Protein AF-0000000079916141 (afdb_homodimer)

Structure (mmCIF, N/CA/C/O backbone):
data_AF-0000000079916141-model_v1
#
loop_
_entity.id
_entity.type
_entity.pdbx_description
1 polymer 'HNH nuclease domain-containing protein'
#
loop_
_atom_site.group_PDB
_atom_site.id
_atom_site.type_symbol
_atom_site.label_atom_id
_atom_site.label_alt_id
_atom_site.label_comp_id
_atom_site.label_asym_id
_atom_site.label_entity_id
_atom_site.label_seq_id
_atom_site.pdbx_PDB_ins_code
_atom_site.Cartn_x
_atom_site.Cartn_y
_atom_site.Cartn_z
_atom_site.occupancy
_atom_site.B_iso_or_equiv
_atom_site.auth_seq_id
_atom_site.auth_comp_id
_atom_site.auth_asym_id
_atom_site.auth_atom_id
_atom_site.pdbx_PDB_model_num
ATOM 1 N N . MET A 1 1 ? -3.969 -13.898 -1.831 1 59.12 1 MET A N 1
ATOM 2 C CA . MET A 1 1 ? -2.699 -13.617 -1.169 1 59.12 1 MET A CA 1
ATOM 3 C C . MET A 1 1 ? -1.73 -14.781 -1.326 1 59.12 1 MET A C 1
ATOM 5 O O . MET A 1 1 ? -2.135 -15.945 -1.253 1 59.12 1 MET A O 1
ATOM 9 N N . TRP A 1 2 ? -0.644 -14.523 -1.856 1 76.06 2 TRP A N 1
ATOM 10 C CA . TRP A 1 2 ? 0.51 -15.398 -2.035 1 76.06 2 TRP A CA 1
ATOM 11 C C . TRP A 1 2 ? 0.337 -16.281 -3.266 1 76.06 2 TRP A C 1
ATOM 13 O O . TRP A 1 2 ? 0.601 -17.484 -3.215 1 76.06 2 TRP A O 1
ATOM 23 N N . HIS A 1 3 ? -0.464 -15.586 -4.137 1 81.75 3 HIS A N 1
ATOM 24 C CA . HIS A 1 3 ? -0.641 -16.219 -5.438 1 81.75 3 HIS A CA 1
ATOM 25 C C . HIS A 1 3 ? -0.146 -15.328 -6.566 1 81.75 3 HIS A C 1
ATOM 27 O O . HIS A 1 3 ? -0.061 -14.109 -6.402 1 81.75 3 HIS A O 1
ATOM 33 N N . ARG A 1 4 ? 0.216 -15.977 -7.602 1 85.25 4 ARG A N 1
ATOM 34 C CA . ARG A 1 4 ? 0.572 -15.266 -8.82 1 85.25 4 ARG A CA 1
ATOM 35 C C . ARG A 1 4 ? 0.092 -16.031 -10.055 1 85.25 4 ARG A C 1
ATOM 37 O O . ARG A 1 4 ? -0.109 -17.234 -10.008 1 85.25 4 ARG A O 1
ATOM 44 N N . ASN A 1 5 ? -0.174 -15.25 -11.031 1 86.19 5 ASN A N 1
ATOM 45 C CA . ASN A 1 5 ? -0.516 -15.883 -12.305 1 86.19 5 ASN A CA 1
ATOM 46 C C . ASN A 1 5 ? 0.709 -16.5 -12.969 1 86.19 5 ASN A C 1
ATOM 48 O O . ASN A 1 5 ? 1.813 -15.961 -12.875 1 86.19 5 ASN A O 1
ATOM 52 N N . PRO A 1 6 ? 0.462 -17.641 -13.531 1 84.88 6 PRO A N 1
ATOM 53 C CA . PRO A 1 6 ? 1.595 -18.25 -14.234 1 84.88 6 PRO A CA 1
ATOM 54 C C . PRO A 1 6 ? 2.092 -17.406 -15.398 1 84.88 6 PRO A C 1
ATOM 56 O O . PRO A 1 6 ? 1.291 -16.75 -16.078 1 84.88 6 PRO A O 1
ATOM 59 N N . VAL A 1 7 ? 3.377 -17.359 -15.531 1 85.81 7 VAL A N 1
ATOM 60 C CA . VAL A 1 7 ? 3.996 -16.703 -16.672 1 85.81 7 VAL A CA 1
ATOM 61 C C . VAL A 1 7 ? 4.602 -17.734 -17.609 1 85.81 7 VAL A C 1
ATOM 63 O O . VAL A 1 7 ? 5.426 -18.562 -17.188 1 85.81 7 VAL A O 1
ATOM 66 N N . ILE A 1 8 ? 4.16 -17.719 -18.828 1 88.5 8 ILE A N 1
ATOM 67 C CA . ILE A 1 8 ? 4.664 -18.672 -19.812 1 88.5 8 ILE A CA 1
ATOM 68 C C . ILE A 1 8 ? 5.867 -18.078 -20.531 1 88.5 8 ILE A C 1
ATOM 70 O O . ILE A 1 8 ? 5.703 -17.312 -21.484 1 88.5 8 ILE A O 1
ATOM 74 N N . ARG A 1 9 ? 6.945 -18.406 -20.109 1 92.62 9 ARG A N 1
ATOM 75 C CA . ARG A 1 9 ? 8.211 -17.922 -20.641 1 92.62 9 ARG A CA 1
ATOM 76 C C . ARG A 1 9 ? 9.305 -18.969 -20.5 1 92.62 9 ARG A C 1
ATOM 78 O O . ARG A 1 9 ? 9.305 -19.734 -19.531 1 92.62 9 ARG A O 1
ATOM 85 N N . LYS A 1 10 ? 10.227 -19.047 -21.531 1 94.38 10 LYS A N 1
ATOM 86 C CA . LYS A 1 10 ? 11.352 -19.969 -21.438 1 94.38 10 LYS A CA 1
ATOM 87 C C . LYS A 1 10 ? 12.586 -19.297 -20.844 1 94.38 10 LYS A C 1
ATOM 89 O O . LYS A 1 10 ? 13.203 -18.438 -21.484 1 94.38 10 LYS A O 1
ATOM 94 N N . PRO A 1 11 ? 12.938 -19.703 -19.641 1 96.81 11 PRO A N 1
ATOM 95 C CA . PRO A 1 11 ? 14.055 -19.031 -18.969 1 96.81 11 PRO A CA 1
ATOM 96 C C . PRO A 1 11 ? 15.359 -19.125 -19.75 1 96.81 11 PRO A C 1
ATOM 98 O O . PRO A 1 11 ? 16.172 -18.203 -19.734 1 96.81 11 PRO A O 1
ATOM 101 N N . GLU A 1 12 ? 15.562 -20.234 -20.469 1 97.5 12 GLU A N 1
ATOM 102 C CA . GLU A 1 12 ? 16.781 -20.438 -21.25 1 97.5 12 GLU A CA 1
ATOM 103 C C . GLU A 1 12 ? 16.891 -19.438 -22.391 1 97.5 12 GLU A C 1
ATOM 105 O O . GLU A 1 12 ? 18 -18.969 -22.688 1 97.5 12 GLU A O 1
ATOM 110 N N . THR A 1 13 ? 15.773 -19.156 -22.984 1 97.62 13 THR A N 1
ATOM 111 C CA . THR A 1 13 ? 15.758 -18.172 -24.047 1 97.62 13 THR A CA 1
ATOM 112 C C . THR A 1 13 ? 16.125 -16.781 -23.516 1 97.62 13 THR A C 1
ATOM 114 O O . THR A 1 13 ? 16.875 -16.047 -24.156 1 97.62 13 THR A O 1
ATOM 117 N N . ASP A 1 14 ? 15.609 -16.438 -22.359 1 98 14 ASP A N 1
ATOM 118 C CA . ASP A 1 14 ? 15.945 -15.156 -21.734 1 98 14 ASP A CA 1
ATOM 119 C C . ASP A 1 14 ? 17.422 -15.086 -21.391 1 98 14 ASP A C 1
ATOM 121 O O . ASP A 1 14 ? 18.062 -14.047 -21.562 1 98 14 ASP A O 1
ATOM 125 N N . TYR A 1 15 ? 17.938 -16.219 -20.891 1 98.25 15 TYR A N 1
ATOM 126 C CA . TYR A 1 15 ? 19.359 -16.281 -20.562 1 98.25 15 TYR A CA 1
ATOM 127 C C . TYR A 1 15 ? 20.219 -16.047 -21.797 1 98.25 15 TYR A C 1
ATOM 129 O O . TYR A 1 15 ? 21.156 -15.242 -21.766 1 98.25 15 TYR A O 1
ATOM 137 N N . ASP A 1 16 ? 19.906 -16.688 -22.891 1 98.12 16 ASP A N 1
ATOM 138 C CA . ASP A 1 16 ? 20.656 -16.547 -24.125 1 98.12 16 ASP A CA 1
ATOM 139 C C . ASP A 1 16 ? 20.547 -15.133 -24.688 1 98.12 16 ASP A C 1
ATOM 141 O O . ASP A 1 16 ? 21.516 -14.586 -25.219 1 98.12 16 ASP A O 1
ATOM 145 N N . LEU A 1 17 ? 19.344 -14.625 -24.578 1 97.94 17 LEU A N 1
ATOM 146 C CA . LEU A 1 17 ? 19.125 -13.258 -25.031 1 97.94 17 LEU A CA 1
ATOM 147 C C . LEU A 1 17 ? 19.984 -12.281 -24.234 1 97.94 17 LEU A C 1
ATOM 149 O O . LEU A 1 17 ? 20.578 -11.359 -24.797 1 97.94 17 LEU A O 1
ATOM 153 N N . ALA A 1 18 ? 20.078 -12.461 -22.953 1 98.06 18 ALA A N 1
ATOM 154 C CA . ALA A 1 18 ? 20.922 -11.609 -22.094 1 98.06 18 ALA A CA 1
ATOM 155 C C . ALA A 1 18 ? 22.391 -11.688 -22.531 1 98.06 18 ALA A C 1
ATOM 157 O O . ALA A 1 18 ? 23.031 -10.656 -22.703 1 98.06 18 ALA A O 1
ATOM 158 N N . ALA A 1 19 ? 22.859 -12.891 -22.734 1 97.88 19 ALA A N 1
ATOM 159 C CA . ALA A 1 19 ? 24.25 -13.094 -23.109 1 97.88 19 ALA A CA 1
ATOM 160 C C . ALA A 1 19 ? 24.578 -12.367 -24.422 1 97.88 19 ALA A C 1
ATOM 162 O O . ALA A 1 19 ? 25.625 -11.727 -24.531 1 97.88 19 ALA A O 1
ATOM 163 N N . SER A 1 20 ? 23.719 -12.406 -25.344 1 97.31 20 SER A N 1
ATOM 164 C CA . SER A 1 20 ? 23.969 -11.898 -26.688 1 97.31 20 SER A CA 1
ATOM 165 C C . SER A 1 20 ? 24.016 -10.375 -26.703 1 97.31 20 SER A C 1
ATOM 167 O O . SER A 1 20 ? 24.484 -9.773 -27.672 1 97.31 20 SER A O 1
ATOM 169 N N . HIS A 1 21 ? 23.562 -9.758 -25.656 1 97.25 21 HIS A N 1
ATOM 170 C CA . HIS A 1 21 ? 23.5 -8.297 -25.625 1 97.25 21 HIS A CA 1
ATOM 171 C C . HIS A 1 21 ? 24.5 -7.719 -24.641 1 97.25 21 HIS A C 1
ATOM 173 O O . HIS A 1 21 ? 24.375 -6.555 -24.25 1 97.25 21 HIS A O 1
ATOM 179 N N . ARG A 1 22 ? 25.375 -8.57 -24.234 1 96.69 22 ARG A N 1
ATOM 180 C CA . ARG A 1 22 ? 26.422 -8.141 -23.297 1 96.69 22 ARG A CA 1
ATOM 181 C C . ARG A 1 22 ? 27.719 -7.82 -24.031 1 96.69 22 ARG A C 1
ATOM 183 O O . ARG A 1 22 ? 27.844 -8.086 -25.234 1 96.69 22 ARG A O 1
ATOM 190 N N . SER A 1 23 ? 28.656 -7.16 -23.297 1 96.25 23 SER A N 1
ATOM 191 C CA . SER A 1 23 ? 30 -6.992 -23.828 1 96.25 23 SER A CA 1
ATOM 192 C C . SER A 1 23 ? 30.641 -8.336 -24.172 1 96.25 23 SER A C 1
ATOM 194 O O . SER A 1 23 ? 30.219 -9.375 -23.656 1 96.25 23 SER A O 1
ATOM 196 N N . ALA A 1 24 ? 31.641 -8.336 -25.031 1 96.69 24 ALA A N 1
ATOM 197 C CA . ALA A 1 24 ? 32.312 -9.562 -25.469 1 96.69 24 ALA A CA 1
ATOM 198 C C . ALA A 1 24 ? 32.812 -10.359 -24.281 1 96.69 24 ALA A C 1
ATOM 200 O O . ALA A 1 24 ? 32.656 -11.578 -24.219 1 96.69 24 ALA A O 1
ATOM 201 N N . ALA A 1 25 ? 33.344 -9.719 -23.328 1 96.88 25 ALA A N 1
ATOM 202 C CA . ALA A 1 25 ? 33.906 -10.367 -22.156 1 96.88 25 ALA A CA 1
ATOM 203 C C . ALA A 1 25 ? 32.812 -11.031 -21.312 1 96.88 25 ALA A C 1
ATOM 205 O O . ALA A 1 25 ? 32.906 -12.203 -20.953 1 96.88 25 ALA A O 1
ATOM 206 N N . ASN A 1 26 ? 31.766 -10.297 -21.062 1 97.5 26 ASN A N 1
ATOM 207 C CA . ASN A 1 26 ? 30.672 -10.828 -20.266 1 97.5 26 ASN A CA 1
ATOM 208 C C . ASN A 1 26 ? 29.906 -11.922 -21.016 1 97.5 26 ASN A C 1
ATOM 210 O O . ASN A 1 26 ? 29.469 -12.898 -20.422 1 97.5 26 ASN A O 1
ATOM 214 N N . LYS A 1 27 ? 29.797 -11.719 -22.312 1 97.88 27 LYS A N 1
ATOM 215 C CA . LYS A 1 27 ? 29.141 -12.734 -23.125 1 97.88 27 LYS A CA 1
ATOM 216 C C . LYS A 1 27 ? 29.859 -14.078 -23.016 1 97.88 27 LYS A C 1
ATOM 218 O O . LYS A 1 27 ? 29.219 -15.117 -22.828 1 97.88 27 LYS A O 1
ATOM 223 N N . ALA A 1 28 ? 31.125 -14.008 -23.125 1 97.69 28 ALA A N 1
ATOM 224 C CA . ALA A 1 28 ? 31.922 -15.234 -23.031 1 97.69 28 ALA A CA 1
ATOM 225 C C . ALA A 1 28 ? 31.75 -15.914 -21.688 1 97.69 28 ALA A C 1
ATOM 227 O O . ALA A 1 28 ? 31.594 -17.141 -21.609 1 97.69 28 ALA A O 1
ATOM 228 N N . LEU A 1 29 ? 31.734 -15.133 -20.625 1 97.5 29 LEU A N 1
ATOM 229 C CA . LEU A 1 29 ? 31.562 -15.664 -19.281 1 97.5 29 LEU A CA 1
ATOM 230 C C . LEU A 1 29 ? 30.188 -16.312 -19.125 1 97.5 29 LEU A C 1
ATOM 232 O O . LEU A 1 29 ? 30.078 -17.438 -18.656 1 97.5 29 LEU A O 1
ATOM 236 N N . ILE A 1 30 ? 29.172 -15.641 -19.547 1 97.94 30 ILE A N 1
ATOM 237 C CA . ILE A 1 30 ? 27.797 -16.062 -19.375 1 97.94 30 ILE A CA 1
ATOM 238 C C . ILE A 1 30 ? 27.531 -17.328 -20.219 1 97.94 30 ILE A C 1
ATOM 240 O O . ILE A 1 30 ? 26.922 -18.281 -19.734 1 97.94 30 ILE A O 1
ATOM 244 N N . GLU A 1 31 ? 28.062 -17.312 -21.438 1 97.81 31 GLU A N 1
ATOM 245 C CA . GLU A 1 31 ? 27.891 -18.484 -22.297 1 97.81 31 GLU A CA 1
ATOM 246 C C . GLU A 1 31 ? 28.641 -19.688 -21.75 1 97.81 31 GLU A C 1
ATOM 248 O O . GLU A 1 31 ? 28.188 -20.828 -21.891 1 97.81 31 GLU A O 1
ATOM 253 N N . GLY A 1 32 ? 29.75 -19.406 -21.156 1 96.62 32 GLY A N 1
ATOM 254 C CA . GLY A 1 32 ? 30.531 -20.469 -20.547 1 96.62 32 GLY A CA 1
ATOM 255 C C . GLY A 1 32 ? 29.828 -21.141 -19.375 1 96.62 32 GLY A C 1
ATOM 256 O O . GLY A 1 32 ? 30.062 -22.312 -19.078 1 96.62 32 GLY A O 1
ATOM 257 N N . LEU A 1 33 ? 28.922 -20.391 -18.719 1 96.75 33 LEU A N 1
ATOM 258 C CA . LEU A 1 33 ? 28.234 -20.875 -17.516 1 96.75 33 LEU A CA 1
ATOM 259 C C . LEU A 1 33 ? 26.875 -21.484 -17.875 1 96.75 33 LEU A C 1
ATOM 261 O O . LEU A 1 33 ? 26.172 -22 -17.016 1 96.75 33 LEU A O 1
ATOM 265 N N . ARG A 1 34 ? 26.562 -21.5 -19.094 1 97.06 34 ARG A N 1
ATOM 266 C CA . ARG A 1 34 ? 25.219 -21.797 -19.594 1 97.06 34 ARG A CA 1
ATOM 267 C C . ARG A 1 34 ? 24.734 -23.156 -19.094 1 97.06 34 ARG A C 1
ATOM 269 O O . ARG A 1 34 ? 23.656 -23.25 -18.5 1 97.06 34 ARG A O 1
ATOM 276 N N . SER A 1 35 ? 25.531 -24.156 -19.281 1 95.81 35 SER A N 1
ATOM 277 C CA . SER A 1 35 ? 25.109 -25.516 -18.906 1 95.81 35 SER A CA 1
ATOM 278 C C . SER A 1 35 ? 24.906 -25.625 -17.391 1 95.81 35 SER A C 1
ATOM 280 O O . SER A 1 35 ? 23.922 -26.234 -16.938 1 95.81 35 SER A O 1
ATOM 282 N N . ARG A 1 36 ? 25.75 -25.062 -16.656 1 93.56 36 ARG A N 1
ATOM 283 C CA . ARG A 1 36 ? 25.656 -25.125 -15.211 1 93.56 36 ARG A CA 1
ATOM 284 C C . ARG A 1 36 ? 24.453 -24.344 -14.695 1 93.56 36 ARG A C 1
ATOM 286 O O . ARG A 1 36 ? 23.734 -24.797 -13.797 1 93.56 36 ARG A O 1
ATOM 293 N N . VAL A 1 37 ? 24.219 -23.172 -15.266 1 96.25 37 VAL A N 1
ATOM 294 C CA . 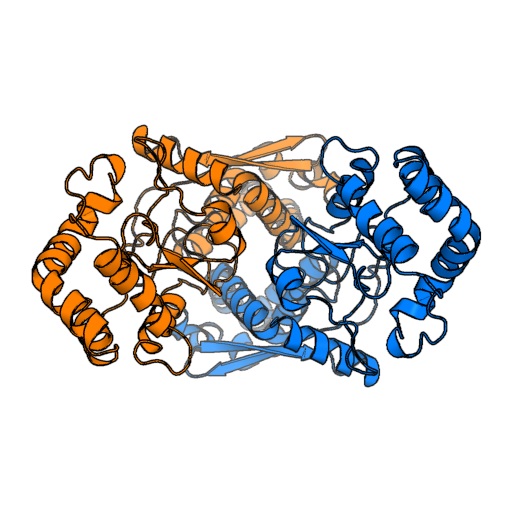VAL A 1 37 ? 23.094 -22.344 -14.867 1 96.25 37 VAL A CA 1
ATOM 295 C C . VAL A 1 37 ? 21.781 -23.047 -15.18 1 96.25 37 VAL A C 1
ATOM 297 O O . VAL A 1 37 ? 20.859 -23.062 -14.359 1 96.25 37 VAL A O 1
ATOM 300 N N . PHE A 1 38 ? 21.734 -23.703 -16.312 1 96.88 38 PHE A N 1
ATOM 301 C CA . PHE A 1 38 ? 20.5 -24.375 -16.719 1 96.88 38 PHE A CA 1
ATOM 302 C C . PHE A 1 38 ? 20.219 -25.562 -15.805 1 96.88 38 PHE A C 1
ATOM 304 O O . PHE A 1 38 ? 19.047 -25.859 -15.523 1 96.88 38 PHE A O 1
ATOM 311 N N . LYS A 1 39 ? 21.25 -26.25 -15.367 1 92.88 39 LYS A N 1
ATOM 312 C CA . LYS A 1 39 ? 21.062 -27.297 -14.375 1 92.88 39 LYS A CA 1
ATOM 313 C C . LYS A 1 39 ? 20.453 -26.734 -13.094 1 92.88 39 LYS A C 1
ATOM 315 O O . LYS A 1 39 ? 19.531 -27.344 -12.516 1 92.88 39 LYS A O 1
ATOM 320 N N . HIS A 1 40 ? 20.891 -25.594 -12.727 1 93.25 40 HIS A N 1
ATOM 321 C CA . HIS A 1 40 ? 20.375 -24.953 -11.523 1 93.25 40 HIS A CA 1
ATOM 322 C C . HIS A 1 40 ? 18.938 -24.484 -11.727 1 93.25 40 HIS A C 1
ATOM 324 O O . HIS A 1 40 ? 18.141 -24.484 -10.789 1 93.25 40 HIS A O 1
ATOM 330 N N . TYR A 1 41 ? 18.625 -24.031 -12.961 1 95.38 41 TYR A N 1
ATOM 331 C CA . TYR A 1 41 ? 17.234 -23.688 -13.266 1 95.38 41 TYR A CA 1
ATOM 332 C C . TYR A 1 41 ? 16.312 -24.875 -13.031 1 95.38 41 TYR A C 1
ATOM 334 O O . TYR A 1 41 ? 15.242 -24.719 -12.438 1 95.38 41 TYR A O 1
ATOM 342 N N . THR A 1 42 ? 16.734 -26.031 -13.43 1 93.38 42 THR A N 1
ATOM 343 C CA . THR A 1 42 ? 15.945 -27.25 -13.289 1 93.38 42 THR A CA 1
ATOM 344 C C . THR A 1 42 ? 15.742 -27.594 -11.82 1 93.38 42 THR A C 1
ATOM 346 O O . THR A 1 42 ? 14.672 -28.078 -11.43 1 93.38 42 THR A O 1
ATOM 349 N N . ASP A 1 43 ? 16.703 -27.281 -11 1 91.12 43 ASP A N 1
ATOM 350 C CA . ASP A 1 43 ? 16.672 -27.656 -9.586 1 91.12 43 ASP A CA 1
ATOM 351 C C . ASP A 1 43 ? 16 -26.562 -8.75 1 91.12 43 ASP A C 1
ATOM 353 O O . ASP A 1 43 ? 15.789 -26.75 -7.547 1 91.12 43 ASP A O 1
ATOM 357 N N . TYR A 1 44 ? 15.609 -25.484 -9.328 1 93.19 44 TYR A N 1
ATOM 358 C CA . TYR A 1 44 ? 15.164 -24.297 -8.609 1 93.19 44 TYR A CA 1
ATOM 359 C C . TYR A 1 44 ? 13.969 -24.609 -7.715 1 93.19 44 TYR A C 1
ATOM 361 O O . TYR A 1 44 ? 13.938 -24.203 -6.551 1 93.19 44 TYR A O 1
ATOM 369 N N . PRO A 1 45 ? 12.938 -25.406 -8.164 1 90.19 45 PRO A N 1
ATOM 370 C CA . PRO A 1 45 ? 11.781 -25.672 -7.297 1 90.19 45 PRO A CA 1
ATOM 371 C C . PRO A 1 45 ? 12.172 -26.328 -5.977 1 90.19 45 PRO A C 1
ATOM 373 O O . PRO A 1 45 ? 11.594 -26.016 -4.934 1 90.19 45 PRO A O 1
ATOM 376 N N . LYS A 1 46 ? 13.133 -27.141 -6.023 1 87.44 46 LYS A N 1
ATOM 377 C CA . LYS A 1 46 ? 13.602 -27.797 -4.809 1 87.44 46 LYS A CA 1
ATOM 378 C C . LYS A 1 46 ? 14.445 -26.844 -3.957 1 87.44 46 LYS A C 1
ATOM 380 O O . LYS A 1 46 ? 14.289 -26.797 -2.736 1 87.44 46 LYS A O 1
ATOM 385 N N . LEU A 1 47 ? 15.258 -26.094 -4.617 1 86.81 47 LEU A N 1
ATOM 386 C CA . LEU A 1 47 ? 16.203 -25.234 -3.922 1 86.81 47 LEU A CA 1
ATOM 387 C C . LEU A 1 47 ? 15.492 -24.078 -3.219 1 86.81 47 LEU A C 1
ATOM 389 O O . LEU A 1 47 ? 15.898 -23.656 -2.133 1 86.81 47 LEU A O 1
ATOM 393 N N . ARG A 1 48 ? 14.469 -23.594 -3.855 1 88.12 48 ARG A N 1
ATOM 394 C CA . ARG A 1 48 ? 13.789 -22.438 -3.26 1 88.12 48 ARG A CA 1
ATOM 395 C C . ARG A 1 48 ? 13.109 -22.828 -1.947 1 88.12 48 ARG A C 1
ATOM 397 O O . ARG A 1 48 ? 12.828 -21.969 -1.112 1 88.12 48 ARG A O 1
ATOM 404 N N . GLU A 1 49 ? 12.867 -24.094 -1.729 1 84.38 49 GLU A N 1
ATOM 405 C CA . GLU A 1 49 ? 12.227 -24.578 -0.509 1 84.38 49 GLU A CA 1
ATOM 406 C C . GLU A 1 49 ? 13.242 -24.766 0.612 1 84.38 49 GLU A C 1
ATOM 408 O O . GLU A 1 49 ? 12.883 -24.781 1.79 1 84.38 49 GLU A O 1
ATOM 413 N N . ALA A 1 50 ? 14.477 -24.984 0.205 1 83.88 50 ALA A N 1
ATOM 414 C CA . ALA A 1 50 ? 15.539 -25.203 1.184 1 83.88 50 ALA A CA 1
ATOM 415 C C . ALA A 1 50 ? 16.859 -24.594 0.708 1 83.88 50 ALA A C 1
ATOM 417 O O . ALA A 1 50 ? 17.844 -25.312 0.521 1 83.88 50 ALA A O 1
ATOM 418 N N . PRO A 1 51 ? 16.828 -23.297 0.673 1 80.94 51 PRO A N 1
ATOM 419 C CA . PRO A 1 51 ? 18.016 -22.656 0.107 1 80.94 51 PRO A CA 1
ATOM 420 C C . PRO A 1 51 ? 19.25 -22.812 0.993 1 80.94 51 PRO A C 1
ATOM 422 O O . PRO A 1 51 ? 20.391 -22.719 0.508 1 80.94 51 PRO A O 1
ATOM 425 N N . TRP A 1 52 ? 19.094 -23.094 2.225 1 77.38 52 TRP A N 1
ATOM 426 C CA . TRP A 1 52 ? 20.203 -23.25 3.15 1 77.38 52 TRP A CA 1
ATOM 427 C C . TRP A 1 52 ? 20.969 -24.547 2.871 1 77.38 52 TRP A C 1
ATOM 429 O O . TRP A 1 52 ? 22.125 -24.688 3.281 1 77.38 52 TRP A O 1
ATOM 439 N N . ASP A 1 53 ? 20.297 -25.453 2.346 1 74.19 53 ASP A N 1
ATOM 440 C CA . ASP A 1 53 ? 20.922 -26.75 2.068 1 74.19 53 ASP A CA 1
ATOM 441 C C . ASP A 1 53 ? 21.672 -26.719 0.744 1 74.19 53 ASP A C 1
ATOM 443 O O . ASP A 1 53 ? 22.297 -27.703 0.351 1 74.19 53 ASP A O 1
ATOM 447 N N . TYR A 1 54 ? 21.5 -25.656 0.143 1 68.12 54 TYR A N 1
ATOM 448 C CA . TYR A 1 54 ? 22.062 -25.594 -1.2 1 68.12 54 TYR A CA 1
ATOM 449 C C . TYR A 1 54 ? 23.578 -25.5 -1.148 1 68.12 54 TYR A C 1
ATOM 451 O O . TYR A 1 54 ? 24.141 -24.438 -0.917 1 68.12 54 TYR A O 1
ATOM 459 N N . ASN A 1 55 ? 24.281 -26.688 -0.847 1 61.03 55 ASN A N 1
ATOM 460 C CA . ASN A 1 55 ? 25.719 -26.859 -0.849 1 61.03 55 ASN A CA 1
ATOM 461 C C . ASN A 1 55 ? 26.297 -26.75 -2.256 1 61.03 55 ASN A C 1
ATOM 463 O O . ASN A 1 55 ? 27.516 -26.625 -2.424 1 61.03 55 ASN A O 1
ATOM 467 N N . ASP A 1 56 ? 25.438 -26.875 -3.193 1 60.31 56 ASP A N 1
ATOM 468 C CA . ASP A 1 56 ? 25.938 -26.859 -4.562 1 60.31 56 ASP A CA 1
ATOM 469 C C . ASP A 1 56 ? 25.938 -25.453 -5.137 1 60.31 56 ASP A C 1
ATOM 471 O O . ASP A 1 56 ? 25.422 -25.219 -6.234 1 60.31 56 ASP A O 1
ATOM 475 N N . GLU A 1 57 ? 26.547 -24.641 -4.324 1 62.69 57 GLU A N 1
ATOM 476 C CA . GLU A 1 57 ? 26.672 -23.297 -4.875 1 62.69 57 GLU A CA 1
ATOM 477 C C . GLU A 1 57 ? 27.516 -23.297 -6.152 1 62.69 57 GLU A C 1
ATOM 479 O O . GLU A 1 57 ? 28.453 -24.094 -6.281 1 62.69 57 GLU A O 1
ATOM 484 N N . LEU A 1 58 ? 26.844 -22.984 -7.359 1 76 58 LEU A N 1
ATOM 485 C CA . LEU A 1 58 ? 27.594 -22.734 -8.578 1 76 58 LEU A CA 1
ATOM 486 C C . LEU A 1 58 ? 28.891 -22 -8.273 1 76 58 LEU A C 1
ATOM 488 O O . LEU A 1 58 ? 28.875 -20.844 -7.855 1 76 58 LEU A O 1
ATOM 492 N N . PRO A 1 59 ? 30.062 -22.891 -8.211 1 85.19 59 PRO A N 1
ATOM 493 C CA . PRO A 1 59 ? 31.328 -22.172 -7.996 1 85.19 59 PRO A CA 1
ATOM 494 C C . PRO A 1 59 ? 31.578 -21.078 -9.039 1 85.19 59 PRO A C 1
ATOM 496 O O . PRO A 1 59 ? 31.703 -21.375 -10.234 1 85.19 59 PRO A O 1
ATOM 499 N N . LEU A 1 60 ? 31.359 -19.875 -8.656 1 92.06 60 LEU A N 1
ATOM 500 C CA . LEU A 1 60 ? 31.516 -18.734 -9.555 1 92.06 60 LEU A CA 1
ATOM 501 C C . LEU A 1 60 ? 32.688 -17.859 -9.109 1 92.06 60 LEU A C 1
ATOM 503 O O . LEU A 1 60 ? 32.844 -17.578 -7.918 1 92.06 60 LEU A O 1
ATOM 507 N N . GLY A 1 61 ? 33.562 -17.547 -10.016 1 92.56 61 GLY A N 1
ATOM 508 C CA . GLY A 1 61 ? 34.531 -16.484 -9.742 1 92.56 61 GLY A CA 1
ATOM 509 C C . GLY A 1 61 ? 33.906 -15.109 -9.648 1 92.56 61 GLY A C 1
ATOM 510 O O . GLY A 1 61 ? 32.719 -14.945 -9.977 1 92.56 61 GLY A O 1
ATOM 511 N N . PRO A 1 62 ? 34.688 -14.141 -9.188 1 95.06 62 PRO A N 1
ATOM 512 C CA . PRO A 1 62 ? 34.125 -12.789 -9.016 1 95.06 62 PRO A CA 1
ATOM 513 C C . PRO A 1 62 ? 33.594 -12.203 -10.305 1 95.06 62 PRO A C 1
ATOM 515 O O . PRO A 1 62 ? 32.531 -11.578 -10.297 1 95.06 62 PRO A O 1
ATOM 518 N N . ALA A 1 63 ? 34.25 -12.438 -11.375 1 96.38 63 ALA A N 1
ATOM 519 C CA . ALA A 1 63 ? 33.812 -11.891 -12.664 1 96.38 63 ALA A CA 1
ATOM 520 C C . ALA A 1 63 ? 32.531 -12.57 -13.141 1 96.38 63 ALA A C 1
ATOM 522 O O . ALA A 1 63 ? 31.641 -11.914 -13.672 1 96.38 63 ALA A O 1
ATOM 523 N N . GLU A 1 64 ? 32.5 -13.852 -12.961 1 96.56 64 GLU A N 1
ATOM 524 C CA . GLU A 1 64 ? 31.312 -14.617 -13.336 1 96.56 64 GLU A CA 1
ATOM 525 C C . GLU A 1 64 ? 30.094 -14.172 -12.531 1 96.56 64 GLU A C 1
ATOM 527 O O . GLU A 1 64 ? 29.016 -13.984 -13.094 1 96.56 64 GLU A O 1
ATOM 532 N N . ARG A 1 65 ? 30.375 -13.969 -11.273 1 96.44 65 ARG A N 1
ATOM 533 C CA . ARG A 1 65 ? 29.312 -13.516 -10.383 1 96.44 65 ARG 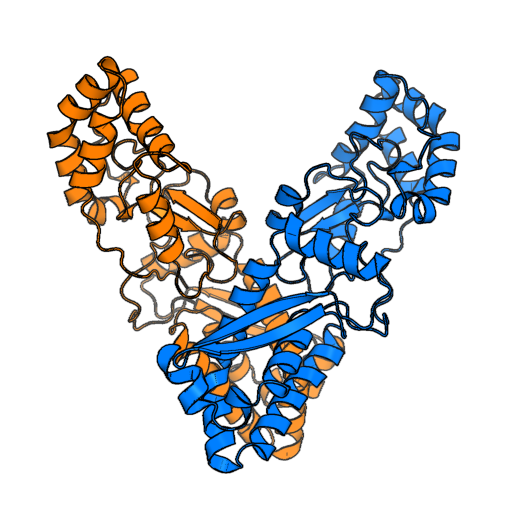A CA 1
ATOM 534 C C . ARG A 1 65 ? 28.766 -12.164 -10.82 1 96.44 65 ARG A C 1
ATOM 536 O O . ARG A 1 65 ? 27.562 -11.992 -10.961 1 96.44 65 ARG A O 1
ATOM 543 N N . LYS A 1 66 ? 29.609 -11.289 -11.031 1 97.25 66 LYS A N 1
ATOM 544 C CA . LYS A 1 66 ? 29.234 -9.938 -11.438 1 97.25 66 LYS A CA 1
ATOM 545 C C . LYS A 1 66 ? 28.469 -9.953 -12.766 1 97.25 66 LYS A C 1
ATOM 547 O O . LYS A 1 66 ? 27.484 -9.234 -12.93 1 97.25 66 LYS A O 1
ATOM 552 N N . ALA A 1 67 ? 28.922 -10.766 -13.633 1 97.69 67 ALA A N 1
ATOM 553 C CA . ALA A 1 67 ? 28.281 -10.859 -14.953 1 97.69 67 ALA A CA 1
ATOM 554 C C . ALA A 1 67 ? 26.859 -11.383 -14.836 1 97.69 67 ALA A C 1
ATOM 556 O O . ALA A 1 67 ? 25.938 -10.836 -15.445 1 97.69 67 ALA A O 1
ATOM 557 N N . LEU A 1 68 ? 26.688 -12.391 -14.062 1 97.69 68 LEU A N 1
ATOM 558 C CA . LEU A 1 68 ? 25.359 -12.977 -13.891 1 97.69 68 LEU A CA 1
ATOM 559 C C . LEU A 1 68 ? 24.422 -12.008 -13.18 1 97.69 68 LEU A C 1
ATOM 561 O O . LEU A 1 68 ? 23.281 -11.828 -13.602 1 97.69 68 LEU A O 1
ATOM 565 N N . ILE A 1 69 ? 24.906 -11.344 -12.141 1 97.5 69 ILE A N 1
ATOM 566 C CA . ILE A 1 69 ? 24.094 -10.414 -11.359 1 97.5 69 ILE A CA 1
ATOM 567 C C . ILE A 1 69 ? 23.641 -9.258 -12.234 1 97.5 69 ILE A C 1
ATOM 569 O O . ILE A 1 69 ? 22.469 -8.867 -12.203 1 97.5 69 ILE A O 1
ATOM 573 N N . SER A 1 70 ? 24.484 -8.781 -13.086 1 97.62 70 SER A N 1
ATOM 574 C CA . SER A 1 70 ? 24.203 -7.59 -13.883 1 97.62 70 SER A CA 1
ATOM 575 C C . SER A 1 70 ? 23.281 -7.906 -15.055 1 97.62 70 SER A C 1
ATOM 577 O O . SER A 1 70 ? 22.812 -6.996 -15.742 1 97.62 70 SER A O 1
ATOM 579 N N . ASN A 1 71 ? 23 -9.211 -15.281 1 97.69 71 ASN A N 1
ATOM 580 C CA . ASN A 1 71 ? 21.969 -9.547 -16.266 1 97.69 71 ASN A CA 1
ATOM 581 C C . ASN A 1 71 ? 20.641 -8.883 -15.93 1 97.69 71 ASN A C 1
ATOM 583 O O . ASN A 1 71 ? 19.844 -8.578 -16.828 1 97.69 71 ASN A O 1
ATOM 587 N N . TYR A 1 72 ? 20.422 -8.688 -14.664 1 97.88 72 TYR A N 1
ATOM 588 C CA . TYR A 1 72 ? 19.172 -8.102 -14.211 1 97.88 72 TYR A CA 1
ATOM 589 C C . TYR A 1 72 ? 19 -6.688 -14.742 1 97.88 72 TYR A C 1
ATOM 591 O O . TYR A 1 72 ? 17.875 -6.227 -14.945 1 97.88 72 TYR A O 1
ATOM 599 N N . ASP A 1 73 ? 20.078 -6.055 -15.055 1 96.69 73 ASP A N 1
ATOM 600 C CA . ASP A 1 73 ? 20.031 -4.695 -15.586 1 96.69 73 ASP A CA 1
ATOM 601 C C . ASP A 1 73 ? 19.344 -4.664 -16.953 1 96.69 73 ASP A C 1
ATOM 603 O O . ASP A 1 73 ? 18.875 -3.615 -17.391 1 96.69 73 ASP A O 1
ATOM 607 N N . LEU A 1 74 ? 19.297 -5.738 -17.578 1 97.5 74 LEU A N 1
ATOM 608 C CA . LEU A 1 74 ? 18.734 -5.82 -18.922 1 97.5 74 LEU A CA 1
ATOM 609 C C . LEU A 1 74 ? 17.219 -5.801 -18.875 1 97.5 74 LEU A C 1
ATOM 611 O O . LEU A 1 74 ? 16.562 -5.707 -19.922 1 97.5 74 LEU A O 1
ATOM 615 N N . LEU A 1 75 ? 16.625 -5.828 -17.672 1 97.12 75 LEU A N 1
ATOM 616 C CA . LEU A 1 75 ? 15.18 -5.785 -17.516 1 97.12 75 LEU A CA 1
ATOM 617 C C . LEU A 1 75 ? 14.672 -4.348 -17.562 1 97.12 75 LEU A C 1
ATOM 619 O O . LEU A 1 75 ? 13.469 -4.113 -17.672 1 97.12 75 LEU A O 1
ATOM 623 N N . SER A 1 76 ? 15.586 -3.398 -17.469 1 94.56 76 SER A N 1
ATOM 624 C CA . SER A 1 76 ? 15.188 -1.995 -17.422 1 94.56 76 SER A CA 1
ATOM 625 C C . SER A 1 76 ? 14.484 -1.586 -18.719 1 94.56 76 SER A C 1
ATOM 627 O O . SER A 1 76 ? 14.609 -2.262 -19.734 1 94.56 76 SER A O 1
ATOM 629 N N . ARG A 1 77 ? 13.75 -0.532 -18.594 1 90.38 77 ARG A N 1
ATOM 630 C CA . ARG A 1 77 ? 13.016 -0.016 -19.734 1 90.38 77 ARG A CA 1
ATOM 631 C C . ARG A 1 77 ? 13.945 0.24 -20.922 1 90.38 77 ARG A C 1
ATOM 633 O O . ARG A 1 77 ? 15.023 0.827 -20.75 1 90.38 77 ARG A O 1
ATOM 640 N N . GLY A 1 78 ? 13.484 -0.236 -22.047 1 93.69 78 GLY A N 1
ATOM 641 C CA . GLY A 1 78 ? 14.25 -0.013 -23.266 1 93.69 78 GLY A CA 1
ATOM 642 C C . GLY A 1 78 ? 15.344 -1.035 -23.484 1 93.69 78 GLY A C 1
ATOM 643 O O . GLY A 1 78 ? 16.047 -1.007 -24.5 1 93.69 78 GLY A O 1
ATOM 644 N N . ARG A 1 79 ? 15.508 -1.979 -22.594 1 96.44 79 ARG A N 1
ATOM 645 C CA . ARG A 1 79 ? 16.547 -2.992 -22.688 1 96.44 79 ARG A CA 1
ATOM 646 C C . ARG A 1 79 ? 15.977 -4.32 -23.172 1 96.44 79 ARG A C 1
ATOM 648 O O . ARG A 1 79 ? 14.758 -4.496 -23.234 1 96.44 79 ARG A O 1
ATOM 655 N N . PRO A 1 80 ? 16.781 -5.195 -23.547 1 96.38 80 PRO A N 1
ATOM 656 C CA . PRO A 1 80 ? 16.359 -6.387 -24.281 1 96.38 80 PRO A CA 1
ATOM 657 C C . PRO A 1 80 ? 15.398 -7.27 -23.484 1 96.38 80 PRO A C 1
ATOM 659 O O . PRO A 1 80 ? 14.586 -7.98 -24.078 1 96.38 80 PRO A O 1
ATOM 662 N N . LEU A 1 81 ? 15.492 -7.238 -22.203 1 97.5 81 LEU A N 1
ATOM 663 C CA . LEU A 1 81 ? 14.648 -8.109 -21.406 1 97.5 81 LEU A CA 1
ATOM 664 C C . LEU A 1 81 ? 13.562 -7.305 -20.688 1 97.5 81 LEU A C 1
ATOM 666 O O . LEU A 1 81 ? 13.031 -7.738 -19.656 1 97.5 81 LEU A O 1
ATOM 670 N N . ALA A 1 82 ? 13.188 -6.168 -21.25 1 97.12 82 ALA A N 1
ATOM 671 C CA . ALA A 1 82 ? 12.133 -5.328 -20.703 1 97.12 82 ALA A CA 1
ATOM 672 C C . ALA A 1 82 ? 10.805 -6.082 -20.656 1 97.12 82 ALA A C 1
ATOM 674 O O . ALA A 1 82 ? 10 -5.887 -19.734 1 97.12 82 ALA A O 1
ATOM 675 N N . SER A 1 83 ? 10.57 -6.941 -21.609 1 96.62 83 SER A N 1
ATOM 676 C CA . SER A 1 83 ? 9.328 -7.703 -21.656 1 96.62 83 SER A CA 1
ATOM 677 C C . SER A 1 83 ? 9.219 -8.664 -20.484 1 96.62 83 SER A C 1
ATOM 679 O O . SER A 1 83 ? 8.117 -8.945 -20.016 1 96.62 83 SER A O 1
ATOM 681 N N . LEU A 1 84 ? 10.328 -9.164 -20.016 1 97.06 84 LEU A N 1
ATOM 682 C CA . LEU A 1 84 ? 10.328 -10.023 -18.828 1 97.06 84 LEU A CA 1
ATOM 683 C C . LEU A 1 84 ? 9.812 -9.273 -17.609 1 97.06 84 LEU A C 1
ATOM 685 O O . LEU A 1 84 ? 8.977 -9.789 -16.859 1 97.06 84 LEU A O 1
ATOM 689 N N . ARG A 1 85 ? 10.297 -8.086 -17.469 1 96.5 85 ARG A N 1
ATOM 690 C CA . ARG A 1 85 ? 9.828 -7.246 -16.375 1 96.5 85 ARG A CA 1
ATOM 691 C C . ARG A 1 85 ? 8.32 -7.031 -16.453 1 96.5 85 ARG A C 1
ATOM 693 O O . ARG A 1 85 ? 7.617 -7.203 -15.445 1 96.5 85 ARG A O 1
ATOM 700 N N . ASP A 1 86 ? 7.871 -6.699 -17.609 1 95.56 86 ASP A N 1
ATOM 701 C CA . ASP A 1 86 ? 6.449 -6.434 -17.812 1 95.56 86 ASP A CA 1
ATOM 702 C C . ASP A 1 86 ? 5.609 -7.668 -17.5 1 95.56 86 ASP A C 1
ATOM 704 O O . ASP A 1 86 ? 4.566 -7.566 -16.844 1 95.56 86 ASP A O 1
ATOM 708 N N . GLU A 1 87 ? 6.082 -8.727 -17.891 1 96 87 GLU A N 1
ATOM 709 C CA . GLU A 1 87 ? 5.34 -9.969 -17.688 1 96 87 GLU A CA 1
ATOM 710 C C . GLU A 1 87 ? 5.312 -10.367 -16.219 1 96 87 GLU A C 1
ATOM 712 O O . GLU A 1 87 ? 4.309 -10.891 -15.734 1 96 87 GLU A O 1
ATOM 717 N N . ILE A 1 88 ? 6.375 -10.117 -15.516 1 95.44 88 ILE A N 1
ATOM 718 C CA . ILE A 1 88 ? 6.418 -10.406 -14.086 1 95.44 88 ILE A CA 1
ATOM 719 C C . ILE A 1 88 ? 5.414 -9.523 -13.352 1 95.44 88 ILE A C 1
ATOM 721 O O . ILE A 1 88 ? 4.613 -10.016 -12.555 1 95.44 88 ILE A O 1
ATOM 725 N N . LEU A 1 89 ? 5.398 -8.305 -13.656 1 94.38 89 LEU A N 1
ATOM 726 C CA . LEU A 1 89 ? 4.484 -7.379 -13 1 94.38 89 LEU A CA 1
ATOM 727 C C . LEU A 1 89 ? 3.035 -7.711 -13.336 1 94.38 89 LEU A C 1
ATOM 729 O O . LEU A 1 89 ? 2.158 -7.645 -12.469 1 94.38 89 LEU A O 1
ATOM 733 N N . ALA A 1 90 ? 2.838 -8.148 -14.547 1 92.19 90 ALA A N 1
ATOM 734 C CA . ALA A 1 90 ? 1.495 -8.508 -15 1 92.19 90 ALA A CA 1
ATOM 735 C C . ALA A 1 90 ? 1.021 -9.797 -14.344 1 92.19 90 ALA A C 1
ATOM 737 O O . ALA A 1 90 ? -0.178 -10.086 -14.328 1 92.19 90 ALA A O 1
ATOM 738 N N . SER A 1 91 ? 1.934 -10.516 -13.805 1 93.12 91 SER A N 1
ATOM 739 C CA . SER A 1 91 ? 1.58 -11.789 -13.195 1 93.12 91 SER A CA 1
ATOM 740 C C . SER A 1 91 ? 0.949 -11.594 -11.82 1 93.12 91 SER A C 1
ATOM 742 O O . SER A 1 91 ? 0.379 -12.523 -11.25 1 93.12 91 SER A O 1
ATOM 744 N N . ALA A 1 92 ? 1.036 -10.383 -11.312 1 92.31 92 ALA A N 1
ATOM 745 C CA . ALA A 1 92 ? 0.423 -10.094 -10.016 1 92.31 92 ALA A CA 1
ATOM 746 C C . ALA A 1 92 ? -1.095 -10.234 -10.086 1 92.31 92 ALA A C 1
ATOM 748 O O . ALA A 1 92 ? -1.757 -9.5 -10.828 1 92.31 92 ALA A O 1
ATOM 749 N N . ARG A 1 93 ? -1.583 -11.156 -9.32 1 89.56 93 ARG A N 1
ATOM 750 C CA . ARG A 1 93 ? -3.031 -11.328 -9.266 1 89.56 93 ARG A CA 1
ATOM 751 C C . ARG A 1 93 ? -3.711 -10.086 -8.703 1 89.56 93 ARG A C 1
ATOM 753 O O . ARG A 1 93 ? -3.326 -9.594 -7.637 1 89.56 93 ARG A O 1
ATOM 760 N N . ASN A 1 94 ? -4.637 -9.594 -9.469 1 89.19 94 ASN A N 1
ATOM 761 C CA . ASN A 1 94 ? -5.434 -8.445 -9.047 1 89.19 94 ASN A CA 1
ATOM 762 C C . ASN A 1 94 ? -4.559 -7.211 -8.828 1 89.19 94 ASN A C 1
ATOM 764 O O . ASN A 1 94 ? -4.953 -6.281 -8.125 1 89.19 94 ASN A O 1
ATOM 768 N N . GLY A 1 95 ? -3.299 -7.332 -9.344 1 92.12 95 GLY A N 1
ATOM 769 C CA . GLY A 1 95 ? -2.379 -6.211 -9.219 1 92.12 95 GLY A CA 1
ATOM 770 C C . GLY A 1 95 ? -1.8 -6.066 -7.824 1 92.12 95 GLY A C 1
ATOM 771 O O . GLY A 1 95 ? -1.293 -5 -7.465 1 92.12 95 GLY A O 1
ATOM 772 N N . LEU A 1 96 ? -1.884 -7.066 -7.066 1 93.56 96 LEU A N 1
ATOM 773 C CA . LEU A 1 96 ? -1.492 -6.992 -5.664 1 93.56 96 LEU A CA 1
ATOM 774 C C . LEU A 1 96 ? -0.175 -7.723 -5.43 1 93.56 96 LEU A C 1
ATOM 776 O O . LEU A 1 96 ? 0.162 -8.656 -6.16 1 93.56 96 LEU A O 1
ATOM 780 N N . CYS A 1 97 ? 0.513 -7.273 -4.445 1 94.81 97 CYS A N 1
ATOM 781 C CA . CYS A 1 97 ? 1.78 -7.855 -4.016 1 94.81 97 CYS A CA 1
ATOM 782 C C . CYS A 1 97 ? 1.622 -9.336 -3.707 1 94.81 97 CYS A C 1
ATOM 784 O O . CYS A 1 97 ? 0.714 -9.727 -2.971 1 94.81 97 CYS A O 1
ATOM 786 N N . ALA A 1 98 ? 2.543 -10.133 -4.125 1 93.38 98 ALA A N 1
ATOM 787 C CA . ALA A 1 98 ? 2.461 -11.578 -3.945 1 93.38 98 ALA A CA 1
ATOM 788 C C . ALA A 1 98 ? 2.816 -11.977 -2.514 1 93.38 98 ALA A C 1
ATOM 790 O O . ALA A 1 98 ? 2.533 -13.094 -2.082 1 93.38 98 ALA A O 1
ATOM 791 N N . PHE A 1 99 ? 3.43 -11.062 -1.755 1 93.31 99 PHE A N 1
ATOM 792 C CA . PHE A 1 99 ? 3.867 -11.375 -0.401 1 93.31 99 PHE A CA 1
ATOM 793 C C . PHE A 1 99 ? 2.801 -10.992 0.617 1 93.31 99 PHE A C 1
ATOM 795 O O . PHE A 1 99 ? 2.574 -11.711 1.59 1 93.31 99 PHE A O 1
ATOM 802 N N . CYS A 1 100 ? 2.16 -9.891 0.371 1 94.25 100 CYS A N 1
ATOM 803 C CA . CYS A 1 100 ? 1.25 -9.414 1.409 1 94.25 100 CYS A CA 1
ATOM 804 C C . CYS A 1 100 ? -0.196 -9.469 0.934 1 94.25 100 CYS A C 1
ATOM 806 O O . CYS A 1 100 ? -1.118 -9.562 1.746 1 94.25 100 CYS A O 1
ATOM 808 N N . GLY A 1 101 ? -0.381 -9.367 -0.409 1 93.12 101 GLY A N 1
ATOM 809 C CA . GLY A 1 101 ? -1.73 -9.406 -0.948 1 93.12 101 GLY A CA 1
ATOM 810 C C . GLY A 1 101 ? -2.527 -8.148 -0.643 1 93.12 101 GLY A C 1
ATOM 811 O O . GLY A 1 101 ? -3.756 -8.148 -0.755 1 93.12 101 GLY A O 1
ATOM 812 N N . ARG A 1 102 ? -1.938 -7.078 -0.235 1 93.12 102 ARG A N 1
ATOM 813 C CA . ARG A 1 102 ? -2.66 -5.883 0.184 1 93.12 102 ARG A CA 1
ATOM 814 C C . ARG A 1 102 ? -2.252 -4.676 -0.653 1 93.12 102 ARG A C 1
ATOM 816 O O . ARG A 1 102 ? -3.104 -3.889 -1.072 1 93.12 102 ARG A O 1
ATOM 823 N N . ASN A 1 103 ? -1.002 -4.609 -0.941 1 92.06 103 ASN A N 1
ATOM 824 C CA . ASN A 1 103 ? -0.489 -3.418 -1.606 1 92.06 103 ASN A CA 1
ATOM 825 C C . ASN A 1 103 ? -0.29 -3.65 -3.102 1 92.06 103 ASN A C 1
ATOM 827 O O . ASN A 1 103 ? -0.125 -4.789 -3.539 1 92.06 103 ASN A O 1
ATOM 831 N N . ASP A 1 104 ? -0.215 -2.572 -3.832 1 92.31 104 ASP A N 1
ATOM 832 C CA . ASP A 1 104 ? 0.017 -2.639 -5.27 1 92.31 104 ASP A CA 1
ATOM 833 C C . ASP A 1 104 ? 1.442 -3.094 -5.578 1 92.31 104 ASP A C 1
ATOM 835 O O . ASP A 1 104 ? 2.383 -2.719 -4.875 1 92.31 104 ASP A O 1
ATOM 839 N N . VAL A 1 105 ? 1.442 -3.77 -6.641 1 92.25 105 VAL A N 1
ATOM 840 C CA . VAL A 1 105 ? 2.768 -4.164 -7.109 1 92.25 105 VAL A CA 1
ATOM 841 C C . VAL A 1 105 ? 3.418 -3.006 -7.859 1 92.25 105 VAL A C 1
ATOM 843 O O . VAL A 1 105 ? 2.742 -2.268 -8.578 1 92.25 105 VAL A O 1
ATOM 846 N N . SER A 1 106 ? 4.75 -2.799 -7.598 1 90.25 106 SER A N 1
ATOM 847 C CA . SER A 1 106 ? 5.488 -1.843 -8.414 1 90.25 106 SER A CA 1
ATOM 848 C C . SER A 1 106 ? 6.969 -2.207 -8.492 1 90.25 106 SER A C 1
ATOM 850 O O . SER A 1 106 ? 7.754 -1.501 -9.125 1 90.25 106 SER A O 1
ATOM 852 N N . THR A 1 107 ? 7.312 -3.297 -7.832 1 92.62 107 THR A N 1
ATOM 853 C CA . THR A 1 107 ? 8.703 -3.744 -7.84 1 92.62 107 THR A CA 1
ATOM 854 C C . THR A 1 107 ? 8.781 -5.242 -8.125 1 92.62 107 THR A C 1
ATOM 856 O O . THR A 1 107 ? 7.762 -5.926 -8.18 1 92.62 107 THR A O 1
ATOM 859 N N . ILE A 1 108 ? 9.969 -5.645 -8.453 1 95.69 108 ILE A N 1
ATOM 860 C CA . ILE A 1 108 ? 10.266 -7.062 -8.633 1 95.69 108 ILE A CA 1
ATOM 861 C C . ILE A 1 108 ? 11.266 -7.52 -7.57 1 95.69 108 ILE A C 1
ATOM 863 O O . ILE A 1 108 ? 12.297 -6.875 -7.359 1 95.69 108 ILE A O 1
ATOM 867 N N . ASP A 1 109 ? 10.922 -8.57 -6.898 1 95.19 109 ASP A N 1
ATOM 868 C CA . ASP A 1 109 ? 11.789 -9.141 -5.871 1 95.19 109 ASP A CA 1
ATOM 869 C C . ASP A 1 109 ? 12.406 -10.453 -6.348 1 95.19 109 ASP A C 1
ATOM 871 O O . ASP A 1 109 ? 11.742 -11.25 -7.012 1 95.19 109 ASP A O 1
ATOM 875 N N . HIS A 1 110 ? 13.703 -10.586 -5.992 1 95.62 110 HIS A N 1
ATOM 876 C CA . HIS A 1 110 ? 14.32 -11.906 -6.113 1 95.62 110 HIS A CA 1
ATOM 877 C C . HIS A 1 110 ? 13.992 -12.781 -4.906 1 95.62 110 HIS A C 1
ATOM 879 O O . HIS A 1 110 ? 14.461 -12.508 -3.797 1 95.62 110 HIS A O 1
ATOM 885 N N . PHE A 1 111 ? 13.211 -13.797 -5.129 1 94.69 111 PHE A N 1
ATOM 886 C CA . PHE A 1 111 ? 12.875 -14.672 -4.012 1 94.69 111 PHE A CA 1
ATOM 887 C C . PHE A 1 111 ? 14.141 -15.195 -3.338 1 94.69 111 PHE A C 1
ATOM 889 O O . PHE A 1 111 ? 14.273 -15.125 -2.115 1 94.69 111 PHE A O 1
ATOM 896 N N . LEU A 1 112 ? 14.938 -15.773 -4.148 1 92.62 112 LEU A N 1
ATOM 897 C CA . LEU A 1 112 ? 16.312 -15.992 -3.725 1 92.62 112 LEU A CA 1
ATOM 898 C C . LEU A 1 112 ? 17.203 -14.836 -4.152 1 92.62 112 LEU A C 1
ATOM 900 O O . LEU A 1 112 ? 17.328 -14.547 -5.348 1 92.62 112 LEU A O 1
ATOM 904 N N . PRO A 1 113 ? 17.828 -14.188 -3.242 1 92.88 113 PRO A N 1
ATOM 905 C CA . PRO A 1 113 ? 18.562 -12.961 -3.555 1 92.88 113 PRO A CA 1
ATOM 906 C C . PRO A 1 113 ? 19.641 -13.172 -4.609 1 92.88 113 PRO A C 1
ATOM 908 O O . PRO A 1 113 ? 20.438 -14.117 -4.504 1 92.88 113 PRO A O 1
ATOM 911 N N . LYS A 1 114 ? 19.703 -12.273 -5.578 1 93.75 114 LYS A N 1
ATOM 912 C CA . LYS A 1 114 ? 20.609 -12.445 -6.703 1 93.75 114 LYS A CA 1
ATOM 913 C C . LYS A 1 114 ? 22.062 -12.336 -6.246 1 93.75 114 LYS A C 1
ATOM 915 O O . LYS A 1 114 ? 22.969 -12.914 -6.867 1 93.75 114 LYS A O 1
ATOM 920 N N . GLU A 1 115 ? 22.312 -11.641 -5.129 1 92.06 115 GLU A N 1
ATOM 921 C CA . GLU A 1 115 ? 23.672 -11.508 -4.625 1 92.06 115 GLU A CA 1
ATOM 922 C C . GLU A 1 115 ? 24.203 -12.844 -4.098 1 92.06 115 GLU A C 1
ATOM 924 O O . GLU A 1 115 ? 25.406 -13.125 -4.18 1 92.06 115 GLU A O 1
ATOM 929 N N . LYS A 1 116 ? 23.344 -13.664 -3.645 1 89.5 116 LYS A N 1
ATOM 930 C CA . LYS A 1 116 ? 23.703 -14.977 -3.109 1 89.5 116 LYS A CA 1
ATOM 931 C C . LYS A 1 116 ? 23.516 -16.062 -4.16 1 89.5 116 LYS A C 1
ATOM 933 O O . LYS A 1 116 ? 24.266 -17.062 -4.168 1 89.5 116 LYS A O 1
ATOM 938 N N . PHE A 1 117 ? 22.562 -15.844 -4.973 1 92.56 117 PHE A N 1
ATOM 939 C CA . PHE A 1 117 ? 22.25 -16.812 -6.012 1 92.56 117 PHE A CA 1
ATOM 940 C C . PHE A 1 117 ? 22.219 -16.141 -7.383 1 92.56 117 PHE A C 1
ATOM 942 O O . PHE A 1 117 ? 21.172 -16.094 -8.031 1 92.56 117 PHE A O 1
ATOM 949 N N . PRO A 1 118 ? 23.438 -15.828 -7.895 1 95.06 118 PRO A N 1
ATOM 950 C CA . PRO A 1 118 ? 23.5 -15.062 -9.141 1 95.06 118 PRO A CA 1
ATOM 951 C C . PRO A 1 118 ? 22.906 -15.812 -10.328 1 95.06 118 PRO A C 1
ATOM 953 O O . PRO A 1 118 ? 22.469 -15.195 -11.297 1 95.06 118 PRO A O 1
ATOM 956 N N . GLU A 1 119 ? 22.938 -17.109 -10.281 1 94.88 119 GLU A N 1
ATOM 957 C CA . GLU A 1 119 ? 22.422 -17.906 -11.383 1 94.88 119 GLU A CA 1
ATOM 958 C C . GLU A 1 119 ? 20.922 -17.688 -11.578 1 94.88 119 GLU A C 1
ATOM 960 O O . GLU A 1 119 ? 20.375 -17.969 -12.641 1 94.88 119 GLU A O 1
ATOM 965 N N . TYR A 1 120 ? 20.266 -17.125 -10.57 1 95.81 120 TYR A N 1
ATOM 966 C CA . TYR A 1 120 ? 18.828 -16.938 -10.656 1 95.81 120 TYR A CA 1
ATOM 967 C C . TYR A 1 120 ? 18.484 -15.469 -10.875 1 95.81 120 TYR A C 1
ATOM 969 O O . TYR A 1 120 ? 17.328 -15.062 -10.711 1 95.81 120 TYR A O 1
ATOM 977 N N . SER A 1 121 ? 19.391 -14.656 -11.289 1 97.25 121 SER A N 1
ATOM 978 C CA . SER A 1 121 ? 19.219 -13.211 -11.383 1 97.25 121 SER A CA 1
ATOM 979 C C . SER A 1 121 ? 18.094 -12.852 -12.352 1 97.25 121 SER A C 1
ATOM 981 O O . SER A 1 121 ? 17.422 -11.844 -12.164 1 97.25 121 SER A O 1
ATOM 983 N N . ILE A 1 122 ? 17.875 -13.703 -13.375 1 98.19 122 ILE A N 1
ATOM 984 C CA . ILE A 1 122 ? 16.844 -13.352 -14.336 1 98.19 122 ILE A CA 1
ATOM 985 C C . ILE A 1 122 ? 15.922 -14.547 -14.562 1 98.19 122 ILE A C 1
ATOM 987 O O . ILE A 1 122 ? 15.258 -14.641 -15.602 1 98.19 122 ILE A O 1
ATOM 991 N N . LEU A 1 123 ? 16 -15.508 -13.617 1 97.19 123 LEU A N 1
ATOM 992 C CA . LEU A 1 123 ? 15.07 -16.625 -13.703 1 97.19 123 LEU A CA 1
ATOM 993 C C . LEU A 1 123 ? 13.648 -16.172 -13.383 1 97.19 123 LEU A C 1
ATOM 995 O O . LEU A 1 123 ? 13.375 -15.703 -12.281 1 97.19 123 LEU A O 1
ATOM 999 N N . ILE A 1 124 ? 12.781 -16.359 -14.266 1 96.62 124 ILE A N 1
ATOM 1000 C CA . ILE A 1 124 ? 11.422 -15.836 -14.156 1 96.62 124 ILE A CA 1
ATOM 1001 C C . ILE A 1 124 ? 10.773 -16.359 -12.875 1 96.62 124 ILE A C 1
ATOM 1003 O O . ILE A 1 124 ? 10.062 -15.609 -12.188 1 96.62 124 ILE A O 1
ATOM 1007 N N . ASP A 1 125 ? 11.031 -17.562 -12.484 1 94.06 125 ASP A N 1
ATOM 1008 C CA . ASP A 1 125 ? 10.398 -18.156 -11.312 1 94.06 125 ASP A CA 1
ATOM 1009 C C . ASP A 1 125 ? 10.945 -17.547 -10.023 1 94.06 125 ASP A C 1
ATOM 1011 O O . ASP A 1 125 ? 10.336 -17.672 -8.961 1 94.06 125 ASP A O 1
ATOM 1015 N N . ASN A 1 126 ? 12.078 -16.938 -10.141 1 95.31 126 ASN A N 1
ATOM 1016 C CA . ASN A 1 126 ? 12.695 -16.344 -8.953 1 95.31 126 ASN A CA 1
ATOM 1017 C C . ASN A 1 126 ? 12.336 -14.875 -8.805 1 95.31 126 ASN A C 1
ATOM 1019 O O . ASN A 1 126 ? 12.664 -14.25 -7.797 1 95.31 126 ASN A O 1
ATOM 1023 N N . LEU A 1 127 ? 11.695 -14.375 -9.844 1 96.25 127 LEU A N 1
ATOM 1024 C CA . LEU A 1 127 ? 11.32 -12.969 -9.859 1 96.25 127 LEU A CA 1
ATOM 1025 C C . LEU A 1 127 ? 9.844 -12.805 -9.492 1 96.25 127 LEU A C 1
ATOM 1027 O O . LEU A 1 127 ? 8.969 -13.273 -10.219 1 96.25 127 LEU A O 1
ATOM 1031 N N . ILE A 1 128 ? 9.609 -12.102 -8.352 1 95.5 128 ILE A N 1
ATOM 1032 C CA . ILE A 1 128 ? 8.273 -12.008 -7.777 1 95.5 128 ILE A CA 1
ATOM 1033 C C . ILE A 1 128 ? 7.801 -10.555 -7.805 1 95.5 128 ILE A C 1
ATOM 1035 O O . ILE A 1 128 ? 8.531 -9.656 -7.391 1 95.5 128 ILE A O 1
ATOM 1039 N N . ALA A 1 129 ? 6.594 -10.352 -8.336 1 95.88 129 ALA A N 1
ATOM 1040 C CA . ALA A 1 129 ? 5.984 -9.031 -8.266 1 95.88 129 ALA A CA 1
ATOM 1041 C C . ALA A 1 129 ? 5.648 -8.656 -6.82 1 95.88 129 ALA A C 1
ATOM 1043 O O . ALA A 1 129 ? 4.895 -9.367 -6.152 1 95.88 129 ALA A O 1
ATOM 1044 N N . ALA A 1 130 ? 6.219 -7.566 -6.34 1 94.44 130 ALA A N 1
ATOM 1045 C CA . ALA A 1 130 ? 6.094 -7.207 -4.93 1 94.44 130 ALA A CA 1
ATOM 1046 C C . ALA A 1 130 ? 5.824 -5.715 -4.766 1 94.44 130 ALA A C 1
ATOM 1048 O O . ALA A 1 130 ? 6.031 -4.934 -5.695 1 94.44 130 ALA A O 1
ATOM 1049 N N . CYS A 1 131 ? 5.215 -5.402 -3.678 1 91.94 131 CYS A N 1
ATOM 1050 C CA . CYS A 1 131 ? 5.141 -3.992 -3.318 1 91.94 131 CYS A CA 1
ATOM 1051 C C . CYS A 1 131 ? 6.457 -3.508 -2.73 1 91.94 131 CYS A C 1
ATOM 1053 O O . CYS A 1 131 ? 7.27 -4.309 -2.264 1 91.94 131 CYS A O 1
ATOM 1055 N N . PRO A 1 132 ? 6.707 -2.221 -2.779 1 88.56 132 PRO A N 1
ATOM 1056 C CA . PRO A 1 132 ? 7.969 -1.701 -2.248 1 88.56 132 PRO A CA 1
ATOM 1057 C C . PRO A 1 132 ? 8.156 -2.006 -0.763 1 88.56 132 PRO A C 1
ATOM 1059 O O . PRO A 1 132 ? 9.266 -2.297 -0.322 1 88.56 132 PRO A O 1
ATOM 1062 N N . ARG A 1 133 ? 7.121 -1.974 0.017 1 88.38 133 ARG A N 1
ATOM 1063 C CA . ARG A 1 133 ? 7.203 -2.213 1.454 1 88.38 133 ARG A CA 1
ATOM 1064 C C . ARG A 1 133 ? 7.723 -3.617 1.747 1 88.38 133 ARG A C 1
ATOM 1066 O O . ARG A 1 133 ? 8.672 -3.787 2.51 1 88.38 133 ARG A O 1
ATOM 1073 N N . CYS A 1 134 ? 7.09 -4.598 1.191 1 91.94 134 CYS A N 1
ATOM 1074 C CA . CYS A 1 134 ? 7.496 -5.98 1.425 1 91.94 134 CYS A CA 1
ATOM 1075 C C . CYS A 1 134 ? 8.906 -6.23 0.903 1 91.94 134 CYS A C 1
ATOM 1077 O O . CYS A 1 134 ? 9.688 -6.949 1.529 1 91.94 134 CYS A O 1
ATOM 1079 N N . ASN A 1 135 ? 9.188 -5.621 -0.256 1 90.56 135 ASN A N 1
ATOM 1080 C CA . ASN A 1 135 ? 10.516 -5.793 -0.835 1 90.56 135 ASN A CA 1
ATOM 1081 C C . ASN A 1 135 ? 11.602 -5.207 0.064 1 90.56 135 ASN A C 1
ATOM 1083 O O . ASN A 1 135 ? 12.648 -5.816 0.253 1 90.56 135 ASN A O 1
ATOM 1087 N N . GLN A 1 136 ? 11.328 -4.117 0.619 1 87.5 136 GLN A N 1
ATOM 1088 C CA . GLN A 1 136 ? 12.281 -3.459 1.505 1 87.5 136 GLN A CA 1
ATOM 1089 C C . GLN A 1 136 ? 12.453 -4.238 2.807 1 87.5 136 GLN A C 1
ATOM 1091 O O . GLN A 1 136 ? 13.562 -4.324 3.344 1 87.5 136 GLN A O 1
ATOM 1096 N N . LYS A 1 137 ? 11.438 -4.754 3.334 1 89.75 137 LYS A N 1
ATOM 1097 C CA . LYS A 1 137 ? 11.492 -5.492 4.594 1 89.75 137 LYS A CA 1
ATOM 1098 C C . LYS A 1 137 ? 12.172 -6.848 4.406 1 89.75 137 LYS A C 1
ATOM 1100 O O . LYS A 1 137 ? 12.906 -7.305 5.285 1 89.75 137 LYS A O 1
ATOM 1105 N N . LYS A 1 138 ? 11.812 -7.516 3.32 1 90.12 138 LYS A N 1
ATOM 1106 C CA . LYS A 1 138 ? 12.391 -8.828 3.057 1 90.12 138 LYS A CA 1
ATOM 1107 C C . LYS A 1 138 ? 13.898 -8.734 2.854 1 90.12 138 LYS A C 1
ATOM 1109 O O . LYS A 1 138 ? 14.656 -9.555 3.377 1 90.12 138 LYS A O 1
ATOM 1114 N N . ARG A 1 139 ? 14.398 -7.746 2.094 1 85.69 139 ARG A N 1
ATOM 1115 C CA . ARG A 1 139 ? 15.805 -7.543 1.767 1 85.69 139 ARG A CA 1
ATOM 1116 C C . ARG A 1 139 ? 16.406 -8.805 1.161 1 85.69 139 ARG A C 1
ATOM 1118 O O . ARG A 1 139 ? 15.883 -9.352 0.193 1 85.69 139 ARG A O 1
ATOM 1125 N N . ASP A 1 140 ? 17.562 -9.258 1.725 1 82.44 140 ASP A N 1
ATOM 1126 C CA . ASP A 1 140 ? 18.25 -10.414 1.159 1 82.44 140 ASP A CA 1
ATOM 1127 C C . ASP A 1 140 ? 18.109 -11.641 2.057 1 82.44 140 ASP A C 1
ATOM 1129 O O . ASP A 1 140 ? 18.938 -12.539 2.031 1 82.44 140 ASP A O 1
ATOM 1133 N N . GLY A 1 141 ? 17.016 -11.695 2.73 1 78.69 141 GLY A N 1
ATOM 1134 C CA . GLY A 1 141 ? 16.766 -12.812 3.629 1 78.69 141 GLY A CA 1
ATOM 1135 C C . GLY A 1 141 ? 16.391 -14.094 2.906 1 78.69 141 GLY A C 1
ATOM 1136 O O . GLY A 1 141 ? 15.562 -14.078 1.997 1 78.69 141 GLY A O 1
ATOM 1137 N N . VAL A 1 142 ? 17.031 -15.258 3.127 1 75.75 142 VAL A N 1
ATOM 1138 C CA . VAL A 1 142 ? 16.75 -16.547 2.518 1 75.75 142 VAL A CA 1
ATOM 1139 C C . VAL A 1 142 ? 15.992 -17.438 3.51 1 75.75 142 VAL A C 1
ATOM 1141 O O . VAL A 1 142 ? 15.25 -18.328 3.109 1 75.75 142 VAL A O 1
ATOM 1144 N N . GLY A 1 143 ? 16.062 -17.172 4.68 1 73.88 143 GLY A N 1
ATOM 1145 C CA . GLY A 1 143 ? 15.398 -17.938 5.723 1 73.88 143 GLY A CA 1
ATOM 1146 C C . GLY A 1 143 ? 16.188 -19.172 6.141 1 73.88 143 GLY A C 1
ATOM 1147 O O . GLY A 1 143 ? 17.234 -19.469 5.57 1 73.88 143 GLY A O 1
ATOM 1148 N N . VAL A 1 144 ? 15.867 -19.766 7.238 1 77.56 144 VAL A N 1
ATOM 1149 C CA . VAL A 1 144 ? 16.344 -21.031 7.773 1 77.56 144 VAL A CA 1
ATOM 1150 C C . VAL A 1 144 ? 15.172 -22 7.957 1 77.56 144 VAL A C 1
ATOM 1152 O O . VAL A 1 144 ? 14.016 -21.625 7.742 1 77.56 144 VAL A O 1
ATOM 1155 N N . PRO A 1 145 ? 15.531 -23.203 8.125 1 73.38 145 PRO A N 1
ATOM 1156 C CA . PRO A 1 145 ? 14.406 -24.125 8.305 1 73.38 145 PRO A CA 1
ATOM 1157 C C . PRO A 1 145 ? 13.344 -23.578 9.25 1 73.38 145 PRO A C 1
ATOM 1159 O O . PRO A 1 145 ? 13.664 -23.109 10.352 1 73.38 145 PRO A O 1
ATOM 1162 N N . GLY A 1 146 ? 12.156 -23.609 8.852 1 73.62 146 GLY A N 1
ATOM 1163 C CA . GLY A 1 146 ? 11.039 -23.125 9.641 1 73.62 146 GLY A CA 1
ATOM 1164 C C . GLY A 1 146 ? 10.922 -21.609 9.633 1 73.62 146 GLY A C 1
ATOM 1165 O O . GLY A 1 146 ? 10.031 -21.047 10.273 1 73.62 146 GLY A O 1
ATOM 1166 N N . ARG A 1 147 ? 11.75 -21.062 8.984 1 83.69 147 ARG A N 1
ATOM 1167 C CA . ARG A 1 147 ? 11.766 -19.609 8.93 1 83.69 147 ARG A CA 1
ATOM 1168 C C . ARG A 1 147 ? 12.094 -19.109 7.523 1 83.69 147 ARG A C 1
ATOM 1170 O O . ARG A 1 147 ? 13.102 -18.438 7.312 1 83.69 147 ARG A O 1
ATOM 1177 N N . ARG A 1 148 ? 11.188 -19.547 6.68 1 85.12 148 ARG A N 1
ATOM 1178 C CA . ARG A 1 148 ? 11.336 -19.094 5.301 1 85.12 148 ARG A CA 1
ATOM 1179 C C . ARG A 1 148 ? 10.094 -18.328 4.836 1 85.12 148 ARG A C 1
ATOM 1181 O O . ARG A 1 148 ? 9.016 -18.5 5.406 1 85.12 148 ARG A O 1
ATOM 1188 N N . TYR A 1 149 ? 10.305 -17.578 3.803 1 89.31 149 TYR A N 1
ATOM 1189 C CA . TYR A 1 149 ? 9.172 -16.875 3.209 1 89.31 149 TYR A CA 1
ATOM 1190 C C . TYR A 1 149 ? 8.289 -17.844 2.424 1 89.31 149 TYR A C 1
ATOM 1192 O O . TYR A 1 149 ? 8.781 -18.844 1.896 1 89.31 149 TYR A O 1
ATOM 1200 N N . ILE A 1 150 ? 7.074 -17.531 2.373 1 89.56 150 ILE A N 1
ATOM 1201 C CA . ILE A 1 150 ? 6.137 -18.344 1.604 1 89.56 150 ILE A CA 1
ATOM 1202 C C . ILE A 1 150 ? 6.246 -18 0.122 1 89.56 150 ILE A C 1
ATOM 1204 O O . ILE A 1 150 ? 6.125 -16.828 -0.257 1 89.56 150 ILE A O 1
ATOM 1208 N N . TYR A 1 151 ? 6.512 -18.969 -0.668 1 90.94 151 TYR A N 1
ATOM 1209 C CA . TYR A 1 151 ? 6.566 -18.781 -2.115 1 90.94 151 TYR A CA 1
ATOM 1210 C C . TYR A 1 151 ? 5.168 -18.656 -2.705 1 90.94 151 TYR A C 1
ATOM 1212 O O . TYR A 1 151 ? 4.293 -19.484 -2.418 1 90.94 151 TYR A O 1
ATOM 1220 N N . PRO A 1 152 ? 4.973 -17.594 -3.5 1 89.12 152 PRO A N 1
ATOM 1221 C CA . PRO A 1 152 ? 3.637 -17.438 -4.078 1 89.12 152 PRO A CA 1
ATOM 1222 C C . PRO A 1 152 ? 3.271 -18.562 -5.027 1 89.12 152 PRO A C 1
ATOM 1224 O O . PRO A 1 152 ? 4.039 -18.891 -5.938 1 89.12 152 PR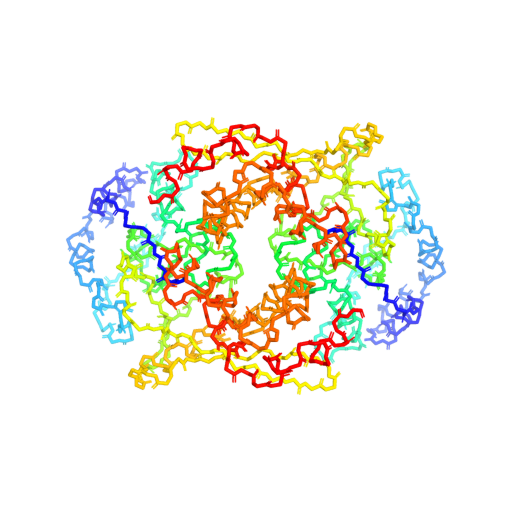O A O 1
ATOM 1227 N N . SER A 1 153 ? 2.172 -19.109 -4.789 1 81.75 153 SER A N 1
ATOM 1228 C CA . SER A 1 153 ? 1.725 -20.25 -5.562 1 81.75 153 SER A CA 1
ATOM 1229 C C . SER A 1 153 ? 1.011 -19.812 -6.836 1 81.75 153 SER A C 1
ATOM 1231 O O . SER A 1 153 ? 0.396 -18.75 -6.879 1 81.75 153 SER A O 1
ATOM 1233 N N . THR A 1 154 ? 1.183 -20.594 -7.855 1 72.81 154 THR A N 1
ATOM 1234 C CA . THR A 1 154 ? 0.419 -20.359 -9.078 1 72.81 154 THR A CA 1
ATOM 1235 C C . THR A 1 154 ? -0.871 -21.188 -9.062 1 72.81 154 THR A C 1
ATOM 1237 O O . THR A 1 154 ? -1.717 -21.031 -9.953 1 72.81 154 THR A O 1
ATOM 1240 N N . SER A 1 155 ? -0.902 -22.062 -8.078 1 63.53 155 SER A N 1
ATOM 1241 C CA . SER A 1 155 ? -2.109 -22.875 -7.949 1 63.53 155 SER A CA 1
ATOM 1242 C C . SER A 1 155 ? -3.016 -22.344 -6.844 1 63.53 155 SER A C 1
ATOM 1244 O O . SER A 1 155 ? -2.648 -22.375 -5.668 1 63.53 155 SER A O 1
ATOM 1246 N N . PRO A 1 156 ? -3.943 -21.484 -7.289 1 54.41 156 PRO A N 1
ATOM 1247 C CA . PRO A 1 156 ? -4.832 -20.891 -6.289 1 54.41 156 PRO A CA 1
ATOM 1248 C C . PRO A 1 156 ? -5.363 -21.922 -5.289 1 54.41 156 PRO A C 1
ATOM 1250 O O . PRO A 1 156 ? -5.996 -21.547 -4.297 1 54.41 156 PRO A O 1
ATOM 1253 N N . LEU A 1 157 ? -5.523 -23.141 -5.73 1 52.53 157 LEU A N 1
ATOM 1254 C CA . LEU A 1 157 ? -6.379 -24.094 -5.043 1 52.53 157 LEU A CA 1
ATOM 1255 C C . LEU A 1 157 ? -5.746 -24.547 -3.732 1 52.53 157 LEU A C 1
ATOM 1257 O O . LEU A 1 157 ? -6.09 -25.609 -3.201 1 52.53 157 LEU A O 1
ATOM 1261 N N . ALA A 1 158 ? -4.836 -23.734 -3.281 1 57.22 158 ALA A N 1
ATOM 1262 C CA . ALA A 1 158 ? -4.465 -24.297 -1.991 1 57.22 158 ALA A CA 1
ATOM 1263 C C . ALA A 1 158 ? -5.668 -24.391 -1.06 1 57.22 158 ALA A C 1
ATOM 1265 O O . ALA A 1 158 ? -6.402 -23.406 -0.893 1 57.22 158 ALA A O 1
ATOM 1266 N N . CYS A 1 159 ? -6.07 -25.562 -0.778 1 63.53 159 CYS A N 1
ATOM 1267 C CA . CYS A 1 159 ? -7.316 -26 -0.149 1 63.53 159 CYS A CA 1
ATOM 1268 C C . CYS A 1 159 ? -7.395 -25.5 1.292 1 63.53 159 CYS A C 1
ATOM 1270 O O . CYS A 1 159 ? -8.492 -25.297 1.822 1 63.53 159 CYS A O 1
ATOM 1272 N N . SER A 1 160 ? -6.211 -25.141 1.858 1 80.31 160 SER A N 1
ATOM 1273 C CA . SER A 1 160 ? -6.383 -24.766 3.26 1 80.31 160 SER A CA 1
ATOM 1274 C C . SER A 1 160 ? -5.98 -23.312 3.498 1 80.31 160 SER A C 1
ATOM 1276 O O . SER A 1 160 ? -4.973 -22.859 2.963 1 80.31 160 SER A O 1
ATOM 1278 N N . PRO A 1 161 ? -6.77 -22.656 4.246 1 90.62 161 PRO A N 1
ATOM 1279 C CA . PRO A 1 161 ? -6.43 -21.266 4.574 1 90.62 161 PRO A CA 1
ATOM 1280 C C . PRO A 1 161 ? -5.086 -21.141 5.293 1 90.62 161 PRO A C 1
ATOM 1282 O O . PRO A 1 161 ? -4.789 -21.922 6.195 1 90.62 161 PRO A O 1
ATOM 1285 N N . LEU A 1 162 ? -4.336 -20.188 4.949 1 92.25 162 LEU A N 1
ATOM 1286 C CA . LEU A 1 162 ? -3.023 -19.984 5.555 1 92.25 162 LEU A CA 1
ATOM 1287 C C . LEU A 1 162 ? -3.135 -19.125 6.812 1 92.25 162 LEU A C 1
ATOM 1289 O O . LEU A 1 162 ? -2.289 -19.219 7.707 1 92.25 162 LEU A O 1
ATOM 1293 N N . LEU A 1 163 ? -4.254 -18.344 6.906 1 95.69 163 LEU A N 1
ATOM 1294 C CA . LEU A 1 163 ? -4.348 -17.344 7.969 1 95.69 163 LEU A CA 1
ATOM 1295 C C . LEU A 1 163 ? -5.594 -17.578 8.82 1 95.69 163 LEU A C 1
ATOM 1297 O O . LEU A 1 163 ? -6.617 -18.047 8.32 1 95.69 163 LEU A O 1
ATOM 1301 N N . THR A 1 164 ? -5.426 -17.281 10.047 1 97.38 164 THR A N 1
ATOM 1302 C CA . THR A 1 164 ? -6.535 -17.141 10.977 1 97.38 164 THR A CA 1
ATOM 1303 C C . THR A 1 164 ? -6.531 -15.75 11.617 1 97.38 164 THR A C 1
ATOM 1305 O O . THR A 1 164 ? -5.473 -15.234 11.992 1 97.38 164 THR A O 1
ATOM 1308 N N . CYS A 1 165 ? -7.691 -15.156 11.68 1 98.38 165 CYS A N 1
ATOM 1309 C CA . CYS A 1 165 ? -7.852 -13.875 12.359 1 98.38 165 CYS A CA 1
ATOM 1310 C C . CYS A 1 165 ? -8.656 -14.039 13.641 1 98.38 165 CYS A C 1
ATOM 1312 O O . CYS A 1 165 ? -9.75 -14.617 13.625 1 98.38 165 CYS A O 1
ATOM 1314 N N . ILE A 1 166 ? -8.125 -13.625 14.703 1 98.38 166 ILE A N 1
ATOM 1315 C CA . ILE A 1 166 ? -8.82 -13.617 15.984 1 98.38 166 ILE A CA 1
ATOM 1316 C C . ILE A 1 166 ? -9.352 -12.211 16.281 1 98.38 166 ILE A C 1
ATOM 1318 O O . ILE A 1 166 ? -8.578 -11.258 16.344 1 98.38 166 ILE A O 1
ATOM 1322 N N . VAL A 1 167 ? -10.688 -12.133 16.469 1 98.5 167 VAL A N 1
ATOM 1323 C CA . VAL A 1 167 ? -11.328 -10.852 16.734 1 98.5 167 VAL A CA 1
ATOM 1324 C C . VAL A 1 167 ? -11.75 -10.781 18.203 1 98.5 167 VAL A C 1
ATOM 1326 O O . VAL A 1 167 ? -12.414 -11.688 18.703 1 98.5 167 VAL A O 1
ATOM 1329 N N . THR A 1 168 ? -11.305 -9.789 18.844 1 97.81 168 THR A N 1
ATOM 1330 C CA . THR A 1 168 ? -11.719 -9.508 20.219 1 97.81 168 THR A CA 1
ATOM 1331 C C . THR A 1 168 ? -12.289 -8.102 20.328 1 97.81 168 THR A C 1
ATOM 1333 O O . THR A 1 168 ? -12.008 -7.238 19.5 1 97.81 168 THR A O 1
ATOM 1336 N N . VAL A 1 169 ? -13.18 -7.961 21.266 1 97.19 169 VAL A N 1
ATOM 1337 C CA . VAL A 1 169 ? -13.781 -6.652 21.5 1 97.19 169 VAL A CA 1
ATOM 1338 C C . VAL A 1 169 ? -13.445 -6.172 22.922 1 97.19 169 VAL A C 1
ATOM 1340 O O . VAL A 1 169 ? -13.648 -6.898 23.891 1 97.19 169 VAL A O 1
ATOM 1343 N N . GLU A 1 170 ? -12.812 -5.031 22.922 1 94.44 170 GLU A N 1
ATOM 1344 C CA . GLU A 1 170 ? -12.516 -4.398 24.203 1 94.44 170 GLU A CA 1
ATOM 1345 C C . GLU A 1 170 ? -13.078 -2.984 24.266 1 94.44 170 GLU A C 1
ATOM 1347 O O . GLU A 1 170 ? -12.703 -2.119 23.469 1 94.44 170 GLU A O 1
ATOM 1352 N N . ASP A 1 171 ? -14.023 -2.678 25.219 1 92.44 171 ASP A N 1
ATOM 1353 C CA . ASP A 1 171 ? -14.609 -1.361 25.438 1 92.44 171 ASP A CA 1
ATOM 1354 C C . ASP A 1 171 ? -15.18 -0.781 24.156 1 92.44 171 ASP A C 1
ATOM 1356 O O . ASP A 1 171 ? -14.867 0.353 23.781 1 92.44 171 ASP A O 1
ATOM 1360 N N . GLY A 1 172 ? -15.867 -1.672 23.438 1 93.25 172 GLY A N 1
ATOM 1361 C CA . GLY A 1 172 ? -16.562 -1.209 22.25 1 93.25 172 GLY A CA 1
ATOM 1362 C C . GLY A 1 172 ? -15.656 -1.067 21.031 1 93.25 172 GLY A C 1
ATOM 1363 O O . GLY A 1 172 ? -16.047 -0.452 20.031 1 93.25 172 GLY A O 1
ATOM 1364 N N . THR A 1 173 ? -14.422 -1.621 21.156 1 94.06 173 THR A N 1
ATOM 1365 C CA . THR A 1 173 ? -13.461 -1.541 20.062 1 94.06 173 THR A CA 1
ATOM 1366 C C . THR A 1 173 ? -13.023 -2.936 19.625 1 94.06 173 THR A C 1
ATOM 1368 O O . THR A 1 173 ? -12.477 -3.699 20.422 1 94.06 173 THR A O 1
ATOM 1371 N N . PRO A 1 174 ? -13.289 -3.275 18.391 1 96.56 174 PRO A N 1
ATOM 1372 C CA . PRO A 1 174 ? -12.805 -4.562 17.891 1 96.56 174 PRO A CA 1
ATOM 1373 C C . PRO A 1 174 ? -11.312 -4.547 17.578 1 96.56 174 PRO A C 1
ATOM 1375 O O . PRO A 1 174 ? -10.789 -3.545 17.078 1 96.56 174 PRO A O 1
ATOM 1378 N N . TYR A 1 175 ? -10.641 -5.586 17.938 1 97.25 175 TYR A N 1
ATOM 1379 C CA . TYR A 1 175 ? -9.227 -5.805 17.625 1 97.25 175 TYR A CA 1
ATOM 1380 C C . TYR A 1 175 ? -9.047 -7.055 16.781 1 97.25 175 TYR A C 1
ATOM 1382 O O . TYR A 1 175 ? -9.719 -8.062 16.984 1 97.25 175 TYR A O 1
ATOM 1390 N N . PHE A 1 176 ? -8.156 -6.949 15.836 1 98.19 176 PHE A N 1
ATOM 1391 C CA . PHE A 1 176 ? -7.902 -8.039 14.898 1 98.19 176 PHE A CA 1
ATOM 1392 C C . PHE A 1 176 ? -6.465 -8.523 15.016 1 98.19 176 PHE A C 1
ATOM 1394 O O . PHE A 1 176 ? -5.523 -7.75 14.836 1 98.19 176 PHE A O 1
ATOM 1401 N N . ASP A 1 177 ? -6.305 -9.758 15.328 1 98.31 177 ASP A N 1
ATOM 1402 C CA . ASP A 1 177 ? -4.98 -10.367 15.391 1 98.31 177 ASP A CA 1
ATOM 1403 C C . ASP A 1 177 ? -4.863 -11.531 14.406 1 98.31 177 ASP A C 1
ATOM 1405 O O . ASP A 1 177 ? -5.797 -12.328 14.266 1 98.31 177 ASP A O 1
ATOM 1409 N N . PHE A 1 178 ? -3.723 -11.617 13.758 1 98.25 178 PHE A N 1
ATOM 1410 C CA . PHE A 1 178 ? -3.547 -12.617 12.703 1 98.25 178 PHE A CA 1
ATOM 1411 C C . PHE A 1 178 ? -2.459 -13.617 13.078 1 98.25 178 PHE A C 1
ATOM 1413 O O . PHE A 1 178 ? -1.431 -13.234 13.641 1 98.25 178 PHE A O 1
ATOM 1420 N N . GLU A 1 179 ? -2.689 -14.836 12.758 1 97.69 179 GLU A N 1
ATOM 1421 C CA . GLU A 1 179 ? -1.721 -15.914 12.945 1 97.69 179 GLU A CA 1
ATOM 1422 C C . GLU A 1 179 ? -1.857 -16.969 11.859 1 97.69 179 GLU A C 1
ATOM 1424 O O . GLU A 1 179 ? -2.828 -16.969 11.094 1 97.69 179 GLU A O 1
ATOM 1429 N N . GLY A 1 180 ? -0.852 -17.844 11.758 1 95.88 180 GLY A N 1
ATOM 1430 C CA . GLY A 1 180 ? -0.992 -19 10.875 1 95.88 180 GLY A CA 1
ATOM 1431 C C . GLY A 1 180 ? -2.092 -19.938 11.305 1 95.88 180 GLY A C 1
ATOM 1432 O O . GLY A 1 180 ? -2.277 -20.188 12.5 1 95.88 180 GLY A O 1
ATOM 1433 N N . SER A 1 181 ? -2.793 -20.438 10.305 1 94.81 181 SER A N 1
ATOM 1434 C CA . SER A 1 181 ? -3.896 -21.344 10.586 1 94.81 181 SER A CA 1
ATOM 1435 C C . SER A 1 181 ? -3.418 -22.578 11.352 1 94.81 181 SER A C 1
ATOM 1437 O O . SER A 1 181 ? -2.354 -23.125 11.062 1 94.81 181 SER A O 1
ATOM 1439 N N . SER A 1 182 ? -4.219 -23 12.32 1 92.62 182 SER A N 1
ATOM 1440 C CA . SER A 1 182 ? -3.883 -24.156 13.133 1 92.62 182 SER A CA 1
ATOM 1441 C C . SER A 1 182 ? -4.02 -25.453 12.336 1 92.62 182 SER A C 1
ATOM 1443 O O . SER A 1 182 ? -3.543 -26.5 12.766 1 92.62 182 SER A O 1
ATOM 1445 N N . SER A 1 183 ? -4.656 -25.375 11.219 1 90.81 183 SER A N 1
ATOM 1446 C CA . SER A 1 183 ? -4.871 -26.562 10.391 1 90.81 183 SER A CA 1
ATOM 1447 C C . SER A 1 183 ? -3.627 -26.891 9.57 1 90.81 183 SER A C 1
ATOM 1449 O O . SER A 1 183 ? -3.527 -27.984 9 1 90.81 183 SER A O 1
ATOM 1451 N N . LEU A 1 184 ? -2.645 -26.047 9.578 1 91 184 LEU A N 1
ATOM 1452 C CA . LEU A 1 184 ? -1.446 -26.234 8.766 1 91 184 LEU A CA 1
ATOM 1453 C C . LEU A 1 184 ? -0.458 -27.172 9.453 1 91 184 LEU A C 1
ATOM 1455 O O . LEU A 1 184 ? -0.452 -27.266 10.688 1 91 184 LEU A O 1
ATOM 1459 N N . ASP A 1 185 ? 0.275 -27.812 8.57 1 90.56 185 ASP A N 1
ATOM 1460 C CA . ASP A 1 185 ? 1.443 -28.5 9.109 1 90.56 185 ASP A CA 1
ATOM 1461 C C . ASP A 1 185 ? 2.293 -27.547 9.953 1 90.56 185 ASP A C 1
ATOM 1463 O O . ASP A 1 185 ? 2.488 -26.391 9.586 1 90.56 185 ASP A O 1
ATOM 1467 N N . PRO A 1 186 ? 2.773 -28.078 11.102 1 92.06 186 PRO A N 1
ATOM 1468 C CA . PRO A 1 186 ? 3.525 -27.219 12.016 1 92.06 186 PRO A CA 1
ATOM 1469 C C . PRO A 1 186 ? 4.676 -26.484 11.328 1 92.06 186 PRO A C 1
ATOM 1471 O O . PRO A 1 186 ? 4.922 -25.312 11.602 1 92.06 186 PRO A O 1
ATOM 1474 N N . GLU A 1 187 ? 5.312 -27.094 10.461 1 88.94 187 GLU A N 1
ATOM 1475 C CA . GLU A 1 187 ? 6.441 -26.469 9.781 1 88.94 187 GLU A CA 1
ATOM 1476 C C . GLU A 1 187 ? 5.973 -25.344 8.867 1 88.94 187 GLU A C 1
ATOM 1478 O O . GLU A 1 187 ? 6.59 -24.266 8.82 1 88.94 187 GLU A O 1
ATOM 1483 N N . VAL A 1 188 ? 4.91 -25.609 8.172 1 87.88 188 VAL A N 1
ATOM 1484 C CA . VAL A 1 188 ? 4.348 -24.609 7.281 1 87.88 188 VAL A CA 1
ATOM 1485 C C . VAL A 1 188 ? 3.824 -23.422 8.102 1 87.88 188 VAL A C 1
ATOM 1487 O O . VAL A 1 188 ? 4.027 -22.266 7.734 1 87.88 188 VAL A O 1
ATOM 1490 N N . ARG A 1 189 ? 3.227 -23.75 9.219 1 93.44 189 ARG A N 1
ATOM 1491 C CA . ARG A 1 189 ? 2.695 -22.703 10.094 1 93.44 189 ARG A CA 1
ATOM 1492 C C . ARG A 1 189 ? 3.812 -21.812 10.609 1 93.44 189 ARG A C 1
ATOM 1494 O O . ARG A 1 189 ? 3.646 -20.594 10.688 1 93.44 189 ARG A O 1
ATOM 1501 N N . GLN A 1 190 ? 4.879 -22.422 10.906 1 93 190 GLN A N 1
ATOM 1502 C CA . GLN A 1 190 ? 6.027 -21.656 11.359 1 93 190 GLN A CA 1
ATOM 1503 C C . GLN A 1 190 ? 6.516 -20.703 10.273 1 93 190 GLN A C 1
ATOM 1505 O O . GLN A 1 190 ? 6.906 -19.562 10.562 1 93 190 GLN A O 1
ATOM 1510 N N . CYS A 1 191 ? 6.477 -21.172 9.055 1 91.12 191 CYS A N 1
ATOM 1511 C CA . CYS A 1 191 ? 6.875 -20.328 7.934 1 91.12 191 CYS A CA 1
ATOM 1512 C C . CYS A 1 191 ? 5.918 -19.156 7.766 1 91.12 191 CYS A C 1
ATOM 1514 O O . CYS A 1 191 ? 6.348 -18.031 7.484 1 91.12 191 CYS A O 1
ATOM 1516 N N . VAL A 1 192 ? 4.645 -19.438 7.953 1 93.5 192 VAL A N 1
ATOM 1517 C CA . VAL A 1 192 ? 3.643 -18.391 7.871 1 93.5 192 VAL A CA 1
ATOM 1518 C C . VAL A 1 192 ? 3.898 -17.344 8.953 1 93.5 192 VAL A C 1
ATOM 1520 O O . VAL A 1 192 ? 3.873 -16.141 8.688 1 93.5 192 VAL A O 1
ATOM 1523 N N . GLU A 1 193 ? 4.219 -17.812 10.148 1 95.5 193 GLU A N 1
ATOM 1524 C CA . GLU A 1 193 ? 4.512 -16.906 11.258 1 95.5 193 GLU A CA 1
ATOM 1525 C C . GLU A 1 193 ? 5.746 -16.062 10.961 1 95.5 193 GLU A C 1
ATOM 1527 O O . GLU A 1 193 ? 5.754 -14.859 11.227 1 95.5 193 GLU A O 1
ATOM 1532 N N . PHE A 1 194 ? 6.719 -16.75 10.461 1 93.69 194 PHE A N 1
ATOM 1533 C CA . PHE A 1 194 ? 7.941 -16.047 10.086 1 93.69 194 PHE A CA 1
ATOM 1534 C C . PHE A 1 194 ? 7.652 -14.977 9.047 1 93.69 194 PHE A C 1
ATOM 1536 O O . PHE A 1 194 ? 8.125 -13.844 9.164 1 93.69 194 PHE A O 1
ATOM 1543 N N . HIS A 1 195 ? 6.848 -15.312 8.078 1 93.38 195 HIS A N 1
ATOM 1544 C CA . HIS A 1 195 ? 6.441 -14.422 6.996 1 93.38 195 HIS A CA 1
ATOM 1545 C C . HIS A 1 195 ? 5.695 -13.203 7.539 1 93.38 195 HIS A C 1
ATOM 1547 O O . HIS A 1 195 ? 6.023 -12.07 7.191 1 93.38 195 HIS A O 1
ATOM 1553 N N . LEU A 1 196 ? 4.777 -13.43 8.43 1 95.69 196 LEU A N 1
ATOM 1554 C CA . LEU A 1 196 ? 3.977 -12.367 9.039 1 95.69 196 LEU A CA 1
ATOM 1555 C C . LEU A 1 196 ? 4.855 -11.422 9.852 1 95.69 196 LEU A C 1
ATOM 1557 O O . LEU A 1 196 ? 4.691 -10.203 9.773 1 95.69 196 LEU A O 1
ATOM 1561 N N . ASP A 1 197 ? 5.766 -11.977 10.516 1 94.5 197 ASP A N 1
ATOM 1562 C CA . ASP A 1 197 ? 6.594 -11.195 11.43 1 94.5 197 ASP A CA 1
ATOM 1563 C C . ASP A 1 197 ? 7.613 -10.352 10.664 1 94.5 197 ASP A C 1
ATOM 1565 O O . ASP A 1 197 ? 7.723 -9.141 10.891 1 94.5 197 ASP A O 1
ATOM 1569 N N . THR A 1 198 ? 8.273 -10.961 9.758 1 92.88 198 THR A N 1
ATOM 1570 C CA . THR A 1 198 ? 9.391 -10.305 9.078 1 92.88 198 THR A CA 1
ATOM 1571 C C . THR A 1 198 ? 8.875 -9.195 8.156 1 92.88 198 THR A C 1
ATOM 1573 O O . THR A 1 198 ? 9.516 -8.148 8.023 1 92.88 198 THR A O 1
ATOM 1576 N N . LEU A 1 199 ? 7.742 -9.438 7.598 1 93.19 199 LEU A N 1
ATOM 1577 C CA . LEU A 1 199 ? 7.188 -8.438 6.695 1 93.19 199 LEU A CA 1
ATOM 1578 C C . LEU A 1 199 ? 6.242 -7.5 7.441 1 93.19 199 LEU A C 1
ATOM 1580 O O . LEU A 1 199 ? 5.625 -6.621 6.832 1 93.19 199 LEU A O 1
ATOM 1584 N N . GLU A 1 200 ? 6.043 -7.695 8.727 1 93.56 200 GLU A N 1
ATOM 1585 C CA . GLU A 1 200 ? 5.203 -6.871 9.594 1 93.56 200 GLU A CA 1
ATOM 1586 C C . GLU A 1 200 ? 3.77 -6.809 9.078 1 93.56 200 GLU A C 1
ATOM 1588 O O . GLU A 1 200 ? 3.182 -5.73 8.984 1 93.56 200 GLU A O 1
ATOM 1593 N N . LEU A 1 201 ? 3.309 -7.957 8.742 1 95.69 201 LEU A N 1
ATOM 1594 C CA . LEU A 1 201 ? 2 -8.031 8.102 1 95.69 201 LEU A CA 1
ATOM 1595 C C . LEU A 1 201 ? 0.884 -8.023 9.141 1 95.69 201 LEU A C 1
ATOM 1597 O O . LEU A 1 201 ? -0.247 -7.633 8.836 1 95.69 201 LEU A O 1
ATOM 1601 N N . ARG A 1 202 ? 1.2 -8.438 10.375 1 96.44 202 ARG A N 1
ATOM 1602 C CA . ARG A 1 202 ? 0.164 -8.438 11.398 1 96.44 202 ARG A CA 1
ATOM 1603 C C . ARG A 1 202 ? -0.402 -7.039 11.609 1 96.44 202 ARG A C 1
ATOM 1605 O O . ARG A 1 202 ? -1.62 -6.852 11.617 1 96.44 202 ARG A O 1
ATOM 1612 N N . ASP A 1 203 ? 0.472 -6.117 11.703 1 93.88 203 ASP A N 1
ATOM 1613 C CA . ASP A 1 203 ? 0.036 -4.734 11.875 1 93.88 203 ASP A CA 1
ATOM 1614 C C . ASP A 1 203 ? -0.71 -4.234 10.641 1 93.88 203 ASP A C 1
ATOM 1616 O O . ASP A 1 203 ? -1.755 -3.59 10.758 1 93.88 203 ASP A O 1
ATOM 1620 N N . SER A 1 204 ? -0.176 -4.523 9.516 1 95.12 204 SER A N 1
ATOM 1621 C CA . SER A 1 204 ? -0.797 -4.109 8.258 1 95.12 204 SER A CA 1
ATOM 1622 C C . SER A 1 204 ? -2.199 -4.695 8.117 1 95.12 204 SER A C 1
ATOM 1624 O O . SER A 1 204 ? -3.145 -3.977 7.781 1 95.12 204 SER A O 1
ATOM 1626 N N . PHE A 1 205 ? -2.33 -6.004 8.43 1 97.25 205 PHE A N 1
ATOM 1627 C CA . PHE A 1 205 ? -3.621 -6.676 8.312 1 97.25 205 PHE A CA 1
ATOM 1628 C C . PHE A 1 205 ? -4.605 -6.125 9.336 1 97.25 205 PHE A C 1
ATOM 1630 O O . PHE A 1 205 ? -5.797 -5.996 9.047 1 97.25 205 PHE A O 1
ATOM 1637 N N . SER A 1 206 ? -4.102 -5.855 10.492 1 96.69 206 SER A N 1
ATOM 1638 C CA . SER A 1 206 ? -4.965 -5.305 11.523 1 96.69 206 SER A CA 1
ATOM 1639 C C . SER A 1 206 ? -5.562 -3.971 11.094 1 96.69 206 SER A C 1
ATOM 1641 O O . SER A 1 206 ? -6.77 -3.748 11.242 1 96.69 206 SER A O 1
ATOM 1643 N N . ILE A 1 207 ? -4.75 -3.107 10.523 1 94.06 207 ILE A N 1
ATOM 1644 C CA . ILE A 1 207 ? -5.223 -1.821 10.016 1 94.06 207 ILE A CA 1
ATOM 1645 C C . ILE A 1 207 ? -6.238 -2.043 8.898 1 94.06 207 ILE A C 1
ATOM 1647 O O . ILE A 1 207 ? -7.312 -1.443 8.898 1 94.06 207 ILE A O 1
ATOM 1651 N N . GLY A 1 208 ? -5.902 -2.893 8.016 1 96.19 208 GLY A N 1
ATOM 1652 C CA . GLY A 1 208 ? -6.805 -3.213 6.922 1 96.19 208 GLY A CA 1
ATOM 1653 C C . GLY A 1 208 ? -8.141 -3.764 7.391 1 96.19 208 GLY A C 1
ATOM 1654 O O . GLY A 1 208 ? -9.188 -3.406 6.855 1 96.19 208 GLY A O 1
ATOM 1655 N N . ALA A 1 209 ? -8.023 -4.637 8.391 1 97.69 209 ALA A N 1
ATOM 1656 C CA . ALA A 1 209 ? -9.234 -5.273 8.922 1 97.69 209 ALA A CA 1
ATOM 1657 C C . ALA A 1 209 ? -10.164 -4.246 9.555 1 97.69 209 ALA A C 1
ATOM 1659 O O . ALA A 1 209 ? -11.375 -4.281 9.344 1 97.69 209 ALA A O 1
ATOM 1660 N N . LEU A 1 210 ? -9.617 -3.381 10.273 1 95.25 210 LEU A N 1
ATOM 1661 C CA . LEU A 1 210 ? -10.414 -2.328 10.898 1 95.25 210 LEU A CA 1
ATOM 1662 C C . LEU A 1 210 ? -11.078 -1.456 9.844 1 95.25 210 LEU A C 1
ATOM 1664 O O . LEU A 1 210 ? -12.266 -1.127 9.961 1 95.25 210 LEU A O 1
ATOM 1668 N N . ASN A 1 211 ? -10.359 -1.085 8.836 1 94.75 211 ASN A N 1
ATOM 1669 C CA . ASN A 1 211 ? -10.922 -0.272 7.762 1 94.75 211 ASN A CA 1
ATOM 1670 C C . ASN A 1 211 ? -12.016 -1.025 7.004 1 94.75 211 ASN A C 1
ATOM 1672 O O . ASN A 1 211 ? -13.031 -0.443 6.633 1 94.75 211 ASN A O 1
ATOM 1676 N N . GLU A 1 212 ? -11.75 -2.314 6.773 1 96.62 212 GLU A N 1
ATOM 1677 C CA . GLU A 1 212 ? -12.758 -3.164 6.152 1 96.62 212 GLU A CA 1
ATOM 1678 C C . GLU A 1 212 ? -14.062 -3.143 6.949 1 96.62 212 GLU A C 1
ATOM 1680 O O . GLU A 1 212 ? -15.148 -3.016 6.375 1 96.62 212 GLU A O 1
ATOM 1685 N N . LEU A 1 213 ? -13.945 -3.244 8.227 1 96.38 213 LEU A N 1
ATOM 1686 C CA . LEU A 1 213 ? -15.117 -3.219 9.102 1 96.38 213 LEU A CA 1
ATOM 1687 C C . LEU A 1 213 ? -15.773 -1.845 9.078 1 96.38 213 LEU A C 1
ATOM 1689 O O . LEU A 1 213 ? -17 -1.74 8.945 1 96.38 213 LEU A O 1
ATOM 1693 N N . LEU A 1 214 ? -14.992 -0.791 9.141 1 93.56 214 LEU A N 1
ATOM 1694 C CA . LEU A 1 214 ? -15.516 0.573 9.195 1 93.56 214 LEU A CA 1
ATOM 1695 C C . LEU A 1 214 ? -16.297 0.904 7.93 1 93.56 214 LEU A C 1
ATOM 1697 O O . LEU A 1 214 ? -17.312 1.612 7.988 1 93.56 214 LEU A O 1
ATOM 1701 N N . GLU A 1 215 ? -15.875 0.389 6.848 1 93.69 215 GLU A N 1
ATOM 1702 C CA . GLU A 1 215 ? -16.531 0.655 5.57 1 93.69 215 GLU A CA 1
ATOM 1703 C C . GLU A 1 215 ? -17.922 0.031 5.527 1 93.69 215 GLU A C 1
ATOM 1705 O O . GLU A 1 215 ? -18.766 0.444 4.73 1 93.69 215 GLU A O 1
ATOM 1710 N N . LYS A 1 216 ? -18.219 -0.989 6.418 1 94.31 216 LYS A N 1
ATOM 1711 C CA . LYS A 1 216 ? -19.438 -1.766 6.305 1 94.31 216 LYS A CA 1
ATOM 1712 C C . LYS A 1 216 ? -20.234 -1.738 7.609 1 94.31 216 LYS A C 1
ATOM 1714 O O . LYS A 1 216 ? -21.281 -2.387 7.727 1 94.31 216 LYS A O 1
ATOM 1719 N N . ILE A 1 217 ? -19.719 -1.045 8.594 1 93.31 217 ILE A N 1
ATOM 1720 C CA . ILE A 1 217 ? -20.25 -1.181 9.953 1 93.31 217 ILE A CA 1
ATOM 1721 C C . ILE A 1 217 ? -21.703 -0.72 9.992 1 93.31 217 ILE A C 1
ATOM 1723 O O . ILE A 1 217 ? -22.531 -1.321 10.68 1 93.31 217 ILE A O 1
ATOM 1727 N N . ASP A 1 218 ? -22.062 0.325 9.266 1 91.44 218 ASP A N 1
ATOM 1728 C CA . ASP A 1 218 ? -23.438 0.805 9.258 1 91.44 218 ASP A CA 1
ATOM 1729 C C . ASP A 1 218 ? -24.391 -0.249 8.68 1 91.44 218 ASP A C 1
ATOM 1731 O O . ASP A 1 218 ? -25.484 -0.448 9.188 1 91.44 218 ASP A O 1
ATOM 1735 N N . LEU A 1 219 ? -23.938 -0.859 7.652 1 90.38 219 LEU A N 1
ATOM 1736 C CA . LEU A 1 219 ? -24.734 -1.935 7.062 1 90.38 219 LEU A CA 1
ATOM 1737 C C . LEU A 1 219 ? -24.906 -3.08 8.055 1 90.38 219 LEU A C 1
ATOM 1739 O O . LEU A 1 219 ? -26.016 -3.596 8.211 1 90.38 219 LEU A O 1
ATOM 1743 N N . PHE A 1 220 ? -23.859 -3.48 8.75 1 94.31 220 PHE A N 1
ATOM 1744 C CA . PHE A 1 220 ? -23.922 -4.594 9.688 1 94.31 220 PHE A CA 1
ATOM 1745 C C . PHE A 1 220 ? -24.859 -4.27 10.844 1 94.31 220 PHE A C 1
ATOM 1747 O O . PHE A 1 220 ? -25.656 -5.117 11.258 1 94.31 220 PHE A O 1
ATOM 1754 N N . ARG A 1 221 ? -24.797 -3.061 11.273 1 93.69 221 ARG A N 1
ATOM 1755 C CA . ARG A 1 221 ? -25.688 -2.631 12.352 1 93.69 221 ARG A CA 1
ATOM 1756 C C . ARG A 1 221 ? -27.141 -2.633 11.891 1 93.69 221 ARG A C 1
ATOM 1758 O O . ARG A 1 221 ? -28.031 -3.084 12.625 1 93.69 221 ARG A O 1
ATOM 1765 N N . GLU A 1 222 ? -27.344 -2.119 10.727 1 92.56 222 GLU A N 1
ATOM 1766 C CA . GLU A 1 222 ? -28.688 -2.084 10.164 1 92.56 222 GLU A CA 1
ATOM 1767 C C . GLU A 1 222 ? -29.266 -3.49 10.016 1 92.56 222 GLU A C 1
ATOM 1769 O O . GLU A 1 222 ? -30.406 -3.746 10.398 1 92.56 222 GLU A O 1
ATOM 1774 N N . LEU A 1 223 ? -28.516 -4.371 9.453 1 92.75 223 LEU A N 1
ATOM 1775 C CA . LEU A 1 223 ? -28.969 -5.742 9.234 1 92.75 223 LEU A CA 1
ATOM 1776 C C . LEU A 1 223 ? -29.234 -6.445 10.562 1 92.75 223 LEU A C 1
ATOM 1778 O O . LEU A 1 223 ? -30.188 -7.223 10.68 1 92.75 223 LEU A O 1
ATOM 1782 N N . PHE A 1 224 ? -28.406 -6.148 11.523 1 95.75 224 PHE A N 1
ATOM 1783 C CA . PHE A 1 224 ? -28.609 -6.711 12.852 1 95.75 224 PHE A CA 1
ATOM 1784 C C . PHE A 1 224 ? -29.906 -6.191 13.453 1 95.75 224 PHE A C 1
ATOM 1786 O O . PHE A 1 224 ? -30.641 -6.938 14.109 1 95.75 224 PHE A O 1
ATOM 1793 N N . GLU A 1 225 ? -30.172 -4.93 13.266 1 94.88 225 GLU A N 1
ATOM 1794 C CA . GLU A 1 225 ? -31.406 -4.336 13.758 1 94.88 225 GLU A CA 1
ATOM 1795 C C . GLU A 1 225 ? -32.625 -4.984 13.109 1 94.88 225 GLU A C 1
ATOM 1797 O O . GLU A 1 225 ? -33.656 -5.172 13.766 1 94.88 225 GLU A O 1
ATOM 1802 N N . ILE A 1 226 ? -32.469 -5.371 11.906 1 94.19 226 ILE A N 1
ATOM 1803 C CA . ILE A 1 226 ? -33.594 -5.902 11.133 1 94.19 226 ILE A CA 1
ATOM 1804 C C . ILE A 1 226 ? -33.781 -7.383 11.453 1 94.19 226 ILE A C 1
ATOM 1806 O O . ILE A 1 226 ? -34.906 -7.828 11.695 1 94.19 226 ILE A O 1
ATOM 1810 N N . GLY A 1 227 ? -32.75 -8.18 11.477 1 95.56 227 GLY A N 1
ATOM 1811 C CA . GLY A 1 227 ? -32.906 -9.625 11.539 1 95.56 227 GLY A CA 1
ATOM 1812 C C . GLY A 1 227 ? -32.062 -10.273 12.609 1 95.56 227 GLY A C 1
ATOM 1813 O O . GLY A 1 227 ? -31.953 -11.508 12.664 1 95.56 227 GLY A O 1
ATOM 1814 N N . GLY A 1 228 ? -31.438 -9.484 13.391 1 96.19 228 GLY A N 1
ATOM 1815 C CA . GLY A 1 228 ? -30.625 -10.023 14.477 1 96.19 228 GLY A CA 1
ATOM 1816 C C . GLY A 1 228 ? -29.359 -10.711 14.008 1 96.19 228 GLY A C 1
ATOM 1817 O O . GLY A 1 228 ? -28.844 -10.383 12.938 1 96.19 228 GLY A O 1
ATOM 1818 N N . THR A 1 229 ? -28.844 -11.586 14.828 1 97.56 229 THR A N 1
ATOM 1819 C CA . THR A 1 229 ? -27.609 -12.305 14.586 1 97.56 229 THR A CA 1
ATOM 1820 C C . THR A 1 229 ? -27.688 -13.109 13.289 1 97.56 229 THR A C 1
ATOM 1822 O O . THR A 1 229 ? -26.734 -13.172 12.523 1 97.56 229 THR A O 1
ATOM 1825 N N . ALA A 1 230 ? -28.812 -13.695 13.055 1 97.44 230 ALA A N 1
ATOM 1826 C CA . ALA A 1 230 ? -28.984 -14.547 11.883 1 97.44 230 ALA A CA 1
ATOM 1827 C C . ALA A 1 230 ? -28.766 -13.758 10.594 1 97.44 230 ALA A C 1
ATOM 1829 O O . ALA A 1 230 ? -28 -14.188 9.719 1 97.44 230 ALA A O 1
ATOM 1830 N N . GLU A 1 231 ? -29.359 -12.594 10.531 1 96.06 231 GLU A N 1
ATOM 1831 C CA . GLU A 1 231 ? -29.219 -11.766 9.344 1 96.06 231 GLU A CA 1
ATOM 1832 C C . GLU A 1 231 ? -27.797 -11.25 9.18 1 96.06 231 GLU A C 1
ATOM 1834 O O . GLU A 1 231 ? -27.281 -11.195 8.062 1 96.06 231 GLU A O 1
ATOM 1839 N N . LEU A 1 232 ? -27.188 -10.883 10.297 1 97.19 232 LEU A N 1
ATOM 1840 C CA . LEU A 1 232 ? -25.812 -10.43 10.281 1 97.19 232 LEU A CA 1
ATOM 1841 C C . LEU A 1 232 ? -24.875 -11.523 9.773 1 97.19 232 LEU A C 1
ATOM 1843 O O . LEU A 1 232 ? -24.031 -11.281 8.914 1 97.19 232 LEU A O 1
ATOM 1847 N N . LEU A 1 233 ? -25.094 -12.766 10.219 1 97.94 233 LEU A N 1
ATOM 1848 C CA . LEU A 1 233 ? -24.25 -13.898 9.828 1 97.94 233 LEU A CA 1
ATOM 1849 C C . LEU A 1 233 ? -24.422 -14.203 8.344 1 97.94 233 LEU A C 1
ATOM 1851 O O . LEU A 1 233 ? -23.453 -14.562 7.664 1 97.94 233 LEU A O 1
ATOM 1855 N N . VAL A 1 234 ? -25.562 -14.055 7.859 1 96 234 VAL A N 1
ATOM 1856 C CA . VAL A 1 234 ? -25.812 -14.273 6.438 1 96 234 VAL A CA 1
ATOM 1857 C C . VAL A 1 234 ? -24.984 -13.289 5.613 1 96 234 VAL A C 1
ATOM 1859 O O . VAL A 1 234 ? -24.328 -13.688 4.648 1 96 234 VAL A O 1
ATOM 1862 N N . GLN A 1 235 ? -25.047 -12.055 6.039 1 94.56 235 GLN A N 1
ATOM 1863 C CA . GLN A 1 235 ? -24.312 -11.031 5.297 1 94.56 235 GLN A CA 1
ATOM 1864 C C . GLN A 1 235 ? -22.812 -11.25 5.398 1 94.56 235 GLN A C 1
ATOM 1866 O O . GLN A 1 235 ? -22.078 -11.109 4.41 1 94.56 235 GLN A O 1
ATOM 1871 N N . LEU A 1 236 ? -22.281 -11.547 6.598 1 97.56 236 LEU A N 1
ATOM 1872 C CA . LEU A 1 236 ? -20.859 -11.805 6.781 1 97.56 236 LEU A CA 1
ATOM 1873 C C . LEU A 1 236 ? -20.406 -12.977 5.91 1 97.56 236 LEU A C 1
ATOM 1875 O O . LEU A 1 236 ? -19.359 -12.906 5.281 1 97.56 236 LEU A O 1
ATOM 1879 N N . ASN A 1 237 ? -21.234 -13.977 5.816 1 97 237 ASN A N 1
ATOM 1880 C CA . ASN A 1 237 ? -20.906 -15.148 5.004 1 97 237 ASN A CA 1
ATOM 1881 C C . ASN A 1 237 ? -20.953 -14.82 3.514 1 97 237 ASN A C 1
ATOM 1883 O O . ASN A 1 237 ? -20.172 -15.359 2.734 1 97 237 ASN A O 1
ATOM 1887 N N . ARG A 1 238 ? -21.875 -14 3.18 1 93.81 238 ARG A N 1
ATOM 1888 C CA . ARG A 1 238 ? -21.938 -13.57 1.786 1 93.81 238 ARG A CA 1
ATOM 1889 C C . ARG A 1 238 ? -20.688 -12.812 1.376 1 93.81 238 ARG A C 1
ATOM 1891 O O . ARG A 1 238 ? -20.125 -13.062 0.303 1 93.81 238 ARG A O 1
ATOM 1898 N N . CYS A 1 239 ? -20.25 -11.906 2.23 1 94.75 239 CYS A N 1
ATOM 1899 C CA . CYS A 1 239 ? -19.016 -11.18 1.976 1 94.75 239 CYS A CA 1
ATOM 1900 C C . CYS A 1 239 ? -17.828 -12.141 1.848 1 94.75 239 CYS A C 1
ATOM 1902 O O . CYS A 1 239 ? -17.078 -12.07 0.88 1 94.75 239 CYS A O 1
ATOM 1904 N N . LYS A 1 240 ? -17.75 -13.047 2.787 1 96.25 240 LYS A N 1
ATOM 1905 C CA . LYS A 1 240 ? -16.656 -14.023 2.803 1 96.25 240 LYS A CA 1
ATOM 1906 C C . LYS A 1 240 ? -16.656 -14.859 1.526 1 96.25 240 LYS A C 1
ATOM 1908 O O . LYS A 1 240 ? -15.602 -15.031 0.897 1 96.25 240 LYS A O 1
ATOM 1913 N N . SER A 1 241 ? -17.812 -15.32 1.11 1 94.5 241 SER A N 1
ATOM 1914 C CA . SER A 1 241 ? -17.922 -16.219 -0.039 1 94.5 241 SER A CA 1
ATOM 1915 C C . SER A 1 241 ? -17.5 -15.508 -1.326 1 94.5 241 SER A C 1
ATOM 1917 O O . SER A 1 241 ? -16.812 -16.109 -2.166 1 94.5 241 SER A O 1
ATOM 1919 N N . SER A 1 242 ? -17.906 -14.281 -1.44 1 92.19 242 SER A N 1
ATOM 1920 C CA . SER A 1 242 ? -17.516 -13.516 -2.621 1 92.19 242 SER A CA 1
ATOM 1921 C C . SER A 1 242 ? -16 -13.32 -2.686 1 92.19 242 SER A C 1
ATOM 1923 O O . SER A 1 242 ? -15.398 -13.461 -3.752 1 92.19 242 SER A O 1
ATOM 1925 N N . ILE A 1 243 ? -15.398 -13.07 -1.567 1 93.69 243 ILE A N 1
ATOM 1926 C CA . ILE A 1 243 ? -13.961 -12.82 -1.507 1 93.69 243 ILE A CA 1
ATOM 1927 C C . ILE A 1 243 ? -13.203 -14.109 -1.775 1 93.69 243 ILE A C 1
ATOM 1929 O O . ILE A 1 243 ? -12.211 -14.117 -2.514 1 93.69 243 ILE A O 1
ATOM 1933 N N . VAL A 1 244 ? -13.719 -15.227 -1.228 1 92.12 244 VAL A N 1
ATOM 1934 C CA . VAL A 1 244 ? -13.078 -16.516 -1.464 1 92.12 244 VAL A CA 1
ATOM 1935 C C . VAL A 1 244 ? -13.086 -16.828 -2.959 1 92.12 244 VAL A C 1
ATOM 1937 O O . VAL A 1 244 ? -12.07 -17.281 -3.51 1 92.12 244 VAL A O 1
ATOM 1940 N N . LYS A 1 245 ? -14.156 -16.578 -3.586 1 88.62 245 LYS A N 1
ATOM 1941 C CA . LYS A 1 245 ? -14.328 -16.891 -4.996 1 88.62 245 LYS A CA 1
ATOM 1942 C C . LYS A 1 245 ? -13.336 -16.125 -5.867 1 88.62 245 LYS A C 1
ATOM 1944 O O . LYS A 1 245 ? -12.789 -16.672 -6.824 1 88.62 245 LYS A O 1
ATOM 1949 N N . ASN A 1 246 ? -13.086 -14.914 -5.473 1 87.56 246 ASN A N 1
ATOM 1950 C CA . ASN A 1 246 ? -12.344 -14.047 -6.379 1 87.56 246 ASN A CA 1
ATOM 1951 C C . ASN A 1 246 ? -10.891 -13.891 -5.945 1 87.56 246 ASN A C 1
ATOM 1953 O O . ASN A 1 246 ? -10.031 -13.508 -6.746 1 87.56 246 ASN A O 1
ATOM 1957 N N . PHE A 1 247 ? -10.539 -14.203 -4.641 1 89.94 247 PHE A N 1
ATOM 1958 C CA . PHE A 1 247 ? -9.195 -13.945 -4.148 1 89.94 247 PHE A CA 1
ATOM 1959 C C . PHE A 1 247 ? -8.578 -15.203 -3.547 1 89.94 247 PHE A C 1
ATOM 1961 O O . PHE A 1 247 ? -7.367 -15.281 -3.354 1 89.94 247 PHE A O 1
ATOM 1968 N N . GLY A 1 248 ? -9.43 -16.203 -3.281 1 87.94 248 GLY A N 1
ATOM 1969 C CA . GLY A 1 248 ? -8.922 -17.438 -2.711 1 87.94 248 GLY A CA 1
ATOM 1970 C C . GLY A 1 248 ? -9.062 -17.5 -1.203 1 87.94 248 GLY A C 1
ATOM 1971 O O . GLY A 1 248 ? -9.234 -16.469 -0.546 1 87.94 248 GLY A O 1
ATOM 1972 N N . VAL A 1 249 ? -8.914 -18.625 -0.625 1 90.62 249 VAL A N 1
ATOM 1973 C CA . VAL A 1 249 ? -9.242 -18.906 0.769 1 90.62 249 VAL A CA 1
ATOM 1974 C C . VAL A 1 249 ? -8.164 -18.328 1.679 1 90.62 249 VAL A C 1
ATOM 1976 O O . VAL A 1 249 ? -8.398 -18.094 2.867 1 90.62 249 VAL A O 1
ATOM 1979 N N . SER A 1 250 ? -6.973 -18.094 1.156 1 90.75 250 SER A N 1
ATOM 1980 C CA . SER A 1 250 ? -5.863 -17.641 1.993 1 90.75 250 SER A CA 1
ATOM 1981 C C . SER A 1 250 ? -5.758 -16.125 2 1 90.75 250 SER A C 1
ATOM 1983 O O . SER A 1 250 ? -4.879 -15.562 2.656 1 90.75 250 SER A O 1
ATOM 1985 N N . PHE A 1 251 ? -6.695 -15.477 1.256 1 93.56 251 PHE A N 1
ATOM 1986 C CA . PHE A 1 251 ? -6.711 -14.023 1.244 1 93.56 251 PHE A CA 1
ATOM 1987 C C . PHE A 1 251 ? -7.016 -13.469 2.633 1 93.56 251 PHE A C 1
ATOM 1989 O O . PHE A 1 251 ? -7.883 -13.992 3.334 1 93.56 251 PHE A O 1
ATOM 1996 N N . TRP A 1 252 ? -6.324 -12.414 3.031 1 96 252 TRP A N 1
ATOM 1997 C CA . TRP A 1 252 ? -6.352 -11.969 4.422 1 96 252 TRP A CA 1
ATOM 1998 C C . TRP A 1 252 ? -7.758 -11.531 4.824 1 96 252 TRP A C 1
ATOM 2000 O O . TRP A 1 252 ? -8.156 -11.695 5.977 1 96 252 TRP A O 1
ATOM 2010 N N . LYS A 1 253 ? -8.531 -11.031 3.9 1 97.25 253 LYS A N 1
ATOM 2011 C CA . LYS A 1 253 ? -9.875 -10.578 4.246 1 97.25 253 LYS A CA 1
ATOM 2012 C C . LYS A 1 253 ? -10.789 -11.758 4.574 1 97.25 253 LYS A C 1
ATOM 2014 O O . LYS A 1 253 ? -11.758 -11.609 5.316 1 97.25 253 LYS A O 1
ATOM 2019 N N . VAL A 1 254 ? -10.5 -12.914 3.951 1 96.25 254 VAL A N 1
ATOM 2020 C CA . VAL A 1 254 ? -11.273 -14.109 4.289 1 96.25 254 VAL A CA 1
ATOM 2021 C C . VAL A 1 254 ? -11.117 -14.422 5.777 1 96.25 254 VAL A C 1
ATOM 2023 O O . VAL A 1 254 ? -12.109 -14.695 6.465 1 96.25 254 VAL A O 1
ATOM 2026 N N . ALA A 1 255 ? -9.891 -14.32 6.281 1 97.62 255 ALA A N 1
ATOM 2027 C CA . ALA A 1 255 ? -9.625 -14.531 7.703 1 97.62 255 ALA A CA 1
ATOM 2028 C C . ALA A 1 255 ? -10.367 -13.508 8.555 1 97.62 255 ALA A C 1
ATOM 2030 O O . ALA A 1 255 ? -10.844 -13.828 9.648 1 97.62 255 ALA A O 1
ATOM 2031 N N . VAL A 1 256 ? -10.508 -12.273 8.086 1 98.5 256 VAL A N 1
ATOM 2032 C CA . VAL A 1 256 ? -11.203 -11.219 8.812 1 98.5 256 VAL A CA 1
ATOM 2033 C C . VAL A 1 256 ? -12.672 -11.609 9.008 1 98.5 256 VAL A C 1
ATOM 2035 O O . VAL A 1 256 ? -13.188 -11.555 10.125 1 98.5 256 VAL A O 1
ATOM 2038 N N . TYR A 1 257 ? -13.305 -11.984 7.922 1 98.31 257 TYR A N 1
ATOM 2039 C CA . TYR A 1 257 ? -14.719 -12.32 8 1 98.31 257 TYR A CA 1
ATOM 2040 C C . TYR A 1 257 ? -14.938 -13.578 8.836 1 98.31 257 TYR A C 1
ATOM 2042 O O . TYR A 1 257 ? -15.906 -13.664 9.594 1 98.31 257 TYR A O 1
ATOM 2050 N N . GLU A 1 258 ? -14.047 -14.547 8.688 1 97.88 258 GLU A N 1
ATOM 2051 C CA . GLU A 1 258 ? -14.133 -15.711 9.562 1 97.88 258 GLU A CA 1
ATOM 2052 C C . GLU A 1 258 ? -13.992 -15.312 11.031 1 97.88 258 GLU A C 1
ATOM 2054 O O . GLU A 1 258 ? -14.711 -15.828 11.883 1 97.88 258 GLU A O 1
ATOM 2059 N N . GLY A 1 259 ? -13.094 -14.414 11.305 1 98.5 259 GLY A N 1
ATOM 2060 C CA . GLY A 1 259 ? -12.93 -13.914 12.664 1 98.5 259 GLY A CA 1
ATOM 2061 C C . GLY A 1 259 ? -14.156 -13.195 13.188 1 98.5 259 GLY A C 1
ATOM 2062 O O . GLY A 1 259 ? -14.547 -13.391 14.344 1 98.5 259 GLY A O 1
ATOM 2063 N N . LEU A 1 260 ? -14.766 -12.375 12.359 1 98.5 260 LEU A N 1
ATOM 2064 C CA . LEU A 1 260 ? -15.977 -11.656 12.75 1 98.5 260 LEU A CA 1
ATOM 2065 C C . LEU A 1 260 ? -17.125 -12.625 13.016 1 98.5 260 LEU A C 1
ATOM 2067 O O . LEU A 1 260 ? -17.859 -12.477 13.992 1 98.5 260 LEU A O 1
ATOM 2071 N N . ILE A 1 261 ? -17.234 -13.617 12.117 1 98.44 261 ILE A N 1
ATOM 2072 C CA . ILE A 1 261 ? -18.281 -14.625 12.234 1 98.44 261 ILE A CA 1
ATOM 2073 C C . ILE A 1 261 ? -18.141 -15.375 13.555 1 98.44 261 ILE A C 1
ATOM 2075 O O . ILE A 1 261 ? -19.141 -15.703 14.203 1 98.44 261 ILE A O 1
ATOM 2079 N N . ASN A 1 262 ? -16.938 -15.562 14.008 1 97.88 262 ASN A N 1
ATOM 2080 C CA . ASN A 1 262 ? -16.656 -16.375 15.195 1 97.88 262 ASN A CA 1
ATOM 2081 C C . ASN A 1 262 ? -16.609 -15.516 16.453 1 97.88 262 ASN A C 1
ATOM 2083 O O . ASN A 1 262 ? -16.406 -16.031 17.547 1 97.88 262 ASN A O 1
ATOM 2087 N N . CYS A 1 263 ? -16.75 -14.266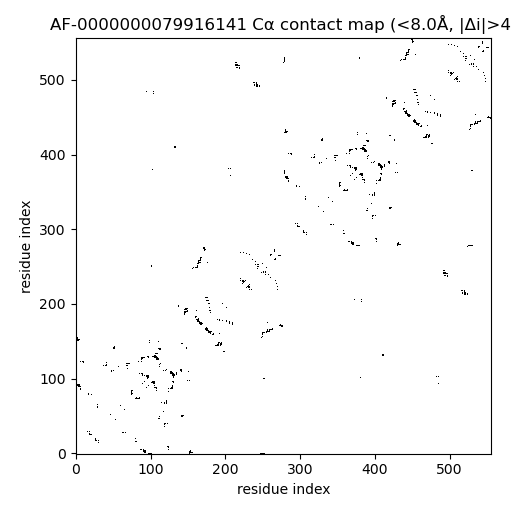 16.359 1 98.19 263 CYS A N 1
ATOM 2088 C CA . CYS A 1 263 ? -16.719 -13.367 17.516 1 98.19 263 CYS A CA 1
ATOM 2089 C C . CYS A 1 263 ? -18.125 -13.117 18.047 1 98.19 263 CYS A C 1
ATOM 2091 O O . CYS A 1 263 ? -18.859 -12.266 17.531 1 98.19 263 CYS A O 1
ATOM 2093 N N . ALA A 1 264 ? -18.469 -13.742 19.109 1 97.25 264 ALA A N 1
ATOM 2094 C CA . ALA A 1 264 ? -19.812 -13.664 19.688 1 97.25 264 ALA A CA 1
ATOM 2095 C C . ALA A 1 264 ? -20.141 -12.234 20.094 1 97.25 264 ALA A C 1
ATOM 2097 O O . ALA A 1 264 ? -21.281 -11.781 19.891 1 97.25 264 ALA A O 1
ATOM 2098 N N . GLU A 1 265 ? -19.188 -11.531 20.609 1 96.62 265 GLU A N 1
ATOM 2099 C CA . GLU A 1 265 ? -19.422 -10.148 21.031 1 96.62 265 GLU A CA 1
ATOM 2100 C C . GLU A 1 265 ? -19.859 -9.281 19.859 1 96.62 265 GLU A C 1
ATOM 2102 O O . GLU A 1 265 ? -20.688 -8.391 20.016 1 96.62 265 GLU A O 1
ATOM 2107 N N . PHE A 1 266 ? -19.344 -9.578 18.766 1 97.81 266 PHE A N 1
ATOM 2108 C CA . PHE A 1 266 ? -19.688 -8.805 17.578 1 97.81 266 PHE A CA 1
ATOM 2109 C C . PHE A 1 266 ? -21 -9.281 16.984 1 97.81 266 PHE A C 1
ATOM 2111 O O . PHE A 1 266 ? -21.875 -8.477 16.672 1 97.81 266 PHE A O 1
ATOM 2118 N N . THR A 1 267 ? -21.156 -10.617 16.828 1 97.69 267 THR A N 1
ATOM 2119 C CA . THR A 1 267 ? -22.312 -11.141 16.109 1 97.69 267 THR A CA 1
ATOM 2120 C C . THR A 1 267 ? -23.578 -11 16.938 1 97.69 267 THR A C 1
ATOM 2122 O O . THR A 1 267 ? -24.672 -10.906 16.391 1 97.69 267 THR A O 1
ATOM 2125 N N . GLN A 1 268 ? -23.469 -10.922 18.266 1 96.56 268 GLN A N 1
ATOM 2126 C CA . GLN A 1 268 ? -24.641 -10.844 19.125 1 96.56 268 GLN A CA 1
ATOM 2127 C C . GLN A 1 268 ? -25.031 -9.398 19.406 1 96.56 268 GLN A C 1
ATOM 2129 O O . GLN A 1 268 ? -26.172 -9.117 19.781 1 96.56 268 GLN A O 1
ATOM 2134 N N . ASP A 1 269 ? -24 -8.484 19.281 1 95.69 269 ASP A N 1
ATOM 2135 C CA . ASP A 1 269 ? -24.297 -7.074 19.5 1 95.69 269 ASP A CA 1
ATOM 2136 C C . ASP A 1 269 ? -23.266 -6.191 18.781 1 95.69 269 ASP A C 1
ATOM 2138 O O . ASP A 1 269 ? -22.453 -5.535 19.438 1 95.69 269 ASP A O 1
ATOM 2142 N N . PRO A 1 270 ? -23.375 -6.082 17.453 1 95.75 270 PRO A N 1
ATOM 2143 C CA . PRO A 1 270 ? -22.391 -5.297 16.719 1 95.75 270 PRO A CA 1
ATOM 2144 C C . PRO A 1 270 ? -22.406 -3.818 17.094 1 95.75 270 PRO A C 1
ATOM 2146 O O . PRO A 1 270 ? -21.391 -3.129 16.953 1 95.75 270 PRO A O 1
ATOM 2149 N N . VAL A 1 271 ? -23.484 -3.268 17.641 1 93.75 271 VAL A N 1
ATOM 2150 C CA . VAL A 1 271 ? -23.594 -1.87 18.047 1 93.75 271 VAL A CA 1
ATOM 2151 C C . VAL A 1 271 ? -22.688 -1.615 19.25 1 93.75 271 VAL A C 1
ATOM 2153 O O . VAL A 1 271 ? -21.828 -0.732 19.203 1 93.75 271 VAL A O 1
ATOM 2156 N N . SER A 1 272 ? -22.797 -2.451 20.234 1 93.88 272 SER A N 1
ATOM 2157 C CA . SER A 1 272 ? -21.969 -2.318 21.438 1 93.88 272 SER A CA 1
ATOM 2158 C C . SER A 1 272 ? -20.516 -2.635 21.141 1 93.88 272 SER A C 1
ATOM 2160 O O . SER A 1 272 ? -19.609 -2.01 21.703 1 93.88 272 SER A O 1
ATOM 2162 N N . ALA A 1 273 ? -20.312 -3.59 20.234 1 94.75 273 ALA A N 1
ATOM 2163 C CA . ALA A 1 273 ? -18.969 -4.062 19.938 1 94.75 273 ALA A CA 1
ATOM 2164 C C . ALA A 1 273 ? -18.172 -3.002 19.172 1 94.75 273 ALA A C 1
ATOM 2166 O O . ALA A 1 273 ? -16.938 -3.09 19.078 1 94.75 273 ALA A O 1
ATOM 2167 N N . THR A 1 274 ? -18.891 -1.966 18.625 1 93.19 274 THR A N 1
ATOM 2168 C CA . THR A 1 274 ? -18.203 -1.009 17.781 1 93.19 274 THR A CA 1
ATOM 2169 C C . THR A 1 274 ? -18.531 0.423 18.188 1 93.19 274 THR A C 1
ATOM 2171 O O . THR A 1 274 ? -18.5 1.335 17.359 1 93.19 274 THR A O 1
ATOM 2174 N N . THR A 1 275 ? -18.875 0.64 19.391 1 89.75 275 THR A N 1
ATOM 2175 C CA . THR A 1 275 ? -19.328 1.936 19.891 1 89.75 275 THR A CA 1
ATOM 2176 C C . THR A 1 275 ? -18.203 2.971 19.797 1 89.75 275 THR A C 1
ATOM 2178 O O . THR A 1 275 ? -18.469 4.156 19.578 1 89.75 275 THR A O 1
ATOM 2181 N N . CYS A 1 276 ? -16.984 2.482 19.812 1 84.88 276 CYS A N 1
ATOM 2182 C CA . CYS A 1 276 ? -15.875 3.426 19.844 1 84.88 276 CYS A CA 1
ATOM 2183 C C . CYS A 1 276 ? -15.266 3.611 18.469 1 84.88 276 CYS A C 1
ATOM 2185 O O . CYS A 1 276 ? -14.258 4.297 18.312 1 84.88 276 CYS A O 1
ATOM 2187 N N . LEU A 1 277 ? -15.672 2.838 17.422 1 76 277 LEU A N 1
ATOM 2188 C CA . LEU A 1 277 ? -15.195 3.066 16.062 1 76 277 LEU A CA 1
ATOM 2189 C C . LEU A 1 277 ? -15.812 4.328 15.477 1 76 277 LEU A C 1
ATOM 2191 O O . LEU A 1 277 ? -15.289 4.883 14.5 1 76 277 LEU A O 1
ATOM 2195 N N . VAL A 1 278 ? -16.797 5.176 16.172 1 56.91 278 VAL A N 1
ATOM 2196 C CA . VAL A 1 278 ? -17.531 6.324 15.656 1 56.91 278 VAL A CA 1
ATOM 2197 C C . VAL A 1 278 ? -16.812 7.617 16.047 1 56.91 278 VAL A C 1
ATOM 2199 O O . VAL A 1 278 ? -16.156 7.676 17.094 1 56.91 278 VAL A O 1
ATOM 2202 N N . MET B 1 1 ? -9.133 10.359 2.828 1 59.66 1 MET B N 1
ATOM 2203 C CA . MET B 1 1 ? -7.965 10.664 2.01 1 59.66 1 MET B CA 1
ATOM 2204 C C . MET B 1 1 ? -7.629 12.148 2.082 1 59.66 1 MET B C 1
ATOM 2206 O O . MET B 1 1 ? -8.523 13 2.076 1 59.66 1 MET B O 1
ATOM 2210 N N . TRP B 1 2 ? -6.469 12.43 2.449 1 76 2 TRP B N 1
ATOM 2211 C CA . TRP B 1 2 ? -5.844 13.742 2.52 1 76 2 TRP B CA 1
ATOM 2212 C C . TRP B 1 2 ? -6.266 14.484 3.787 1 76 2 TRP B C 1
ATOM 2214 O O . TRP B 1 2 ? -6.578 15.672 3.744 1 76 2 TRP B O 1
ATOM 2224 N N . HIS B 1 3 ? -6.566 13.516 4.715 1 82.06 3 HIS B N 1
ATOM 2225 C CA . HIS B 1 3 ? -6.867 14.039 6.043 1 82.06 3 HIS B CA 1
ATOM 2226 C C . HIS B 1 3 ? -5.926 13.453 7.09 1 82.06 3 HIS B C 1
ATOM 2228 O O . HIS B 1 3 ? -5.352 12.383 6.887 1 82.06 3 HIS B O 1
ATOM 2234 N N . ARG B 1 4 ? -5.766 14.211 8.125 1 85.56 4 ARG B N 1
ATOM 2235 C CA . ARG B 1 4 ? -5.016 13.742 9.281 1 85.56 4 ARG B CA 1
ATOM 2236 C C . ARG B 1 4 ? -5.641 14.25 10.578 1 85.56 4 ARG B C 1
ATOM 2238 O O . ARG B 1 4 ? -6.34 15.266 10.586 1 85.56 4 ARG B O 1
ATOM 2245 N N . ASN B 1 5 ? -5.441 13.461 11.555 1 86.38 5 ASN B N 1
ATOM 2246 C CA . ASN B 1 5 ? -5.879 13.906 12.875 1 86.38 5 ASN B CA 1
ATOM 2247 C C . ASN B 1 5 ? -4.969 15.008 13.422 1 86.38 5 ASN B C 1
ATOM 2249 O O . ASN B 1 5 ? -3.758 14.984 13.195 1 86.38 5 ASN B O 1
ATOM 2253 N N . PRO B 1 6 ? -5.621 15.945 14.039 1 84.94 6 PRO B N 1
ATOM 2254 C CA . PRO B 1 6 ? -4.785 16.984 14.633 1 84.94 6 PRO B CA 1
ATOM 2255 C C . PRO B 1 6 ? -3.859 16.453 15.727 1 84.94 6 PRO B C 1
ATOM 2257 O O . PRO B 1 6 ? -4.234 15.555 16.469 1 84.94 6 PRO B O 1
ATOM 2260 N N . VAL B 1 7 ? -2.674 16.984 15.727 1 85.69 7 VAL B N 1
ATOM 2261 C CA . VAL B 1 7 ? -1.719 16.656 16.781 1 85.69 7 VAL B CA 1
ATOM 2262 C C . VAL B 1 7 ? -1.521 17.875 17.688 1 85.69 7 VAL B C 1
ATOM 2264 O O . VAL B 1 7 ? -1.167 18.969 17.203 1 85.69 7 VAL B O 1
ATOM 2267 N N . ILE B 1 8 ? -1.792 17.703 18.938 1 88.5 8 ILE B N 1
ATOM 2268 C CA . ILE B 1 8 ? -1.652 18.797 19.875 1 88.5 8 ILE B CA 1
ATOM 2269 C C . ILE B 1 8 ? -0.245 18.797 20.469 1 88.5 8 ILE B C 1
ATOM 2271 O O . ILE B 1 8 ? 0.029 18.062 21.438 1 88.5 8 ILE B O 1
ATOM 2275 N N . ARG B 1 9 ? 0.553 19.547 19.938 1 92.62 9 ARG B N 1
ATOM 2276 C CA . ARG B 1 9 ? 1.949 19.672 20.328 1 92.62 9 ARG B CA 1
ATOM 2277 C C . ARG B 1 9 ? 2.465 21.078 20.094 1 92.62 9 ARG B C 1
ATOM 2279 O O . ARG B 1 9 ? 2.041 21.75 19.141 1 92.62 9 ARG B O 1
ATOM 2286 N N . LYS B 1 10 ? 3.371 21.578 21.016 1 94.69 10 LYS B N 1
ATOM 2287 C CA . LYS B 1 10 ? 3.977 22.891 20.844 1 94.69 10 LYS B CA 1
ATOM 2288 C C . LYS B 1 10 ? 5.309 22.781 20.094 1 94.69 10 LYS B C 1
ATOM 2290 O O . LYS B 1 10 ? 6.293 22.297 20.656 1 94.69 10 LYS B O 1
ATOM 2295 N N . PRO B 1 11 ? 5.312 23.281 18.891 1 96.75 11 PRO B N 1
ATOM 2296 C CA . PRO B 1 11 ? 6.535 23.141 18.094 1 96.75 11 PRO B CA 1
ATOM 2297 C C . PRO B 1 11 ? 7.746 23.797 18.734 1 96.75 11 PRO B C 1
ATOM 2299 O O . PRO B 1 11 ? 8.867 23.312 18.609 1 96.75 11 PRO B O 1
ATOM 2302 N N . GLU B 1 12 ? 7.527 24.906 19.469 1 97.44 12 GLU B N 1
ATOM 2303 C CA . GLU B 1 12 ? 8.617 25.625 20.109 1 97.44 12 GLU B CA 1
ATOM 2304 C C . GLU B 1 12 ? 9.273 24.797 21.203 1 97.44 12 GLU B C 1
ATOM 2306 O O . GLU B 1 12 ? 10.484 24.844 21.391 1 97.44 12 GLU B O 1
ATOM 2311 N N . THR B 1 13 ? 8.438 24.062 21.906 1 97.56 13 THR B N 1
ATOM 2312 C CA . THR B 1 13 ? 8.961 23.188 22.938 1 97.56 13 THR B CA 1
ATOM 2313 C C . THR B 1 13 ? 9.828 22.078 22.344 1 97.56 13 THR B C 1
ATOM 2315 O O . THR B 1 13 ? 10.883 21.734 22.891 1 97.56 13 THR B O 1
ATOM 2318 N N . ASP B 1 14 ? 9.383 21.531 21.234 1 98 14 ASP B N 1
ATOM 2319 C CA . ASP B 1 14 ? 10.164 20.5 20.547 1 98 14 ASP B CA 1
ATOM 2320 C C . ASP B 1 14 ? 11.492 21.062 20.047 1 98 14 ASP B C 1
ATOM 2322 O O . ASP B 1 14 ? 12.523 20.391 20.125 1 98 14 ASP B O 1
ATOM 2326 N N . TYR B 1 15 ? 11.438 22.297 19.531 1 98.25 15 TYR B N 1
ATOM 2327 C CA . TYR B 1 15 ? 12.641 22.969 19.047 1 98.25 15 TYR B CA 1
ATOM 2328 C C . TYR B 1 15 ? 13.648 23.141 20.188 1 98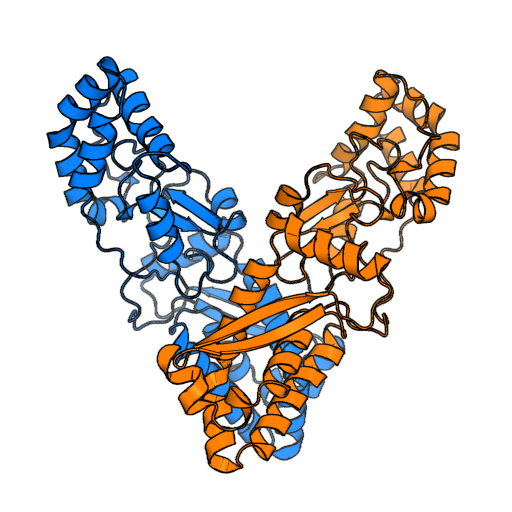.25 15 TYR B C 1
ATOM 2330 O O . TYR B 1 15 ? 14.828 22.812 20.031 1 98.25 15 TYR B O 1
ATOM 2338 N N . ASP B 1 16 ? 13.203 23.609 21.312 1 98.12 16 ASP B N 1
ATOM 2339 C CA . ASP B 1 16 ? 14.062 23.828 22.469 1 98.12 16 ASP B CA 1
ATOM 2340 C C . ASP B 1 16 ? 14.625 22.516 23 1 98.12 16 ASP B C 1
ATOM 2342 O O . ASP B 1 16 ? 15.789 22.453 23.406 1 98.12 16 ASP B O 1
ATOM 2346 N N . LEU B 1 17 ? 13.75 21.547 23.016 1 97.94 17 LEU B N 1
ATOM 2347 C CA . LEU B 1 17 ? 14.195 20.219 23.438 1 97.94 17 LEU B CA 1
ATOM 2348 C C . LEU B 1 17 ? 15.297 19.688 22.531 1 97.94 17 LEU B C 1
ATOM 2350 O O . LEU B 1 17 ? 16.281 19.109 23 1 97.94 17 LEU B O 1
ATOM 2354 N N . ALA B 1 18 ? 15.164 19.859 21.25 1 98.06 18 ALA B N 1
ATOM 2355 C CA . ALA B 1 18 ? 16.188 19.438 20.297 1 98.06 18 ALA B CA 1
ATOM 2356 C C . ALA B 1 18 ? 17.516 20.141 20.578 1 98.06 18 ALA B C 1
ATOM 2358 O O . ALA B 1 18 ? 18.562 19.484 20.672 1 98.06 18 ALA B O 1
ATOM 2359 N N . ALA B 1 19 ? 17.469 21.438 20.766 1 97.88 19 ALA B N 1
ATOM 2360 C CA . ALA B 1 19 ? 18.672 22.234 21 1 97.88 19 ALA B CA 1
ATOM 2361 C C . ALA B 1 19 ? 19.406 21.75 22.25 1 97.88 19 ALA B C 1
ATOM 2363 O O . ALA B 1 19 ? 20.625 21.609 22.234 1 97.88 19 ALA B O 1
ATOM 2364 N N . SER B 1 20 ? 18.703 21.438 23.266 1 97.38 20 SER B N 1
ATOM 2365 C CA . SER B 1 20 ? 19.297 21.109 24.562 1 97.38 20 SER B CA 1
ATOM 2366 C C . SER B 1 20 ? 19.984 19.75 24.531 1 97.38 20 SER B C 1
ATOM 2368 O O . SER B 1 20 ? 20.766 19.422 25.422 1 97.38 20 SER B O 1
ATOM 2370 N N . HIS B 1 21 ? 19.734 18.969 23.516 1 97.25 21 HIS B N 1
ATOM 2371 C CA . HIS B 1 21 ? 20.297 17.625 23.469 1 97.25 21 HIS B CA 1
ATOM 2372 C C . HIS B 1 21 ? 21.344 17.516 22.359 1 97.25 21 HIS B C 1
ATOM 2374 O O . HIS B 1 21 ? 21.719 16.406 21.969 1 97.25 21 HIS B O 1
ATOM 2380 N N . ARG B 1 22 ? 21.719 18.672 21.891 1 96.75 22 ARG B N 1
ATOM 2381 C CA . ARG B 1 22 ? 22.734 18.703 20.844 1 96.75 22 ARG B CA 1
ATOM 2382 C C . ARG B 1 22 ? 24.109 18.984 21.438 1 96.75 22 ARG B C 1
ATOM 2384 O O . ARG B 1 22 ? 24.234 19.312 22.609 1 96.75 22 ARG B O 1
ATOM 2391 N N . SER B 1 23 ? 25.156 18.781 20.594 1 96.25 23 SER B N 1
ATOM 2392 C CA . SER B 1 23 ? 26.5 19.219 20.984 1 96.25 23 SER B CA 1
ATOM 2393 C C . SER B 1 23 ? 26.516 20.703 21.297 1 96.25 23 SER B C 1
ATOM 2395 O O . SER B 1 23 ? 25.656 21.453 20.844 1 96.25 23 SER B O 1
ATOM 2397 N N . ALA B 1 24 ? 27.516 21.172 22.047 1 96.69 24 ALA B N 1
ATOM 2398 C CA . ALA B 1 24 ? 27.625 22.562 22.438 1 96.69 24 ALA B CA 1
ATOM 2399 C C . ALA B 1 24 ? 27.625 23.484 21.219 1 96.69 24 ALA B C 1
ATOM 2401 O O . ALA B 1 24 ? 26.953 24.516 21.203 1 96.69 24 ALA B O 1
ATOM 2402 N N . ALA B 1 25 ? 28.266 23.094 20.219 1 96.88 25 ALA B N 1
ATOM 2403 C CA . ALA B 1 25 ? 28.375 23.891 19 1 96.88 25 ALA B CA 1
ATOM 2404 C C . ALA B 1 25 ? 27.016 24 18.297 1 96.88 25 ALA B C 1
ATOM 2406 O O . ALA B 1 25 ? 26.578 25.094 17.953 1 96.88 25 ALA B O 1
ATOM 2407 N N . ASN B 1 26 ? 26.391 22.875 18.141 1 97.5 26 ASN B N 1
ATOM 2408 C CA . ASN B 1 26 ? 25.094 22.875 17.469 1 97.5 26 ASN B CA 1
ATOM 2409 C C . ASN B 1 26 ? 24.031 23.547 18.312 1 97.5 26 ASN B C 1
ATOM 2411 O O . ASN B 1 26 ? 23.141 24.234 17.781 1 97.5 26 ASN B O 1
ATOM 2415 N N . LYS B 1 27 ? 24.141 23.359 19.625 1 97.88 27 LYS B N 1
ATOM 2416 C CA . LYS B 1 27 ? 23.188 24.016 20.531 1 97.88 27 LYS B CA 1
ATOM 2417 C C . LYS B 1 27 ? 23.25 25.531 20.375 1 97.88 27 LYS B C 1
ATOM 2419 O O . LYS B 1 27 ? 22.219 26.188 20.281 1 97.88 27 LYS B O 1
ATOM 2424 N N . ALA B 1 28 ? 24.438 26.016 20.328 1 97.69 28 ALA B N 1
ATOM 2425 C CA . ALA B 1 28 ? 24.609 27.453 20.203 1 97.69 28 ALA B CA 1
ATOM 2426 C C . ALA B 1 28 ? 24.016 27.969 18.891 1 97.69 28 ALA B C 1
ATOM 2428 O O . ALA B 1 28 ? 23.359 29 18.859 1 97.69 28 ALA B O 1
ATOM 2429 N N . LEU B 1 29 ? 24.25 27.219 17.828 1 97.44 29 LEU B N 1
ATOM 2430 C CA . LEU B 1 29 ? 23.719 27.594 16.516 1 97.44 29 LEU B CA 1
ATOM 2431 C C . LEU B 1 29 ? 22.203 27.594 16.516 1 97.44 29 LEU B C 1
ATOM 2433 O O . LEU B 1 29 ? 21.562 28.562 16.078 1 97.44 29 LEU B O 1
ATOM 2437 N N . ILE B 1 30 ? 21.625 26.547 17.031 1 97.94 30 ILE B N 1
ATOM 2438 C CA . ILE B 1 30 ? 20.172 26.344 17 1 97.94 30 ILE B CA 1
ATOM 2439 C C . ILE B 1 30 ? 19.5 27.391 17.891 1 97.94 30 ILE B C 1
ATOM 2441 O O . ILE B 1 30 ? 18.484 27.984 17.5 1 97.94 30 ILE B O 1
ATOM 2445 N N . GLU B 1 31 ? 20.078 27.641 19.047 1 97.81 31 GLU B N 1
ATOM 2446 C CA . GLU B 1 31 ? 19.516 28.625 19.953 1 97.81 31 GLU B CA 1
ATOM 2447 C C . GLU B 1 31 ? 19.625 30.031 19.375 1 97.81 31 GLU B C 1
ATOM 2449 O O . GLU B 1 31 ? 18.734 30.875 19.578 1 97.81 31 GLU B O 1
ATOM 2454 N N . GLY B 1 32 ? 20.672 30.234 18.641 1 96.56 32 GLY B N 1
ATOM 2455 C CA . GLY B 1 32 ? 20.859 31.531 18 1 96.56 32 GLY B CA 1
ATOM 2456 C C . GLY B 1 32 ? 19.828 31.797 16.922 1 96.56 32 GLY B C 1
ATOM 2457 O O . GLY B 1 32 ? 19.516 32.969 16.641 1 96.56 32 GLY B O 1
ATOM 2458 N N . LEU B 1 33 ? 19.266 30.719 16.344 1 96.69 33 LEU B N 1
ATOM 2459 C CA . LEU B 1 33 ? 18.312 30.844 15.242 1 96.69 33 LEU B CA 1
ATOM 2460 C C . LEU B 1 33 ? 16.875 30.828 15.75 1 96.69 33 LEU B C 1
ATOM 2462 O O . LEU B 1 33 ? 15.938 30.953 14.969 1 96.69 33 LEU B O 1
ATOM 2466 N N . ARG B 1 34 ? 16.703 30.719 17 1 97.06 34 ARG B N 1
ATOM 2467 C CA . ARG B 1 34 ? 15.43 30.422 17.641 1 97.06 34 ARG B CA 1
ATOM 2468 C C . ARG B 1 34 ? 14.359 31.422 17.219 1 97.06 34 ARG B C 1
ATOM 2470 O O . ARG B 1 34 ? 13.289 31.031 16.734 1 97.06 34 ARG B O 1
ATOM 2477 N N . SER B 1 35 ? 14.656 32.688 17.328 1 95.75 35 SER B N 1
ATOM 2478 C CA . SER B 1 35 ? 13.664 33.719 17.047 1 95.75 35 SER B CA 1
ATOM 2479 C C . SER B 1 35 ? 13.281 33.719 15.562 1 95.75 35 SER B C 1
ATOM 2481 O O . SER B 1 35 ? 12.102 33.844 15.227 1 95.75 35 SER B O 1
ATOM 2483 N N . ARG B 1 36 ? 14.211 33.531 14.734 1 93.31 36 ARG B N 1
ATOM 2484 C CA . ARG B 1 36 ? 13.945 33.531 13.297 1 93.31 36 ARG B CA 1
ATOM 2485 C C . ARG B 1 36 ? 13.148 32.312 12.898 1 93.31 36 ARG B C 1
ATOM 2487 O O . ARG B 1 36 ? 12.219 32.375 12.094 1 93.31 36 ARG B O 1
ATOM 2494 N N . VAL B 1 37 ? 13.492 31.156 13.461 1 96.19 37 VAL B N 1
ATOM 2495 C CA . VAL B 1 37 ? 12.805 29.906 13.156 1 96.19 37 VAL B CA 1
ATOM 2496 C C . VAL B 1 37 ? 11.352 30 13.625 1 96.19 37 VAL B C 1
ATOM 2498 O O . VAL B 1 37 ? 10.438 29.594 12.898 1 96.19 37 VAL B O 1
ATOM 2501 N N . PHE B 1 38 ? 11.148 30.594 14.758 1 96.75 38 PHE B N 1
ATOM 2502 C CA . PHE B 1 38 ? 9.797 30.688 15.305 1 96.75 38 PHE B CA 1
ATOM 2503 C C . PHE B 1 38 ? 8.93 31.609 14.453 1 96.75 38 PHE B C 1
ATOM 2505 O O . PHE B 1 38 ? 7.73 31.375 14.289 1 96.75 38 PHE B O 1
ATOM 2512 N N . LYS B 1 39 ? 9.523 32.656 13.938 1 92.75 39 LYS B N 1
ATOM 2513 C CA . LYS B 1 39 ? 8.797 33.5 12.992 1 92.75 39 LYS B CA 1
ATOM 2514 C C . LYS B 1 39 ? 8.367 32.719 11.766 1 92.75 39 LYS B C 1
ATOM 2516 O O . LYS B 1 39 ? 7.23 32.844 11.297 1 92.75 39 LYS B O 1
ATOM 2521 N N . HIS B 1 40 ? 9.219 31.859 11.328 1 93.25 40 HIS B N 1
ATOM 2522 C CA . HIS B 1 40 ? 8.898 31.031 10.172 1 93.25 40 HIS B CA 1
ATOM 2523 C C . HIS B 1 40 ? 7.832 29.984 10.516 1 93.25 40 HIS B C 1
ATOM 2525 O O . HIS B 1 40 ? 7.023 29.625 9.656 1 93.25 40 HIS B O 1
ATOM 2531 N N . TYR B 1 41 ? 7.863 29.484 11.75 1 95.38 41 TYR B N 1
ATOM 2532 C CA . TYR B 1 41 ? 6.805 28.578 12.188 1 95.38 41 TYR B CA 1
ATOM 2533 C C . TYR B 1 41 ? 5.438 29.25 12.078 1 95.38 41 TYR B C 1
ATOM 2535 O O . TYR B 1 41 ? 4.48 28.641 11.594 1 95.38 41 TYR B O 1
ATOM 2543 N N . THR B 1 42 ? 5.375 30.484 12.469 1 93.31 42 THR B N 1
ATOM 2544 C CA . THR B 1 42 ? 4.125 31.234 12.438 1 93.31 42 THR B CA 1
ATOM 2545 C C . THR B 1 42 ? 3.643 31.438 11.008 1 93.31 42 THR B C 1
ATOM 2547 O O . THR B 1 42 ? 2.438 31.406 10.742 1 93.31 42 THR B O 1
ATOM 2550 N N . ASP B 1 43 ? 4.551 31.547 10.078 1 91.06 43 ASP B N 1
ATOM 2551 C CA . ASP B 1 43 ? 4.223 31.828 8.688 1 91.06 43 ASP B CA 1
ATOM 2552 C C . ASP B 1 43 ? 3.996 30.547 7.898 1 91.06 43 ASP B C 1
ATOM 2554 O O . ASP B 1 43 ? 3.602 30.594 6.73 1 91.06 43 ASP B O 1
ATOM 2558 N N . TYR B 1 44 ? 4.172 29.422 8.484 1 93.12 44 TYR B N 1
ATOM 2559 C CA . TYR B 1 44 ? 4.207 28.141 7.781 1 93.12 44 TYR B CA 1
ATOM 2560 C C . TYR B 1 44 ? 2.91 27.891 7.02 1 93.12 44 TYR B C 1
ATOM 2562 O O . TYR B 1 44 ? 2.934 27.484 5.859 1 93.12 44 TYR B O 1
ATOM 2570 N N . PRO B 1 45 ? 1.694 28.172 7.598 1 90.25 45 PRO B N 1
ATOM 2571 C CA . PRO B 1 45 ? 0.459 27.891 6.863 1 90.25 45 PRO B CA 1
ATOM 2572 C C . PRO B 1 45 ? 0.388 28.625 5.527 1 90.25 45 PRO B C 1
ATOM 2574 O O . PRO B 1 45 ? -0.1 28.078 4.539 1 90.25 45 PRO B O 1
ATOM 2577 N N . LYS B 1 46 ? 0.901 29.766 5.488 1 87.38 46 LYS B N 1
ATOM 2578 C CA . LYS B 1 46 ? 0.916 30.531 4.246 1 87.38 46 LYS B CA 1
ATOM 2579 C C . LYS B 1 46 ? 1.992 30.016 3.293 1 87.38 46 LYS B C 1
ATOM 2581 O O . LYS B 1 46 ? 1.752 29.891 2.092 1 87.38 46 LYS B O 1
ATOM 2586 N N . LEU B 1 47 ? 3.123 29.703 3.848 1 86.88 47 LEU B N 1
ATOM 2587 C CA . LEU B 1 47 ? 4.273 29.312 3.041 1 86.88 47 LEU B CA 1
ATOM 2588 C C . LEU B 1 47 ? 4.051 27.953 2.387 1 86.88 47 LEU B C 1
ATOM 2590 O O . LEU B 1 47 ? 4.48 27.734 1.253 1 86.88 47 LEU B O 1
ATOM 2594 N N . ARG B 1 48 ? 3.412 27.094 3.109 1 88.12 48 ARG B N 1
ATOM 2595 C CA . ARG B 1 48 ? 3.229 25.75 2.561 1 88.12 48 ARG B CA 1
ATOM 2596 C C . ARG B 1 48 ? 2.33 25.781 1.331 1 88.12 48 ARG B C 1
ATOM 2598 O O . ARG B 1 48 ? 2.365 24.859 0.507 1 88.12 48 ARG B O 1
ATOM 2605 N N . GLU B 1 49 ? 1.545 26.812 1.178 1 84.38 49 GLU B N 1
ATOM 2606 C CA . GLU B 1 49 ? 0.64 26.938 0.039 1 84.38 49 GLU B CA 1
ATOM 2607 C C . GLU B 1 49 ? 1.356 27.531 -1.174 1 84.38 49 GLU B C 1
ATOM 2609 O O . GLU B 1 49 ? 0.906 27.359 -2.309 1 84.38 49 GLU B O 1
ATOM 2614 N N . ALA B 1 50 ? 2.4 28.281 -0.892 1 83.81 50 ALA B N 1
ATOM 2615 C CA . ALA B 1 50 ? 3.162 28.906 -1.967 1 83.81 50 ALA B CA 1
ATOM 2616 C C . ALA B 1 50 ? 4.652 28.922 -1.641 1 83.81 50 ALA B C 1
ATOM 2618 O O . ALA B 1 50 ? 5.258 30 -1.535 1 83.81 50 ALA B O 1
ATOM 2619 N N . PRO B 1 51 ? 5.191 27.75 -1.637 1 81.25 51 PRO B N 1
ATOM 2620 C CA . PRO B 1 51 ? 6.594 27.688 -1.209 1 81.25 51 PRO B CA 1
ATOM 2621 C C . PRO B 1 51 ? 7.543 28.344 -2.211 1 81.25 51 PRO B C 1
ATOM 2623 O O . PRO B 1 51 ? 8.656 28.734 -1.847 1 81.25 51 PRO B O 1
ATOM 2626 N N . TRP B 1 52 ? 7.148 28.5 -3.414 1 77.69 52 TRP B N 1
ATOM 2627 C CA . TRP B 1 52 ? 7.988 29.109 -4.445 1 77.69 52 TRP B CA 1
ATOM 2628 C C . TRP B 1 52 ? 8.156 30.594 -4.203 1 77.69 52 TRP B C 1
ATOM 2630 O O . TRP B 1 52 ? 9.086 31.219 -4.727 1 77.69 52 TRP B O 1
ATOM 2640 N N . ASP B 1 53 ? 7.215 31.141 -3.584 1 74.06 53 ASP B N 1
ATOM 2641 C CA . ASP B 1 53 ? 7.254 32.562 -3.33 1 74.06 53 ASP B CA 1
ATOM 2642 C C . ASP B 1 53 ? 8.086 32.875 -2.092 1 74.06 53 ASP B C 1
ATOM 2644 O O . ASP B 1 53 ? 8.25 34.062 -1.726 1 74.06 53 ASP B O 1
ATOM 2648 N N . TYR B 1 54 ? 8.445 31.859 -1.523 1 68.12 54 TYR B N 1
ATOM 2649 C CA . TYR B 1 54 ? 9.133 32.062 -0.249 1 68.12 54 TYR B CA 1
ATOM 2650 C C . TYR B 1 54 ? 10.523 32.656 -0.459 1 68.12 54 TYR B C 1
ATOM 2652 O O . TYR B 1 54 ? 11.469 31.922 -0.773 1 68.12 54 TYR B O 1
ATOM 2660 N N . ASN B 1 55 ? 10.586 34 -0.811 1 60.97 55 ASN B N 1
ATOM 2661 C CA . ASN B 1 55 ? 11.797 34.812 -0.946 1 60.97 55 ASN B CA 1
ATOM 2662 C C . ASN B 1 55 ? 12.508 34.969 0.392 1 60.97 55 ASN B C 1
ATOM 2664 O O . ASN B 1 55 ? 13.68 35.375 0.434 1 60.97 55 ASN B O 1
ATOM 2668 N N . ASP B 1 56 ? 11.781 34.719 1.427 1 60.19 56 ASP B N 1
ATOM 2669 C CA . ASP B 1 56 ? 12.375 34.938 2.74 1 60.19 56 ASP B CA 1
ATOM 2670 C C . ASP B 1 56 ? 13.039 33.688 3.26 1 60.19 56 ASP B C 1
ATOM 2672 O O . ASP B 1 56 ? 12.68 33.156 4.32 1 60.19 56 ASP B O 1
ATOM 2676 N N . GLU B 1 57 ? 13.867 33.219 2.375 1 62.5 57 GLU B N 1
ATOM 2677 C CA . GLU B 1 57 ? 14.625 32.062 2.873 1 62.5 57 GLU B CA 1
ATOM 2678 C C . GLU B 1 57 ? 15.508 32.469 4.055 1 62.5 57 GLU B C 1
ATOM 2680 O O . GLU B 1 57 ? 16.031 33.594 4.098 1 62.5 57 GLU B O 1
ATOM 2685 N N . LEU B 1 58 ? 15.148 31.938 5.312 1 75.88 58 LEU B N 1
ATOM 2686 C CA . LEU B 1 58 ? 16.062 32.062 6.445 1 75.88 58 LEU B CA 1
ATOM 2687 C C . LEU B 1 58 ? 17.516 31.953 5.996 1 75.88 58 LEU B C 1
ATOM 2689 O O . LEU B 1 58 ? 17.938 30.891 5.547 1 75.88 58 LEU B O 1
ATOM 2693 N N . PRO B 1 59 ? 18.172 33.25 5.844 1 85.12 59 PRO B N 1
ATOM 2694 C CA . PRO B 1 59 ? 19.578 33.156 5.484 1 85.12 59 PRO B CA 1
ATOM 2695 C C . PRO B 1 59 ? 20.375 32.281 6.473 1 85.12 59 PRO B C 1
ATOM 2697 O O . PRO B 1 59 ? 20.484 32.656 7.648 1 85.12 59 PRO B O 1
ATOM 2700 N N . LEU B 1 60 ? 20.641 31.094 6.082 1 92 60 LEU B N 1
ATOM 2701 C CA . LEU B 1 60 ? 21.375 30.156 6.934 1 92 60 LEU B CA 1
ATOM 2702 C C . LEU B 1 60 ? 22.75 29.844 6.348 1 92 60 LEU B C 1
ATOM 2704 O O . LEU B 1 60 ? 22.875 29.625 5.141 1 92 60 LEU B O 1
ATOM 2708 N N . GLY B 1 61 ? 23.766 29.984 7.152 1 92.62 61 GLY B N 1
ATOM 2709 C CA . GLY B 1 61 ? 25.047 29.422 6.762 1 92.62 61 GLY B CA 1
ATOM 2710 C C . GLY B 1 61 ? 25.062 27.906 6.695 1 92.62 61 GLY B C 1
ATOM 2711 O O . GLY B 1 61 ? 24.109 27.266 7.129 1 92.62 61 GLY B O 1
ATOM 2712 N N . PRO B 1 62 ? 26.109 27.359 6.133 1 95 62 PRO B N 1
ATOM 2713 C CA . PRO B 1 62 ? 26.188 25.891 5.977 1 95 62 PRO B CA 1
ATOM 2714 C C . PRO B 1 62 ? 26.062 25.156 7.305 1 95 62 PRO B C 1
ATOM 2716 O O . PRO B 1 62 ? 25.375 24.141 7.387 1 95 62 PRO B O 1
ATOM 2719 N N . ALA B 1 63 ? 26.688 25.672 8.305 1 96.38 63 ALA B N 1
ATOM 2720 C CA . ALA B 1 63 ? 26.672 25.016 9.617 1 96.38 63 ALA B CA 1
ATOM 2721 C C . ALA B 1 63 ? 25.281 25.094 10.234 1 96.38 63 ALA B C 1
ATOM 2723 O O . ALA B 1 63 ? 24.812 24.125 10.844 1 96.38 63 ALA B O 1
ATOM 2724 N N . GLU B 1 64 ? 24.688 26.234 10.102 1 96.56 64 GLU B N 1
ATOM 2725 C CA . GLU B 1 64 ? 23.328 26.422 10.617 1 96.56 64 GLU B CA 1
ATOM 2726 C C . GLU B 1 64 ? 22.344 25.484 9.93 1 96.56 64 GLU B C 1
ATOM 2728 O O . GLU B 1 64 ? 21.5 24.859 10.586 1 96.56 64 GLU B O 1
ATOM 2733 N N . ARG B 1 65 ? 22.531 25.391 8.641 1 96.38 65 ARG B N 1
ATOM 2734 C CA . ARG B 1 65 ? 21.688 24.5 7.852 1 96.38 65 ARG B CA 1
ATOM 2735 C C . ARG B 1 65 ? 21.828 23.047 8.305 1 96.38 65 ARG B C 1
ATOM 2737 O O . ARG B 1 65 ? 20.828 22.375 8.562 1 96.38 65 ARG B O 1
ATOM 2744 N N . LYS B 1 66 ? 22.984 22.641 8.406 1 97.25 66 LYS B N 1
ATOM 2745 C CA . LYS B 1 66 ? 23.25 21.266 8.805 1 97.25 66 LYS B CA 1
ATOM 2746 C C . LYS B 1 66 ? 22.703 20.984 10.203 1 97.25 66 LYS B C 1
ATOM 2748 O O . LYS B 1 66 ? 22.141 19.906 10.453 1 97.25 66 LYS B O 1
ATOM 2753 N N . ALA B 1 67 ? 22.844 21.922 11.055 1 97.69 67 ALA B N 1
ATOM 2754 C CA . ALA B 1 67 ? 22.375 21.766 12.43 1 97.69 67 ALA B CA 1
ATOM 2755 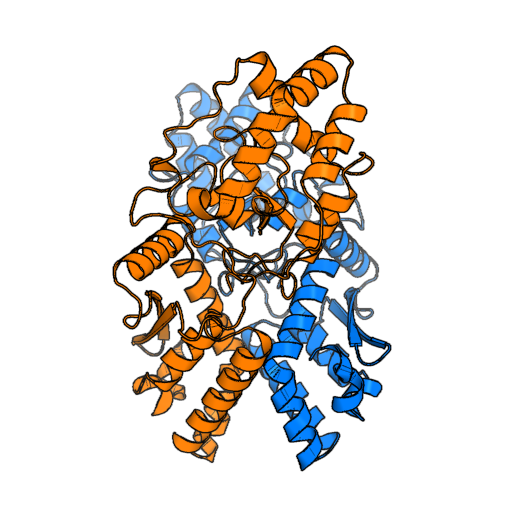C C . ALA B 1 67 ? 20.859 21.625 12.469 1 97.69 67 ALA B C 1
ATOM 2757 O O . ALA B 1 67 ? 20.328 20.75 13.164 1 97.69 67 ALA B O 1
ATOM 2758 N N . LEU B 1 68 ? 20.203 22.438 11.742 1 97.62 68 LEU B N 1
ATOM 2759 C CA . LEU B 1 68 ? 18.734 22.406 11.719 1 97.62 68 LEU B CA 1
ATOM 2760 C C . LEU B 1 68 ? 18.234 21.109 11.086 1 97.62 68 LEU B C 1
ATOM 2762 O O . LEU B 1 68 ? 17.328 20.453 11.617 1 97.62 68 LEU B O 1
ATOM 2766 N N . ILE B 1 69 ? 18.844 20.688 9.992 1 97.5 69 ILE B N 1
ATOM 2767 C CA . ILE B 1 69 ? 18.422 19.5 9.273 1 97.5 69 ILE B CA 1
ATOM 2768 C C . ILE B 1 69 ? 18.609 18.266 10.172 1 97.5 69 ILE B C 1
ATOM 2770 O O . ILE B 1 69 ? 17.719 17.406 10.25 1 97.5 69 ILE B O 1
ATOM 2774 N N . SER B 1 70 ? 19.656 18.219 10.906 1 97.62 70 SER B N 1
ATOM 2775 C CA . SER B 1 70 ? 20 17.047 11.695 1 97.62 70 SER B CA 1
ATOM 2776 C C . SER B 1 70 ? 19.156 16.953 12.961 1 97.62 70 SER B C 1
ATOM 2778 O O . SER B 1 70 ? 19.203 15.953 13.68 1 97.62 70 SER B O 1
ATOM 2780 N N . ASN B 1 71 ? 18.375 18.016 13.25 1 97.69 71 ASN B N 1
ATOM 2781 C CA . ASN B 1 71 ? 17.422 17.906 14.344 1 97.69 71 ASN B CA 1
ATOM 2782 C C . ASN B 1 71 ? 16.469 16.719 14.133 1 97.69 71 ASN B C 1
ATOM 2784 O O . ASN B 1 71 ? 15.984 16.125 15.094 1 97.69 71 ASN B O 1
ATOM 2788 N N . TYR B 1 72 ? 16.234 16.438 12.891 1 97.88 72 TYR B N 1
ATOM 2789 C CA . TYR B 1 72 ? 15.305 15.359 12.555 1 97.88 72 TYR B CA 1
ATOM 2790 C C . TYR B 1 72 ? 15.812 14.016 13.07 1 97.88 72 TYR B C 1
ATOM 2792 O O . TYR B 1 72 ? 15.023 13.117 13.367 1 97.88 72 TYR B O 1
ATOM 2800 N N . ASP B 1 73 ? 17.094 13.914 13.25 1 96.62 73 ASP B N 1
ATOM 2801 C CA . ASP B 1 73 ? 17.672 12.68 13.75 1 96.62 73 ASP B CA 1
ATOM 2802 C C . ASP B 1 73 ? 17.219 12.383 15.172 1 96.62 73 ASP B C 1
ATOM 2804 O O . ASP B 1 73 ? 17.266 11.242 15.625 1 96.62 73 ASP B O 1
ATOM 2808 N N . LEU B 1 74 ? 16.781 13.344 15.844 1 97.5 74 LEU B N 1
ATOM 2809 C CA . LEU B 1 74 ? 16.391 13.203 17.234 1 97.5 74 LEU B CA 1
ATOM 2810 C C . LEU B 1 74 ? 15.016 12.531 17.344 1 97.5 74 LEU B C 1
ATOM 2812 O O . LEU B 1 74 ? 14.578 12.18 18.438 1 97.5 74 LEU B O 1
ATOM 2816 N N . LEU B 1 75 ? 14.359 12.281 16.203 1 97.12 75 LEU B N 1
ATOM 2817 C CA . LEU B 1 75 ? 13.062 11.617 16.203 1 97.12 75 LEU B CA 1
ATOM 2818 C C . LEU B 1 75 ? 13.227 10.102 16.25 1 97.12 75 LEU B C 1
ATOM 2820 O O . LEU B 1 75 ? 12.25 9.375 16.469 1 97.12 75 LEU B O 1
ATOM 2824 N N . SER B 1 76 ? 14.43 9.648 16.047 1 94.56 76 SER B N 1
ATOM 2825 C CA . SER B 1 76 ? 14.672 8.211 16.016 1 94.56 76 SER B CA 1
ATOM 2826 C C . SER B 1 76 ? 14.352 7.566 17.359 1 94.56 76 SER B C 1
ATOM 2828 O O . SER B 1 76 ? 14.289 8.25 18.391 1 94.56 76 SER B O 1
ATOM 2830 N N . ARG B 1 77 ? 14.125 6.285 17.281 1 90.25 77 ARG B N 1
ATOM 2831 C CA . ARG B 1 77 ? 13.797 5.527 18.484 1 90.25 77 ARG B CA 1
ATOM 2832 C C . ARG B 1 77 ? 14.867 5.719 19.547 1 90.25 77 ARG B C 1
ATOM 2834 O O . ARG B 1 77 ? 16.062 5.648 19.266 1 90.25 77 ARG B O 1
ATOM 2841 N N . GLY B 1 78 ? 14.359 5.984 20.734 1 93.62 78 GLY B N 1
ATOM 2842 C CA . GLY B 1 78 ? 15.266 6.137 21.875 1 93.62 78 GLY B CA 1
ATOM 2843 C C . GLY B 1 78 ? 15.836 7.535 21.984 1 93.62 78 GLY B C 1
ATOM 2844 O O . GLY B 1 78 ? 16.578 7.832 22.938 1 93.62 78 GLY B O 1
ATOM 2845 N N . ARG B 1 79 ? 15.492 8.422 21.109 1 96.38 79 ARG B N 1
ATOM 2846 C CA . ARG B 1 79 ? 16.016 9.781 21.125 1 96.38 79 ARG B CA 1
ATOM 2847 C C . ARG B 1 79 ? 14.984 10.75 21.703 1 96.38 79 ARG B C 1
ATOM 2849 O O . ARG B 1 79 ? 13.82 10.391 21.891 1 96.38 79 ARG B O 1
ATOM 2856 N N . PRO B 1 80 ? 15.359 11.891 22 1 96.38 80 PRO B N 1
ATOM 2857 C CA . PRO B 1 80 ? 14.547 12.812 22.812 1 96.38 80 PRO B CA 1
ATOM 2858 C C . PRO B 1 80 ? 13.227 13.18 22.141 1 96.38 80 PRO B C 1
ATOM 2860 O O . PRO B 1 80 ? 12.25 13.492 22.828 1 96.38 80 PRO B O 1
ATOM 2863 N N . LEU B 1 81 ? 13.203 13.164 20.859 1 97.5 81 LEU B N 1
ATOM 2864 C CA . LEU B 1 81 ? 11.984 13.562 20.156 1 97.5 81 LEU B CA 1
ATOM 2865 C C . LEU B 1 81 ? 11.281 12.359 19.547 1 97.5 81 LEU B C 1
ATOM 2867 O O . LEU B 1 81 ? 10.523 12.5 18.578 1 97.5 81 LEU B O 1
ATOM 2871 N N . ALA B 1 82 ? 11.492 11.18 20.125 1 97.12 82 ALA B N 1
ATOM 2872 C CA . ALA B 1 82 ? 10.844 9.961 19.656 1 97.12 82 ALA B CA 1
ATOM 2873 C C . ALA B 1 82 ? 9.32 10.07 19.766 1 97.12 82 ALA B C 1
ATOM 2875 O O . ALA B 1 82 ? 8.594 9.531 18.938 1 97.12 82 ALA B O 1
ATOM 2876 N N . SER B 1 83 ? 8.844 10.766 20.766 1 96.62 83 SER B N 1
ATOM 2877 C CA . SER B 1 83 ? 7.402 10.922 20.953 1 96.62 83 SER B CA 1
ATOM 2878 C C . SER B 1 83 ? 6.773 11.719 19.828 1 96.62 83 SER B C 1
ATOM 2880 O O . SER B 1 83 ? 5.609 11.5 19.469 1 96.62 83 SER B O 1
ATOM 2882 N N . LEU B 1 84 ? 7.508 12.648 19.25 1 97 84 LEU B N 1
ATOM 2883 C CA . LEU B 1 84 ? 7.023 13.398 18.109 1 97 84 LEU B CA 1
ATOM 2884 C C . LEU B 1 84 ? 6.758 12.477 16.922 1 97 84 LEU B C 1
ATOM 2886 O O . LEU B 1 84 ? 5.707 12.57 16.281 1 97 84 LEU B O 1
ATOM 2890 N N . ARG B 1 85 ? 7.684 11.602 16.703 1 96.44 85 ARG B N 1
ATOM 2891 C CA . ARG B 1 85 ? 7.512 10.625 15.633 1 96.44 85 ARG B CA 1
ATOM 2892 C C . ARG B 1 85 ? 6.254 9.789 15.859 1 96.44 85 ARG B C 1
ATOM 2894 O O . ARG B 1 85 ? 5.445 9.617 14.938 1 96.44 85 ARG B O 1
ATOM 2901 N N . ASP B 1 86 ? 6.109 9.312 17.062 1 95.5 86 ASP B N 1
ATOM 2902 C CA . ASP B 1 86 ? 4.969 8.469 17.391 1 95.5 86 ASP B CA 1
ATOM 2903 C C . ASP B 1 86 ? 3.652 9.219 17.188 1 95.5 86 ASP B C 1
ATOM 2905 O O . ASP B 1 86 ? 2.691 8.664 16.656 1 95.5 86 ASP B O 1
ATOM 2909 N N . GLU B 1 87 ? 3.664 10.375 17.562 1 96 87 GLU B N 1
ATOM 2910 C CA . GLU B 1 87 ? 2.445 11.18 17.484 1 96 87 GLU B CA 1
ATOM 2911 C C . GLU B 1 87 ? 2.1 11.492 16.031 1 96 87 GLU B C 1
ATOM 2913 O O . GLU B 1 87 ? 0.923 11.531 15.656 1 96 87 GLU B O 1
ATOM 2918 N N . ILE B 1 88 ? 3.09 11.727 15.211 1 95.44 88 ILE B N 1
ATOM 2919 C CA . ILE B 1 88 ? 2.857 11.977 13.797 1 95.44 88 ILE B CA 1
ATOM 2920 C C . ILE B 1 88 ? 2.26 10.727 13.141 1 95.44 88 ILE B C 1
ATOM 2922 O O . ILE B 1 88 ? 1.25 10.812 12.438 1 95.44 88 ILE B O 1
ATOM 2926 N N . LEU B 1 89 ? 2.805 9.617 13.414 1 94.31 89 LEU B N 1
ATOM 2927 C CA . LEU B 1 89 ? 2.314 8.375 12.828 1 94.31 89 LEU B CA 1
ATOM 2928 C C . LEU B 1 89 ? 0.906 8.062 13.328 1 94.31 89 LEU B C 1
ATOM 2930 O O . LEU B 1 89 ? 0.059 7.605 12.555 1 94.31 89 LEU B O 1
ATOM 2934 N N . ALA B 1 90 ? 0.656 8.398 14.555 1 92.19 90 ALA B N 1
ATOM 2935 C CA . ALA B 1 90 ? -0.655 8.156 15.156 1 92.19 90 ALA B CA 1
ATOM 2936 C C . ALA B 1 90 ? -1.703 9.109 14.578 1 92.19 90 ALA B C 1
ATOM 2938 O O . ALA B 1 90 ? -2.904 8.859 14.695 1 92.19 90 ALA B O 1
ATOM 2939 N N . SER B 1 91 ? -1.242 10.133 13.969 1 93.06 91 SER B N 1
ATOM 2940 C CA . SER B 1 91 ? -2.17 11.125 13.43 1 93.06 91 SER B CA 1
ATOM 2941 C C . SER B 1 91 ? -2.793 10.648 12.125 1 93.06 91 SER B C 1
ATOM 2943 O O . SER B 1 91 ? -3.762 11.234 11.641 1 93.06 91 SER B O 1
ATOM 2945 N N . ALA B 1 92 ? -2.242 9.586 11.57 1 92.31 92 ALA B N 1
ATOM 2946 C CA . ALA B 1 92 ? -2.801 9.031 10.344 1 92.31 92 ALA B CA 1
ATOM 2947 C C . ALA B 1 92 ? -4.215 8.5 10.57 1 92.31 92 ALA B C 1
ATOM 2949 O O . ALA B 1 92 ? -4.414 7.57 11.352 1 92.31 92 ALA B O 1
ATOM 2950 N N . ARG B 1 93 ? -5.133 9.109 9.883 1 89.62 93 ARG B N 1
ATOM 2951 C CA . ARG B 1 93 ? -6.512 8.641 9.992 1 89.62 93 ARG B CA 1
ATOM 2952 C C . ARG B 1 93 ? -6.645 7.211 9.469 1 89.62 93 ARG B C 1
ATOM 2954 O O . ARG B 1 93 ? -6.195 6.91 8.359 1 89.62 93 ARG B O 1
ATOM 2961 N N . ASN B 1 94 ? -7.195 6.391 10.312 1 89.25 94 ASN B N 1
ATOM 2962 C CA . ASN B 1 94 ? -7.457 5 9.945 1 89.25 94 ASN B CA 1
ATOM 2963 C C . ASN B 1 94 ? -6.168 4.258 9.609 1 89.25 94 ASN B C 1
ATOM 2965 O O . ASN B 1 94 ? -6.195 3.229 8.93 1 89.25 94 ASN B O 1
ATOM 2969 N N . GLY B 1 95 ? -5.031 4.914 9.992 1 92.25 95 GLY B N 1
ATOM 2970 C CA . GLY B 1 95 ? -3.736 4.297 9.75 1 92.25 95 GLY B CA 1
ATOM 2971 C C . GLY B 1 95 ? -3.299 4.379 8.297 1 92.25 95 GLY B C 1
ATOM 2972 O O . GLY B 1 95 ? -2.426 3.625 7.863 1 92.25 95 GLY B O 1
ATOM 2973 N N . LEU B 1 96 ? -3.871 5.234 7.574 1 93.56 96 LEU B N 1
ATOM 2974 C CA . LEU B 1 96 ? -3.631 5.301 6.137 1 93.56 96 LEU B CA 1
ATOM 2975 C C . LEU B 1 96 ? -2.785 6.52 5.785 1 93.56 96 LEU B C 1
ATOM 2977 O O . LEU B 1 96 ? -2.807 7.523 6.504 1 93.56 96 LEU B O 1
ATOM 2981 N N . CYS B 1 97 ? -2.082 6.398 4.727 1 94.88 97 CYS B N 1
ATOM 2982 C CA . CYS B 1 97 ? -1.241 7.457 4.184 1 94.88 97 CYS B CA 1
ATOM 2983 C C . CYS B 1 97 ? -2.053 8.727 3.932 1 94.88 97 CYS B C 1
ATOM 2985 O O . CYS B 1 97 ? -3.111 8.672 3.303 1 94.88 97 CYS B O 1
ATOM 2987 N N . ALA B 1 98 ? -1.533 9.844 4.273 1 93.44 98 ALA B N 1
ATOM 2988 C CA . ALA B 1 98 ? -2.25 11.109 4.137 1 93.44 98 ALA B CA 1
ATOM 2989 C C . ALA B 1 98 ? -2.25 11.594 2.689 1 93.44 98 ALA B C 1
ATOM 2991 O O . ALA B 1 98 ? -3.029 12.469 2.318 1 93.44 98 ALA B O 1
ATOM 2992 N N . PHE B 1 99 ? -1.382 11.016 1.847 1 93.31 99 PHE B N 1
ATOM 2993 C CA . PHE B 1 99 ? -1.264 11.461 0.463 1 93.31 99 PHE B CA 1
ATOM 2994 C C . PHE B 1 99 ? -2.158 10.633 -0.451 1 93.31 99 PHE B C 1
ATOM 2996 O O . PHE B 1 99 ? -2.768 11.172 -1.38 1 93.31 99 PHE B O 1
ATOM 3003 N N . CYS B 1 100 ? -2.232 9.367 -0.168 1 94.25 100 CYS B N 1
ATOM 3004 C CA . CYS B 1 100 ? -2.953 8.531 -1.121 1 94.25 100 CYS B CA 1
ATOM 3005 C C . CYS B 1 100 ? -4.223 7.965 -0.498 1 94.25 100 CYS B C 1
ATOM 3007 O O . CYS B 1 100 ? -5.172 7.633 -1.209 1 94.25 100 CYS B O 1
ATOM 3009 N N . GLY B 1 101 ? -4.203 7.812 0.848 1 93.12 101 GLY B N 1
ATOM 3010 C CA . GLY B 1 101 ? -5.371 7.273 1.523 1 93.12 101 GLY B CA 1
ATOM 3011 C C . GLY B 1 101 ? -5.578 5.793 1.268 1 93.12 101 GLY B C 1
ATOM 3012 O O . GLY B 1 101 ? -6.66 5.258 1.516 1 93.12 101 GLY B O 1
ATOM 3013 N N . ARG B 1 102 ? -4.637 5.074 0.771 1 93.19 102 ARG B N 1
ATOM 3014 C CA . ARG B 1 102 ? -4.812 3.678 0.395 1 93.19 102 ARG B CA 1
ATOM 3015 C C . ARG B 1 102 ? -3.846 2.777 1.156 1 93.19 102 ARG B C 1
ATOM 3017 O O . ARG B 1 102 ? -4.23 1.715 1.647 1 93.19 102 ARG B O 1
ATOM 3024 N N . ASN B 1 103 ? -2.66 3.26 1.309 1 92.19 103 ASN B N 1
ATOM 3025 C CA . ASN B 1 103 ? -1.623 2.416 1.891 1 92.19 103 ASN B CA 1
ATOM 3026 C C . ASN B 1 103 ? -1.396 2.742 3.363 1 92.19 103 ASN B C 1
ATOM 3028 O O . ASN B 1 103 ? -1.691 3.852 3.811 1 92.19 103 ASN B O 1
ATOM 3032 N N . ASP B 1 104 ? -0.789 1.819 4.055 1 92.44 104 ASP B N 1
ATOM 3033 C CA . ASP B 1 104 ? -0.464 2.01 5.465 1 92.44 104 ASP B CA 1
ATOM 3034 C C . ASP B 1 104 ? 0.647 3.043 5.637 1 92.44 104 ASP B C 1
ATOM 3036 O O . ASP B 1 104 ? 1.583 3.096 4.836 1 92.44 104 ASP B O 1
ATOM 3040 N N . VAL B 1 105 ? 0.456 3.676 6.719 1 92.25 105 VAL B N 1
ATOM 3041 C CA . VAL B 1 105 ? 1.518 4.613 7.066 1 92.25 105 VAL B CA 1
ATOM 3042 C C . VAL B 1 105 ? 2.68 3.859 7.711 1 92.25 105 VAL B C 1
ATOM 3044 O O . VAL B 1 105 ? 2.469 2.906 8.469 1 92.25 105 VAL B O 1
ATOM 3047 N N . SER B 1 106 ? 3.947 4.254 7.312 1 90.25 106 SER B N 1
ATOM 3048 C CA . SER B 1 106 ? 5.105 3.719 8.023 1 90.25 106 SER B CA 1
ATOM 3049 C C . SER B 1 106 ? 6.285 4.684 7.957 1 90.25 106 SER B C 1
ATOM 3051 O O . SER B 1 106 ? 7.359 4.391 8.492 1 90.25 106 SER B O 1
ATOM 3053 N N . THR B 1 107 ? 6.062 5.797 7.289 1 92.56 107 THR B N 1
ATOM 3054 C CA . THR B 1 107 ? 7.117 6.797 7.168 1 92.56 107 THR B CA 1
ATOM 3055 C C . THR B 1 107 ? 6.582 8.188 7.488 1 92.56 107 THR B C 1
ATOM 3057 O O . THR B 1 107 ? 5.375 8.375 7.66 1 92.56 107 THR B O 1
ATOM 3060 N N . ILE B 1 108 ? 7.504 9.07 7.707 1 95.62 108 ILE B N 1
ATOM 3061 C CA . ILE B 1 108 ? 7.184 10.484 7.891 1 95.62 108 ILE B CA 1
ATOM 3062 C C . ILE B 1 108 ? 7.773 11.297 6.742 1 95.62 108 ILE B C 1
ATOM 3064 O O . ILE B 1 108 ? 8.953 11.156 6.41 1 95.62 108 ILE B O 1
ATOM 3068 N N . ASP B 1 109 ? 6.945 12.086 6.137 1 95.19 109 ASP B N 1
ATOM 3069 C CA . ASP B 1 109 ? 7.371 12.945 5.043 1 95.19 109 ASP B CA 1
ATOM 3070 C C . ASP B 1 109 ? 7.422 14.406 5.484 1 95.19 109 ASP B C 1
ATOM 3072 O O . ASP B 1 109 ? 6.551 14.867 6.23 1 95.19 109 ASP B O 1
ATOM 3076 N N . HIS B 1 110 ? 8.492 15.086 5.023 1 95.69 110 HIS B N 1
ATOM 3077 C CA . HIS B 1 110 ? 8.5 16.547 5.109 1 95.69 110 HIS B CA 1
ATOM 3078 C C . HIS B 1 110 ? 7.707 17.156 3.961 1 95.69 110 HIS B C 1
ATOM 3080 O O . HIS B 1 110 ? 8.125 17.094 2.803 1 95.69 110 HIS B O 1
ATOM 3086 N N . PHE B 1 111 ? 6.602 17.75 4.273 1 94.69 111 PHE B N 1
ATOM 3087 C CA . PHE B 1 111 ? 5.809 18.359 3.217 1 94.69 111 PHE B CA 1
ATOM 3088 C C . PHE B 1 111 ? 6.648 19.375 2.43 1 94.69 111 PHE B C 1
ATOM 3090 O O . PHE B 1 111 ? 6.676 19.328 1.198 1 94.69 111 PHE B O 1
ATOM 3097 N N . LEU B 1 112 ? 7.188 20.266 3.166 1 92.75 112 LEU B N 1
ATOM 3098 C CA . LEU B 1 112 ? 8.281 21.047 2.613 1 92.75 112 LEU B CA 1
ATOM 3099 C C . LEU B 1 112 ? 9.625 20.391 2.92 1 92.75 112 LEU B C 1
ATOM 3101 O O . LEU B 1 112 ? 9.977 20.203 4.09 1 92.75 112 LEU B O 1
ATOM 3105 N N . PRO B 1 113 ? 10.375 20.047 1.94 1 92.94 113 PRO B N 1
ATOM 3106 C CA . PRO B 1 113 ? 11.594 19.266 2.146 1 92.94 113 PRO B CA 1
ATOM 3107 C C . PRO B 1 113 ? 12.578 19.938 3.088 1 92.94 113 PRO B C 1
ATOM 3109 O O . PRO B 1 113 ? 12.883 21.125 2.926 1 92.94 113 PRO B O 1
ATOM 3112 N N . LYS B 1 114 ? 13.102 19.172 4.02 1 93.75 114 LYS B N 1
ATOM 3113 C CA . LYS B 1 114 ? 13.977 19.734 5.043 1 93.75 114 LYS B CA 1
ATOM 3114 C C . LYS B 1 114 ? 15.281 20.25 4.438 1 93.75 114 LYS B C 1
ATOM 3116 O O . LYS B 1 114 ? 15.898 21.172 4.977 1 93.75 114 LYS B O 1
ATOM 3121 N N . GLU B 1 115 ? 15.68 19.703 3.293 1 92.19 115 GLU B N 1
ATOM 3122 C CA . GLU B 1 115 ? 16.906 20.156 2.645 1 92.19 115 GLU B CA 1
ATOM 3123 C C . GLU B 1 115 ? 16.75 21.578 2.102 1 92.19 115 GLU B C 1
ATOM 3125 O O . GLU B 1 115 ? 17.719 22.344 2.064 1 92.19 115 GLU B O 1
ATOM 3130 N N . LYS B 1 116 ? 15.578 21.938 1.757 1 89.5 116 LYS B N 1
ATOM 3131 C CA . LYS B 1 116 ? 15.289 23.266 1.222 1 89.5 116 LYS B CA 1
ATOM 3132 C C . LYS B 1 116 ? 14.766 24.203 2.312 1 89.5 116 LYS B C 1
ATOM 3134 O O . LYS B 1 116 ? 15 25.406 2.27 1 89.5 116 LYS B O 1
ATOM 3139 N N . PHE B 1 117 ? 14.094 23.594 3.215 1 92.56 117 PHE B N 1
ATOM 3140 C CA . PHE B 1 117 ? 13.5 24.359 4.309 1 92.56 117 PHE B CA 1
ATOM 3141 C C . PHE B 1 117 ? 13.898 23.766 5.656 1 92.56 117 PHE B C 1
ATOM 3143 O O . PHE B 1 117 ? 13.055 23.281 6.406 1 92.56 117 PHE B O 1
ATOM 3150 N N . PRO B 1 118 ? 15.18 24.016 6.027 1 95.06 118 PRO B N 1
ATOM 3151 C CA . PRO B 1 118 ? 15.711 23.375 7.238 1 95.06 118 PRO B CA 1
ATOM 3152 C C . PRO B 1 118 ? 14.977 23.828 8.5 1 95.06 118 PRO B C 1
ATOM 3154 O O . PRO B 1 118 ? 14.938 23.094 9.492 1 95.06 118 PRO B O 1
ATOM 3157 N N . GLU B 1 119 ? 14.438 25 8.492 1 94.81 119 GLU B N 1
ATOM 3158 C CA . GLU B 1 119 ? 13.742 25.531 9.664 1 94.81 119 GLU B CA 1
ATOM 3159 C C . GLU B 1 119 ? 12.516 24.688 10 1 94.81 119 GLU B C 1
ATOM 3161 O O . GLU B 1 119 ? 12.008 24.75 11.125 1 94.81 119 GLU B O 1
ATOM 3166 N N . TYR B 1 120 ? 12.07 23.906 9.047 1 95.81 120 TYR B N 1
ATOM 3167 C CA . TYR B 1 120 ? 10.867 23.109 9.273 1 95.81 120 TYR B CA 1
ATOM 3168 C C . TYR B 1 120 ? 11.211 21.641 9.492 1 95.81 120 TYR B C 1
ATOM 3170 O O . TYR B 1 120 ? 10.328 20.781 9.445 1 95.81 120 TYR B O 1
ATOM 3178 N N . SER B 1 121 ? 12.406 21.312 9.781 1 97.25 121 SER B N 1
ATOM 3179 C CA . SER B 1 121 ? 12.883 19.938 9.859 1 97.25 121 SER B CA 1
ATOM 3180 C C . SER B 1 121 ? 12.125 19.141 10.922 1 97.25 121 SER B C 1
ATOM 3182 O O . SER B 1 121 ? 11.922 17.938 10.781 1 97.25 121 SER B O 1
ATOM 3184 N N . ILE B 1 122 ? 11.68 19.844 11.992 1 98.19 122 ILE B N 1
ATOM 3185 C CA . ILE B 1 122 ? 11 19.094 13.047 1 98.19 122 ILE B CA 1
ATOM 3186 C C . ILE B 1 122 ? 9.68 19.797 13.391 1 98.19 122 ILE B C 1
ATOM 3188 O O . ILE B 1 122 ? 9.156 19.625 14.492 1 98.19 122 ILE B O 1
ATOM 3192 N N . LEU B 1 123 ? 9.242 20.688 12.477 1 97.19 123 LEU B N 1
ATOM 3193 C CA . LEU B 1 123 ? 7.934 21.297 12.68 1 97.19 123 LEU B CA 1
ATOM 3194 C C . LEU B 1 123 ? 6.82 20.266 12.5 1 97.19 123 LEU B C 1
ATOM 3196 O O . LEU B 1 123 ? 6.664 19.703 11.414 1 97.19 123 LEU B O 1
ATOM 3200 N N . ILE B 1 124 ? 6.051 20.062 13.461 1 96.56 124 ILE B N 1
ATOM 3201 C CA . ILE B 1 124 ? 5.051 19 13.477 1 96.56 124 ILE B CA 1
ATOM 3202 C C . ILE B 1 124 ? 4.109 19.172 12.289 1 96.56 124 ILE B C 1
ATOM 3204 O O . ILE B 1 124 ? 3.719 18.188 11.656 1 96.56 124 ILE B O 1
ATOM 3208 N N . ASP B 1 125 ? 3.777 20.359 11.914 1 94 125 ASP B N 1
ATOM 3209 C CA . ASP B 1 125 ? 2.834 20.609 10.828 1 94 125 ASP B CA 1
ATOM 3210 C C . ASP B 1 125 ? 3.451 20.266 9.469 1 94 125 ASP B C 1
ATOM 3212 O O . ASP B 1 125 ? 2.734 20.094 8.484 1 94 125 ASP B O 1
ATOM 3216 N N . ASN B 1 126 ? 4.75 20.203 9.445 1 95.31 126 ASN B N 1
ATOM 3217 C CA . ASN B 1 126 ? 5.43 19.906 8.188 1 95.31 126 ASN B CA 1
ATOM 3218 C C . ASN B 1 126 ? 5.727 18.406 8.047 1 95.31 126 ASN B C 1
ATOM 3220 O O . ASN B 1 126 ? 6.191 17.969 6.996 1 95.31 126 ASN B O 1
ATOM 3224 N N . LEU B 1 127 ? 5.469 17.719 9.125 1 96.25 127 LEU B N 1
ATOM 3225 C CA . LEU B 1 127 ? 5.73 16.281 9.148 1 96.25 127 LEU B CA 1
ATOM 3226 C C . LEU B 1 127 ? 4.445 15.492 8.938 1 96.25 127 LEU B C 1
ATOM 3228 O O . LEU B 1 127 ? 3.527 15.555 9.758 1 96.25 127 LEU B O 1
ATOM 3232 N N . ILE B 1 128 ? 4.414 14.75 7.809 1 95.5 128 ILE B N 1
ATOM 3233 C CA . ILE B 1 128 ? 3.193 14.078 7.375 1 95.5 128 ILE B CA 1
ATOM 3234 C C . ILE B 1 128 ? 3.395 12.562 7.41 1 95.5 128 ILE B C 1
ATOM 3236 O O . ILE B 1 128 ? 4.395 12.055 6.898 1 95.5 128 ILE B O 1
ATOM 3240 N N . ALA B 1 129 ? 2.441 11.883 8.047 1 95.88 129 ALA B N 1
ATOM 3241 C CA . ALA B 1 129 ? 2.451 10.422 8 1 95.88 129 ALA B CA 1
ATOM 3242 C C . ALA B 1 129 ? 2.162 9.914 6.594 1 95.88 129 ALA B C 1
ATOM 3244 O O . ALA B 1 129 ? 1.11 10.219 6.023 1 95.88 129 ALA B O 1
ATOM 3245 N N . ALA B 1 130 ? 3.102 9.156 6.039 1 94.44 130 ALA B N 1
ATOM 3246 C CA . ALA B 1 130 ? 2.996 8.75 4.641 1 94.44 130 ALA B CA 1
ATOM 3247 C C . ALA B 1 130 ? 3.377 7.281 4.465 1 94.44 130 ALA B C 1
ATOM 3249 O O . ALA B 1 130 ? 3.996 6.684 5.352 1 94.44 130 ALA B O 1
ATOM 3250 N N . CYS B 1 131 ? 2.857 6.719 3.428 1 91.94 131 CYS B N 1
ATOM 3251 C CA . CYS B 1 131 ? 3.357 5.402 3.043 1 91.94 131 CYS B CA 1
ATOM 3252 C C . CYS B 1 131 ? 4.688 5.52 2.311 1 91.94 131 CYS B C 1
ATOM 3254 O O . CYS B 1 131 ? 5.02 6.578 1.778 1 91.94 131 CYS B O 1
ATOM 3256 N N . PRO B 1 132 ? 5.465 4.465 2.305 1 88.5 132 PRO B N 1
ATOM 3257 C CA . PRO B 1 132 ? 6.766 4.527 1.634 1 88.5 132 PRO B CA 1
ATOM 3258 C C . PRO B 1 132 ? 6.648 4.852 0.146 1 88.5 132 PRO B C 1
ATOM 3260 O O . PRO B 1 132 ? 7.477 5.582 -0.398 1 88.5 132 PRO B O 1
ATOM 3263 N N . ARG B 1 133 ? 5.652 4.363 -0.534 1 88.44 133 ARG B N 1
ATOM 3264 C CA . ARG B 1 133 ? 5.48 4.586 -1.966 1 88.44 133 ARG B CA 1
ATOM 3265 C C . ARG B 1 133 ? 5.309 6.066 -2.273 1 88.44 133 ARG B C 1
ATOM 3267 O O . ARG B 1 133 ? 6.012 6.613 -3.125 1 88.44 133 ARG B O 1
ATOM 3274 N N . CYS B 1 134 ? 4.379 6.695 -1.623 1 91.94 134 CYS B N 1
ATOM 3275 C CA . CYS B 1 134 ? 4.125 8.109 -1.861 1 91.94 134 CYS B CA 1
ATOM 3276 C C . CYS B 1 134 ? 5.336 8.953 -1.479 1 91.94 134 CYS B C 1
ATOM 3278 O O . CYS B 1 134 ? 5.66 9.922 -2.164 1 91.94 134 CYS B O 1
ATOM 3280 N N . ASN B 1 135 ? 5.965 8.555 -0.365 1 90.56 135 ASN B N 1
ATOM 3281 C CA . ASN B 1 135 ? 7.141 9.297 0.081 1 90.56 135 ASN B CA 1
ATOM 3282 C C . ASN B 1 135 ? 8.273 9.211 -0.935 1 90.56 135 ASN B C 1
ATOM 3284 O O . ASN B 1 135 ? 8.945 10.211 -1.215 1 90.56 135 ASN B O 1
ATOM 3288 N N . GLN B 1 136 ? 8.445 8.109 -1.486 1 87.5 136 GLN B N 1
ATOM 3289 C CA . GLN B 1 136 ? 9.492 7.906 -2.479 1 87.5 136 GLN B CA 1
ATOM 3290 C C . GLN B 1 136 ? 9.18 8.648 -3.771 1 87.5 136 GLN B C 1
ATOM 3292 O O . GLN B 1 136 ? 10.078 9.195 -4.414 1 87.5 136 GLN B O 1
ATOM 3297 N N . LYS B 1 137 ? 8 8.664 -4.184 1 89.81 137 LYS B N 1
ATOM 3298 C CA . LYS B 1 137 ? 7.605 9.328 -5.422 1 89.81 137 LYS B CA 1
ATOM 3299 C C . LYS B 1 137 ? 7.652 10.844 -5.273 1 89.81 137 LYS B C 1
ATOM 3301 O O . LYS B 1 137 ? 8.023 11.555 -6.211 1 89.81 137 LYS B O 1
ATOM 3306 N N . LYS B 1 138 ? 7.148 11.312 -4.137 1 90.12 138 LYS B N 1
ATOM 3307 C CA . LYS B 1 138 ? 7.133 12.758 -3.898 1 90.12 138 LYS B CA 1
ATOM 3308 C C . LYS B 1 138 ? 8.547 13.32 -3.85 1 90.12 138 LYS B C 1
ATOM 3310 O O . LYS B 1 138 ? 8.828 14.375 -4.43 1 90.12 138 LYS B O 1
ATOM 3315 N N . ARG B 1 139 ? 9.5 12.656 -3.176 1 85.69 139 ARG B N 1
ATOM 3316 C CA . ARG B 1 139 ? 10.883 13.086 -2.998 1 85.69 139 ARG B CA 1
ATOM 3317 C C . ARG B 1 139 ? 10.945 14.492 -2.418 1 85.69 139 ARG B C 1
ATOM 3319 O O . ARG B 1 139 ? 10.336 14.773 -1.385 1 85.69 139 ARG B O 1
ATOM 3326 N N . ASP B 1 140 ? 11.711 15.383 -3.098 1 81.88 140 ASP B N 1
ATOM 3327 C CA . ASP B 1 140 ? 11.891 16.734 -2.572 1 81.88 140 ASP B CA 1
ATOM 3328 C C . ASP B 1 140 ? 11.141 17.766 -3.42 1 81.88 140 ASP B C 1
ATOM 3330 O O . ASP B 1 140 ? 11.5 18.938 -3.453 1 81.88 140 ASP B O 1
ATOM 3334 N N . GLY B 1 141 ? 10.078 17.312 -3.992 1 78.75 141 GLY B N 1
ATOM 3335 C CA . GLY B 1 141 ? 9.281 18.188 -4.84 1 78.75 141 GLY B CA 1
ATOM 3336 C C . GLY B 1 141 ? 8.453 19.188 -4.055 1 78.75 141 GLY B C 1
ATOM 3337 O O . GLY B 1 141 ? 7.793 18.828 -3.078 1 78.75 141 GLY B O 1
ATOM 3338 N N . VAL B 1 142 ? 8.484 20.5 -4.312 1 76 142 VAL B N 1
ATOM 3339 C CA . VAL B 1 142 ? 7.727 21.562 -3.645 1 76 142 VAL B CA 1
ATOM 3340 C C . VAL B 1 142 ? 6.586 22.016 -4.547 1 76 142 VAL B C 1
ATOM 3342 O O . VAL B 1 142 ? 5.574 22.531 -4.062 1 76 142 VAL B O 1
ATOM 3345 N N . GLY B 1 143 ? 6.645 21.781 -5.711 1 73.94 143 GLY B N 1
ATOM 3346 C CA . GLY B 1 143 ? 5.625 22.172 -6.664 1 73.94 143 GLY B CA 1
ATOM 3347 C C . GLY B 1 143 ? 5.781 23.609 -7.141 1 73.94 143 GLY B C 1
ATOM 3348 O O . GLY B 1 143 ? 6.676 24.328 -6.688 1 73.94 143 GLY B O 1
ATOM 3349 N N . VAL B 1 144 ? 5.121 24 -8.18 1 77.81 144 VAL B N 1
ATOM 3350 C CA . VAL B 1 144 ? 4.969 25.344 -8.727 1 77.81 144 VAL B CA 1
ATOM 3351 C C . VAL B 1 144 ? 3.492 25.719 -8.758 1 77.81 144 VAL B C 1
ATOM 3353 O O . VAL B 1 144 ? 2.627 24.906 -8.43 1 77.81 144 VAL B O 1
ATOM 3356 N N . PRO B 1 145 ? 3.295 26.953 -8.93 1 73.69 145 PRO B N 1
ATOM 3357 C CA . PRO B 1 145 ? 1.879 27.328 -8.953 1 73.69 145 PRO B CA 1
ATOM 3358 C C . PRO B 1 145 ? 1.032 26.375 -9.789 1 73.69 145 PRO B C 1
ATOM 3360 O O . PRO B 1 145 ? 1.392 26.062 -10.93 1 73.69 145 PRO B O 1
ATOM 3363 N N . GLY B 1 146 ? 0.01 25.938 -9.258 1 73.75 146 GLY B N 1
ATOM 3364 C CA . GLY B 1 146 ? -0.884 25 -9.93 1 73.75 146 GLY B CA 1
ATOM 3365 C C . GLY B 1 146 ? -0.358 23.578 -9.953 1 73.75 146 GLY B C 1
ATOM 3366 O O . GLY B 1 146 ? -1.002 22.688 -10.508 1 73.75 146 GLY B O 1
ATOM 3367 N N . ARG B 1 147 ? 0.676 23.438 -9.438 1 83.5 147 ARG B N 1
ATOM 3368 C CA . ARG B 1 147 ? 1.309 22.125 -9.422 1 83.5 147 ARG B CA 1
ATOM 3369 C C . ARG B 1 147 ? 1.964 21.844 -8.07 1 83.5 147 ARG B C 1
ATOM 3371 O O . ARG B 1 147 ? 3.184 21.688 -7.988 1 83.5 147 ARG B O 1
ATOM 3378 N N . ARG B 1 148 ? 1.056 21.812 -7.125 1 85 148 ARG B N 1
ATOM 3379 C CA . ARG B 1 148 ? 1.535 21.5 -5.785 1 85 148 ARG B CA 1
ATOM 3380 C C . ARG B 1 148 ? 0.794 20.297 -5.207 1 85 148 ARG B C 1
ATOM 3382 O O . ARG B 1 148 ? -0.303 19.969 -5.66 1 85 148 ARG B O 1
ATOM 3389 N N . TYR B 1 149 ? 1.425 19.719 -4.23 1 89.44 149 TYR B N 1
ATOM 3390 C CA . TYR B 1 149 ? 0.765 18.625 -3.537 1 89.44 149 TYR B CA 1
ATOM 3391 C C . TYR B 1 149 ? -0.355 19.125 -2.639 1 89.44 149 TYR B C 1
ATOM 3393 O O . TYR B 1 149 ? -0.294 20.266 -2.143 1 89.44 149 TYR B O 1
ATOM 3401 N N . ILE B 1 150 ? -1.31 18.328 -2.465 1 89.56 150 ILE B N 1
ATOM 3402 C CA . ILE B 1 150 ? -2.418 18.688 -1.582 1 89.56 150 ILE B CA 1
ATOM 3403 C C . ILE B 1 150 ? -2.014 18.438 -0.129 1 89.56 150 ILE B C 1
ATOM 3405 O O . ILE B 1 150 ? -1.582 17.344 0.23 1 89.56 150 ILE B O 1
ATOM 3409 N N . TYR B 1 151 ? -2.104 19.453 0.658 1 90.94 151 TYR B N 1
ATOM 3410 C CA . TYR B 1 151 ? -1.819 19.344 2.084 1 90.94 151 TYR B CA 1
ATOM 3411 C C . TYR B 1 151 ? -2.957 18.641 2.816 1 90.94 151 TYR B C 1
ATOM 3413 O O . TYR B 1 151 ? -4.125 19 2.652 1 90.94 151 TYR B O 1
ATOM 3421 N N . PRO B 1 152 ? -2.594 17.594 3.594 1 89.19 152 PRO B N 1
ATOM 3422 C CA . PRO B 1 152 ? -3.664 16.906 4.312 1 89.19 152 PRO B CA 1
ATOM 3423 C C . PRO B 1 152 ? -4.371 17.797 5.328 1 89.19 152 PRO B C 1
ATOM 3425 O O . PRO B 1 152 ? -3.715 18.422 6.168 1 89.19 152 PRO B O 1
ATOM 3428 N N . SER B 1 153 ? -5.609 17.812 5.215 1 81.44 153 SER B N 1
ATOM 3429 C CA . SER B 1 153 ? -6.414 18.688 6.066 1 81.44 153 SER B CA 1
ATOM 3430 C C . SER B 1 153 ? -6.734 18.016 7.398 1 81.44 153 SER B C 1
ATOM 3432 O O . SER B 1 153 ? -6.832 16.781 7.477 1 81.44 153 SER B O 1
ATOM 3434 N N . THR B 1 154 ? -6.789 18.812 8.422 1 73 154 THR B N 1
ATOM 3435 C CA . THR B 1 154 ? -7.246 18.312 9.711 1 73 154 THR B CA 1
ATOM 3436 C C . THR B 1 154 ? -8.758 18.5 9.859 1 73 154 THR B C 1
ATOM 3438 O O . THR B 1 154 ? -9.352 18.016 10.82 1 73 154 THR B O 1
ATOM 3441 N N . SER B 1 155 ? -9.258 19.266 8.883 1 63.81 155 SER B N 1
ATOM 3442 C CA . SER B 1 155 ? -10.703 19.484 8.891 1 63.81 155 SER B CA 1
ATOM 3443 C C . SER B 1 155 ? -11.406 18.594 7.875 1 63.81 155 SER B C 1
ATOM 3445 O O . SER B 1 155 ? -11.219 18.75 6.664 1 63.81 155 SER B O 1
ATOM 3447 N N . PRO B 1 156 ? -11.805 17.422 8.391 1 54.5 156 PRO B N 1
ATOM 3448 C CA . PRO B 1 156 ? -12.438 16.469 7.469 1 54.5 156 PRO B CA 1
ATOM 3449 C C . PRO B 1 156 ? -13.453 17.141 6.539 1 54.5 156 PRO B C 1
ATOM 3451 O O . PRO B 1 156 ? -13.945 16.5 5.602 1 54.5 156 PRO B O 1
ATOM 3454 N N . LEU B 1 157 ? -14.125 18.172 7.004 1 52.69 157 LEU B N 1
ATOM 3455 C CA . LEU B 1 157 ? -15.391 18.609 6.426 1 52.69 157 LEU B CA 1
ATOM 3456 C C . LEU B 1 157 ? -15.164 19.281 5.078 1 52.69 157 LEU B C 1
ATOM 3458 O O . LEU B 1 157 ? -15.883 20.219 4.719 1 52.69 157 LEU B O 1
ATOM 3462 N N . ALA B 1 158 ? -14.062 18.891 4.477 1 57.75 158 ALA B N 1
ATOM 3463 C CA . ALA B 1 158 ? -14.141 19.531 3.168 1 57.75 158 ALA B CA 1
ATOM 3464 C C . ALA B 1 158 ? -15.383 19.094 2.402 1 57.75 158 ALA B C 1
ATOM 3466 O O . ALA B 1 158 ? -15.656 17.891 2.303 1 57.75 158 ALA B O 1
ATOM 3467 N N . CYS B 1 159 ? -16.266 19.984 2.191 1 63.75 159 CYS B N 1
ATOM 3468 C CA . CYS B 1 159 ? -17.625 19.812 1.719 1 63.75 159 CYS B CA 1
ATOM 3469 C C . CYS B 1 159 ? -17.656 19.312 0.278 1 63.75 159 CYS B C 1
ATOM 3471 O O . CYS B 1 159 ? -18.609 18.672 -0.143 1 63.75 159 CYS B O 1
ATOM 3473 N N . SER B 1 160 ? -16.484 19.469 -0.393 1 80.69 160 SER B N 1
ATOM 3474 C CA . SER B 1 160 ? -16.609 19.016 -1.776 1 80.69 160 SER B CA 1
ATOM 3475 C C . SER B 1 160 ? -15.648 17.875 -2.09 1 80.69 160 SER B C 1
ATOM 3477 O O . SER B 1 160 ? -14.492 17.906 -1.664 1 80.69 160 SER B O 1
ATOM 3479 N N . PRO B 1 161 ? -16.125 16.938 -2.787 1 90.56 161 PRO B N 1
ATOM 3480 C CA . PRO B 1 161 ? -15.258 15.828 -3.178 1 90.56 161 PRO B CA 1
ATOM 3481 C C . PRO B 1 161 ? -14.078 16.281 -4.035 1 90.56 161 PRO B C 1
ATOM 3483 O O . PRO B 1 161 ? -14.25 17.094 -4.945 1 90.56 161 PRO B O 1
ATOM 3486 N N . LEU B 1 162 ? -12.961 15.766 -3.799 1 92.31 162 LEU B N 1
ATOM 3487 C CA . LEU B 1 162 ? -11.766 16.141 -4.543 1 92.31 162 LEU B CA 1
ATOM 3488 C C . LEU B 1 162 ? -11.625 15.289 -5.805 1 92.31 162 LEU B C 1
ATOM 3490 O O . LEU B 1 162 ? -10.992 15.711 -6.773 1 92.31 162 LEU B O 1
ATOM 3494 N N . LEU B 1 163 ? -12.297 14.078 -5.797 1 95.69 163 LEU B N 1
A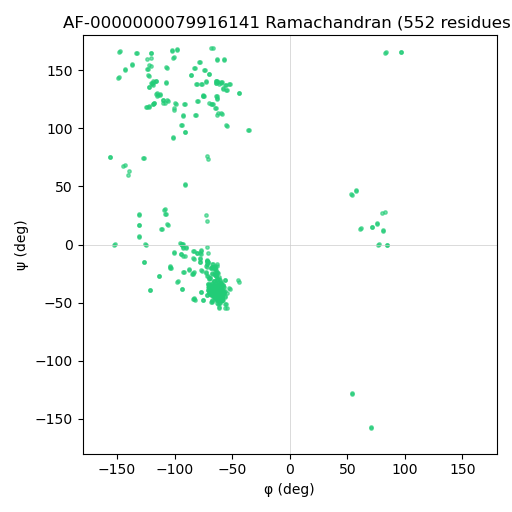TOM 3495 C CA . LEU B 1 163 ? -12.062 13.117 -6.867 1 95.69 163 LEU B CA 1
ATOM 3496 C C . LEU B 1 163 ? -13.367 12.766 -7.574 1 95.69 163 LEU B C 1
ATOM 3498 O O . LEU B 1 163 ? -14.438 12.766 -6.957 1 95.69 163 LEU B O 1
ATOM 3502 N N . THR B 1 164 ? -13.211 12.555 -8.828 1 97.31 164 THR B N 1
ATOM 3503 C CA . THR B 1 164 ? -14.242 11.93 -9.641 1 97.31 164 THR B CA 1
ATOM 3504 C C . THR B 1 164 ? -13.711 10.664 -10.312 1 97.31 164 THR B C 1
ATOM 3506 O O . THR B 1 164 ? -12.578 10.648 -10.805 1 97.31 164 THR B O 1
ATOM 3509 N N . CYS B 1 165 ? -14.516 9.625 -10.266 1 98.38 165 CYS B N 1
ATOM 3510 C CA . CYS B 1 165 ? -14.18 8.383 -10.961 1 98.38 165 CYS B CA 1
ATOM 3511 C C . CYS B 1 165 ? -15.102 8.156 -12.148 1 98.38 165 CYS B C 1
ATOM 3513 O O . CYS B 1 165 ? -16.328 8.203 -12 1 98.38 165 CYS B O 1
ATOM 3515 N N . ILE B 1 166 ? -14.555 7.996 -13.281 1 98.38 166 ILE B N 1
ATOM 3516 C CA . ILE B 1 166 ? -15.305 7.656 -14.484 1 98.38 166 ILE B CA 1
ATOM 3517 C C . ILE B 1 166 ? -15.203 6.156 -14.75 1 98.38 166 ILE B C 1
ATOM 3519 O O . ILE B 1 166 ? -14.109 5.625 -14.922 1 98.38 166 ILE B O 1
ATOM 3523 N N . VAL B 1 167 ? -16.391 5.492 -14.789 1 98.5 167 VAL B N 1
ATOM 3524 C CA . VAL B 1 167 ? -16.453 4.051 -15.016 1 98.5 167 VAL B CA 1
ATOM 3525 C C . VAL B 1 167 ? -16.953 3.771 -16.438 1 98.5 167 VAL B C 1
ATOM 3527 O O . VAL B 1 167 ? -17.984 4.297 -16.844 1 98.5 167 VAL B O 1
ATOM 3530 N N . THR B 1 168 ? -16.188 3.064 -17.156 1 97.81 168 THR B N 1
ATOM 3531 C CA . THR B 1 168 ? -16.578 2.602 -18.484 1 97.81 168 THR B CA 1
ATOM 3532 C C . THR B 1 168 ? -16.5 1.081 -18.562 1 97.81 168 THR B C 1
ATOM 3534 O O . THR B 1 168 ? -15.789 0.446 -17.781 1 97.81 168 THR B O 1
ATOM 3537 N N . VAL B 1 169 ? -17.344 0.547 -19.422 1 97.25 169 VAL B N 1
ATOM 3538 C CA . VAL B 1 169 ? -17.344 -0.898 -19.609 1 97.25 169 VAL B CA 1
ATOM 3539 C C . VAL B 1 169 ? -16.969 -1.223 -21.062 1 97.25 169 VAL B C 1
ATOM 3541 O O . VAL B 1 169 ? -17.562 -0.672 -22 1 97.25 169 VAL B O 1
ATOM 3544 N N . GLU B 1 170 ? -15.922 -1.985 -21.156 1 94.5 170 GLU B N 1
ATOM 3545 C CA . GLU B 1 170 ? -15.516 -2.459 -22.484 1 94.5 170 GLU B CA 1
ATOM 3546 C C . GLU B 1 170 ? -15.422 -3.982 -22.516 1 94.5 170 GLU B C 1
ATOM 3548 O O . GLU B 1 170 ? -14.625 -4.574 -21.781 1 94.5 170 GLU B O 1
ATOM 3553 N N . ASP B 1 171 ? -16.234 -4.688 -23.359 1 92.44 171 ASP B N 1
ATOM 3554 C CA . ASP B 1 171 ? -16.203 -6.133 -23.562 1 92.44 171 ASP B CA 1
ATOM 3555 C C . ASP B 1 171 ? -16.344 -6.871 -22.219 1 92.44 171 ASP B C 1
ATOM 3557 O O . ASP B 1 171 ? -15.531 -7.746 -21.906 1 92.44 171 ASP B O 1
ATOM 3561 N N . GLY B 1 172 ? -17.266 -6.34 -21.422 1 93.31 172 GLY B N 1
ATOM 3562 C CA . GLY B 1 172 ? -17.578 -7.031 -20.172 1 93.31 172 GLY B CA 1
ATOM 3563 C C . GLY B 1 172 ? -16.578 -6.738 -19.078 1 93.31 172 GLY B C 1
ATOM 3564 O O . GLY B 1 172 ? -16.547 -7.434 -18.062 1 93.31 172 GLY B O 1
ATOM 3565 N N . THR B 1 173 ? -15.711 -5.707 -19.312 1 94.12 173 THR B N 1
ATOM 3566 C CA . THR B 1 173 ? -14.703 -5.34 -18.312 1 94.12 173 THR B CA 1
ATOM 3567 C C . THR B 1 173 ? -14.867 -3.883 -17.891 1 94.12 173 THR B C 1
ATOM 3569 O O . THR B 1 173 ? -14.789 -2.977 -18.734 1 94.12 173 THR B O 1
ATOM 3572 N N . PRO B 1 174 ? -15.117 -3.658 -16.641 1 96.62 174 PRO B N 1
ATOM 3573 C CA . PRO B 1 174 ? -15.18 -2.273 -16.172 1 96.62 174 PRO B CA 1
ATOM 3574 C C . PRO B 1 174 ? -13.805 -1.639 -16 1 96.62 174 PRO B C 1
ATOM 3576 O O . PRO B 1 174 ? -12.852 -2.311 -15.586 1 96.62 174 PRO B O 1
ATOM 3579 N N . TYR B 1 175 ? -13.68 -0.426 -16.406 1 97.31 175 TYR B N 1
ATOM 3580 C CA . TYR B 1 175 ? -12.484 0.386 -16.25 1 97.31 175 TYR B CA 1
ATOM 3581 C C . TYR B 1 175 ? -12.766 1.614 -15.391 1 97.31 175 TYR B C 1
ATOM 3583 O O . TYR B 1 175 ? -13.836 2.225 -15.5 1 97.31 175 TYR B O 1
ATOM 3591 N N . PHE B 1 176 ? -11.82 1.923 -14.555 1 98.19 176 PHE B N 1
ATOM 3592 C CA . PHE B 1 176 ? -11.969 3.035 -13.625 1 98.19 176 PHE B CA 1
ATOM 3593 C C . PHE B 1 176 ? -10.898 4.094 -13.875 1 98.19 176 PHE B C 1
ATOM 3595 O O . PHE B 1 176 ? -9.703 3.805 -13.805 1 98.19 176 PHE B O 1
ATOM 3602 N N . ASP B 1 177 ? -11.328 5.273 -14.172 1 98.31 177 ASP B N 1
ATOM 3603 C CA . ASP B 1 177 ? -10.406 6.391 -14.359 1 98.31 177 ASP B CA 1
ATOM 3604 C C . ASP B 1 177 ? -10.703 7.516 -13.367 1 98.31 177 ASP B C 1
ATOM 3606 O O . ASP B 1 177 ? -11.867 7.832 -13.109 1 98.31 177 ASP B O 1
ATOM 3610 N N . PHE B 1 178 ? -9.641 8.094 -12.828 1 98.25 178 PHE B N 1
ATOM 3611 C CA . PHE B 1 178 ? -9.805 9.086 -11.773 1 98.25 178 PHE B CA 1
ATOM 3612 C C . PHE B 1 178 ? -9.305 10.453 -12.234 1 98.25 178 PHE B C 1
ATOM 3614 O O . PHE B 1 178 ? -8.273 10.539 -12.914 1 98.25 178 PHE B O 1
ATOM 3621 N N . GLU B 1 179 ? -10 11.469 -11.859 1 97.69 179 GLU B N 1
ATOM 3622 C CA . GLU B 1 179 ? -9.609 12.852 -12.117 1 97.69 179 GLU B CA 1
ATOM 3623 C C . GLU B 1 179 ? -10.078 13.773 -11 1 97.69 179 GLU B C 1
ATOM 3625 O O . GLU B 1 179 ? -10.867 13.367 -10.148 1 97.69 179 GLU B O 1
ATOM 3630 N N . GLY B 1 180 ? -9.539 14.992 -10.977 1 95.94 180 GLY B N 1
ATOM 3631 C CA . GLY B 1 180 ? -10.07 15.984 -10.062 1 95.94 180 GLY B CA 1
ATOM 3632 C C . GLY B 1 180 ? -11.508 16.359 -10.352 1 95.94 180 GLY B C 1
ATOM 3633 O O . GLY B 1 180 ? -11.906 16.469 -11.516 1 95.94 180 GLY B O 1
ATOM 3634 N N . SER B 1 181 ? -12.234 16.531 -9.273 1 94.81 181 SER B N 1
ATOM 3635 C CA . SER B 1 181 ? -13.648 16.859 -9.422 1 94.81 181 SER B CA 1
ATOM 3636 C C . SER B 1 181 ? -13.828 18.156 -10.203 1 94.81 181 SER B C 1
ATOM 3638 O O . SER B 1 181 ? -13.078 19.125 -10.008 1 94.81 181 SER B O 1
ATOM 3640 N N . SER B 1 182 ? -14.828 18.172 -11.078 1 92.62 182 SER B N 1
ATOM 3641 C CA . SER B 1 182 ? -15.109 19.344 -11.898 1 92.62 182 SER B CA 1
ATOM 3642 C C . SER B 1 182 ? -15.703 20.484 -11.062 1 92.62 182 SER B C 1
ATOM 3644 O O . SER B 1 182 ? -15.773 21.625 -11.516 1 92.62 182 SER B O 1
ATOM 3646 N N . SER B 1 183 ? -16.125 20.156 -9.883 1 90.81 183 SER B N 1
ATOM 3647 C CA . SER B 1 183 ? -16.734 21.156 -9.008 1 90.81 183 SER B CA 1
ATOM 3648 C C . SER B 1 183 ? -15.68 22 -8.312 1 90.81 183 SER B C 1
ATOM 3650 O O . SER B 1 183 ? -16 23.047 -7.727 1 90.81 183 SER B O 1
ATOM 3652 N N . LEU B 1 184 ? -14.453 21.672 -8.438 1 91 184 LEU B N 1
ATOM 3653 C CA . LEU B 1 184 ? -13.375 22.375 -7.746 1 91 184 LEU B CA 1
ATOM 3654 C C . LEU B 1 184 ? -12.961 23.625 -8.516 1 91 184 LEU B C 1
ATOM 3656 O O . LEU B 1 184 ? -13.125 23.688 -9.734 1 91 184 LEU B O 1
ATOM 3660 N N . ASP B 1 185 ? -12.477 24.547 -7.688 1 90.56 185 ASP B N 1
ATOM 3661 C CA . ASP B 1 185 ? -11.781 25.641 -8.328 1 90.56 185 ASP B CA 1
ATOM 3662 C C . ASP B 1 185 ? -10.703 25.141 -9.281 1 90.56 185 ASP B C 1
ATOM 3664 O O . ASP B 1 185 ? -9.984 24.188 -8.961 1 90.56 185 ASP B O 1
ATOM 3668 N N . PRO B 1 186 ? -10.609 25.797 -10.469 1 91.94 186 PRO B N 1
ATOM 3669 C CA . PRO B 1 186 ? -9.656 25.328 -11.469 1 91.94 186 PRO B CA 1
ATOM 3670 C C . PRO B 1 186 ? -8.242 25.172 -10.922 1 91.94 186 PRO B C 1
ATOM 3672 O O . PRO B 1 186 ? -7.539 24.219 -11.25 1 91.94 186 PRO B O 1
ATOM 3675 N N . GLU B 1 187 ? -7.848 26.031 -10.109 1 88.75 187 GLU B N 1
ATOM 3676 C CA . GLU B 1 187 ? -6.5 25.953 -9.562 1 88.75 187 GLU B CA 1
ATOM 3677 C C . GLU B 1 187 ? -6.34 24.75 -8.633 1 88.75 187 GLU B C 1
ATOM 3679 O O . GLU B 1 187 ? -5.32 24.062 -8.672 1 88.75 187 GLU B O 1
ATOM 3684 N N . VAL B 1 188 ? -7.332 24.562 -7.824 1 87.81 188 VAL B N 1
ATOM 3685 C CA . VAL B 1 188 ? -7.316 23.422 -6.91 1 87.81 188 VAL B CA 1
ATOM 3686 C C . VAL B 1 188 ? -7.363 22.125 -7.699 1 87.81 188 VAL B C 1
ATOM 3688 O O . VAL B 1 188 ? -6.641 21.172 -7.387 1 87.81 188 VAL B O 1
ATOM 3691 N N . ARG B 1 189 ? -8.156 22.141 -8.742 1 93.5 189 ARG B N 1
ATOM 3692 C CA . ARG B 1 189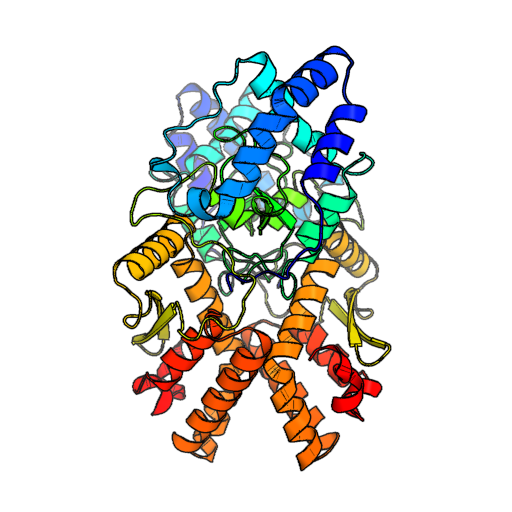 ? -8.273 20.953 -9.578 1 93.5 189 ARG B CA 1
ATOM 3693 C C . ARG B 1 189 ? -6.934 20.609 -10.227 1 93.5 189 ARG B C 1
ATOM 3695 O O . ARG B 1 189 ? -6.566 19.438 -10.328 1 93.5 189 ARG B O 1
ATOM 3702 N N . GLN B 1 190 ? -6.277 21.625 -10.617 1 92.88 190 GLN B N 1
ATOM 3703 C CA . GLN B 1 190 ? -4.961 21.406 -11.211 1 92.88 190 GLN B CA 1
ATOM 3704 C C . GLN B 1 190 ? -4 20.781 -10.195 1 92.88 190 GLN B C 1
ATOM 3706 O O . GLN B 1 190 ? -3.191 19.922 -10.555 1 92.88 190 GLN B O 1
ATOM 3711 N N . CYS B 1 191 ? -4.113 21.219 -8.969 1 91.12 191 CYS B N 1
ATOM 3712 C CA . CYS B 1 191 ? -3.275 20.656 -7.918 1 91.12 191 CYS B CA 1
ATOM 3713 C C . CYS B 1 191 ? -3.609 19.188 -7.684 1 91.12 191 CYS B C 1
ATOM 3715 O O . CYS B 1 191 ? -2.713 18.375 -7.477 1 91.12 191 CYS B O 1
ATOM 3717 N N . VAL B 1 192 ? -4.891 18.891 -7.73 1 93.62 192 VAL B N 1
ATOM 3718 C CA . VAL B 1 192 ? -5.324 17.516 -7.57 1 93.62 192 VAL B CA 1
ATOM 3719 C C . VAL B 1 192 ? -4.762 16.656 -8.703 1 93.62 192 VAL B C 1
ATOM 3721 O O . VAL B 1 192 ? -4.238 15.562 -8.461 1 93.62 192 VAL B O 1
ATOM 3724 N N . GLU B 1 193 ? -4.809 17.203 -9.906 1 95.44 193 GLU B N 1
ATOM 3725 C CA . GLU B 1 193 ? -4.27 16.484 -11.062 1 95.44 193 GLU B CA 1
ATOM 3726 C C . GLU B 1 193 ? -2.768 16.25 -10.922 1 95.44 193 GLU B C 1
ATOM 3728 O O . GLU B 1 193 ? -2.271 15.164 -11.211 1 95.44 193 GLU B O 1
ATOM 3733 N N . PHE B 1 194 ? -2.137 17.297 -10.508 1 93.75 194 PHE B N 1
ATOM 3734 C CA . PHE B 1 194 ? -0.7 17.203 -10.273 1 93.75 194 PHE B CA 1
ATOM 3735 C C . PHE B 1 194 ? -0.388 16.125 -9.234 1 93.75 194 PHE B C 1
ATOM 3737 O O . PHE B 1 194 ? 0.513 15.312 -9.43 1 93.75 194 PHE B O 1
ATOM 3744 N N . HIS B 1 195 ? -1.15 16.125 -8.18 1 93.44 195 HIS B N 1
ATOM 3745 C CA . HIS B 1 195 ? -1.019 15.164 -7.09 1 93.44 195 HIS B CA 1
ATOM 3746 C C . HIS B 1 195 ? -1.22 13.734 -7.582 1 93.44 195 HIS B C 1
ATOM 3748 O O . HIS B 1 195 ? -0.404 12.852 -7.297 1 93.44 195 HIS B O 1
ATOM 3754 N N . LEU B 1 196 ? -2.238 13.516 -8.367 1 95.75 196 LEU B N 1
ATOM 3755 C CA . LEU B 1 196 ? -2.562 12.203 -8.914 1 95.75 196 LEU B CA 1
ATOM 3756 C C . LEU B 1 196 ? -1.452 11.703 -9.836 1 95.75 196 LEU B C 1
ATOM 3758 O O . LEU B 1 196 ? -1.066 10.539 -9.773 1 95.75 196 LEU B O 1
ATOM 3762 N N . ASP B 1 197 ? -0.943 12.586 -10.578 1 94.56 197 ASP B N 1
ATOM 3763 C CA . ASP B 1 197 ? 0.04 12.219 -11.594 1 94.56 197 ASP B CA 1
ATOM 3764 C C . ASP B 1 197 ? 1.396 11.914 -10.953 1 94.56 197 ASP B C 1
ATOM 3766 O O . ASP B 1 197 ? 1.99 10.867 -11.219 1 94.56 197 ASP B O 1
ATOM 3770 N N . THR B 1 198 ? 1.819 12.766 -10.102 1 93 198 THR B N 1
ATOM 3771 C CA . THR B 1 198 ? 3.17 12.664 -9.562 1 93 198 THR B CA 1
ATOM 3772 C C . THR B 1 198 ? 3.287 11.469 -8.617 1 93 198 THR B C 1
ATOM 3774 O O . THR B 1 198 ? 4.324 10.812 -8.57 1 93 198 THR B O 1
ATOM 3777 N N . LEU B 1 199 ? 2.225 11.219 -7.938 1 93.19 199 LEU B N 1
ATOM 3778 C CA . LEU B 1 199 ? 2.256 10.094 -7.012 1 93.19 199 LEU B CA 1
ATOM 3779 C C . LEU B 1 199 ? 1.735 8.828 -7.676 1 93.19 199 LEU B C 1
ATOM 3781 O O . LEU B 1 199 ? 1.623 7.781 -7.031 1 93.19 199 LEU B O 1
ATOM 3785 N N . GLU B 1 200 ? 1.337 8.891 -8.938 1 93.56 200 GLU B N 1
ATOM 3786 C CA . GLU B 1 200 ? 0.854 7.762 -9.734 1 93.56 200 GLU B CA 1
ATOM 3787 C C . GLU B 1 200 ? -0.35 7.098 -9.07 1 93.56 200 GLU B C 1
ATOM 3789 O O . GLU B 1 200 ? -0.398 5.871 -8.953 1 93.56 200 GLU B O 1
ATOM 3794 N N . LEU B 1 201 ? -1.231 7.938 -8.672 1 95.75 201 LEU B N 1
ATOM 3795 C CA . LEU B 1 201 ? -2.367 7.453 -7.895 1 95.75 201 LEU B CA 1
ATOM 3796 C C . LEU B 1 201 ? -3.469 6.934 -8.812 1 95.75 201 LEU B C 1
ATOM 3798 O O . LEU B 1 201 ? -4.281 6.102 -8.398 1 95.75 201 LEU B O 1
ATOM 3802 N N . ARG B 1 202 ? -3.5 7.418 -10.055 1 96.44 202 ARG B N 1
ATOM 3803 C CA . ARG B 1 202 ? -4.539 6.949 -10.961 1 96.44 202 ARG B CA 1
ATOM 3804 C C . ARG B 1 202 ? -4.465 5.438 -11.148 1 96.44 202 ARG B C 1
ATOM 3806 O O . ARG B 1 202 ? -5.477 4.742 -11.039 1 96.44 202 ARG B O 1
ATOM 3813 N N . ASP B 1 203 ? -3.293 4.973 -11.359 1 93.88 203 ASP B N 1
ATOM 3814 C CA . ASP B 1 203 ? -3.105 3.535 -11.516 1 93.88 203 ASP B CA 1
ATOM 3815 C C . ASP B 1 203 ? -3.434 2.793 -10.227 1 93.88 203 ASP B C 1
ATOM 3817 O O . ASP B 1 203 ? -4.102 1.758 -10.25 1 93.88 203 ASP B O 1
ATOM 3821 N N . SER B 1 204 ? -2.967 3.305 -9.148 1 95.12 204 SER B N 1
ATOM 3822 C CA . SER B 1 204 ? -3.219 2.697 -7.844 1 95.12 204 SER B CA 1
ATOM 3823 C C . SER B 1 204 ? -4.711 2.625 -7.547 1 95.12 204 SER B C 1
ATOM 3825 O O . SER B 1 204 ? -5.219 1.58 -7.133 1 95.12 204 SER B O 1
ATOM 3827 N N . PHE B 1 205 ? -5.43 3.742 -7.82 1 97.25 205 PHE B N 1
ATOM 3828 C CA . PHE B 1 205 ? -6.863 3.797 -7.562 1 97.25 205 PHE B CA 1
ATOM 3829 C C . PHE B 1 205 ? -7.617 2.852 -8.492 1 97.25 205 PHE B C 1
ATOM 3831 O O . PHE B 1 205 ? -8.602 2.227 -8.086 1 97.25 205 PHE B O 1
ATOM 3838 N N . SER B 1 206 ? -7.156 2.801 -9.695 1 96.69 206 SER B N 1
ATOM 3839 C CA . SER B 1 206 ? -7.805 1.906 -10.648 1 96.69 206 SER B CA 1
ATOM 3840 C C . SER B 1 206 ? -7.723 0.455 -10.188 1 96.69 206 SER B C 1
ATOM 3842 O O . SER B 1 206 ? -8.727 -0.266 -10.219 1 96.69 206 SER B O 1
ATOM 3844 N N . ILE B 1 207 ? -6.562 0.039 -9.711 1 94 207 ILE B N 1
ATOM 3845 C CA . ILE B 1 207 ? -6.379 -1.313 -9.195 1 94 207 ILE B CA 1
ATOM 3846 C C . ILE B 1 207 ? -7.27 -1.523 -7.973 1 94 207 ILE B C 1
ATOM 3848 O O . ILE B 1 207 ? -7.977 -2.529 -7.875 1 94 207 ILE B O 1
ATOM 3852 N N . GLY B 1 208 ? -7.242 -0.594 -7.109 1 96.19 208 GLY B N 1
ATOM 3853 C CA . GLY B 1 208 ? -8.078 -0.671 -5.922 1 96.19 208 GLY B CA 1
ATOM 3854 C C . GLY B 1 208 ? -9.562 -0.754 -6.238 1 96.19 208 GLY B C 1
ATOM 3855 O O . GLY B 1 208 ? -10.289 -1.519 -5.605 1 96.19 208 GLY B O 1
ATOM 3856 N N . ALA B 1 209 ? -9.945 0.055 -7.227 1 97.69 209 ALA B N 1
ATOM 3857 C CA . ALA B 1 209 ? -11.352 0.101 -7.613 1 97.69 209 ALA B CA 1
ATOM 3858 C C . ALA B 1 209 ? -11.805 -1.241 -8.18 1 97.69 209 ALA B C 1
ATOM 3860 O O . ALA B 1 209 ? -12.891 -1.727 -7.836 1 97.69 209 ALA B O 1
ATOM 3861 N N . LEU B 1 210 ? -11.016 -1.798 -8.977 1 95.25 210 LEU B N 1
ATOM 3862 C CA . LEU B 1 210 ? -11.336 -3.104 -9.531 1 95.25 210 LEU B CA 1
ATOM 3863 C C . LEU B 1 210 ? -11.453 -4.156 -8.438 1 95.25 210 LEU B C 1
ATOM 3865 O O . LEU B 1 210 ? -12.391 -4.961 -8.438 1 95.25 210 LEU B O 1
ATOM 3869 N N . ASN B 1 211 ? -10.555 -4.16 -7.512 1 94.75 211 ASN B N 1
ATOM 3870 C CA . ASN B 1 211 ? -10.602 -5.113 -6.41 1 94.75 211 ASN B CA 1
ATOM 3871 C C . ASN B 1 211 ? -11.82 -4.887 -5.523 1 94.75 211 ASN B C 1
ATOM 3873 O O . ASN B 1 211 ? -12.445 -5.844 -5.059 1 94.75 211 ASN B O 1
ATOM 3877 N N . GLU B 1 212 ? -12.117 -3.607 -5.289 1 96.62 212 GLU B N 1
ATOM 3878 C CA . GLU B 1 212 ? -13.32 -3.262 -4.547 1 96.62 212 GLU B CA 1
ATOM 3879 C C . GLU B 1 212 ? -14.562 -3.861 -5.207 1 96.62 212 GLU B C 1
ATOM 3881 O O . GLU B 1 212 ? -15.422 -4.43 -4.527 1 96.62 212 GLU B O 1
ATOM 3886 N N . LEU B 1 213 ? -14.641 -3.742 -6.492 1 96.38 213 LEU B N 1
ATOM 3887 C CA . LEU B 1 213 ? -15.766 -4.289 -7.234 1 96.38 213 LEU B CA 1
ATOM 3888 C C . LEU B 1 213 ? -15.766 -5.812 -7.184 1 96.38 213 LEU B C 1
ATOM 3890 O O . LEU B 1 213 ? -16.797 -6.43 -6.926 1 96.38 213 LEU B O 1
ATOM 3894 N N . LEU B 1 214 ? -14.609 -6.43 -7.34 1 93.56 214 LEU B N 1
ATOM 3895 C CA . LEU B 1 214 ? -14.492 -7.887 -7.371 1 93.56 214 LEU B CA 1
ATOM 3896 C C . LEU B 1 214 ? -14.922 -8.492 -6.039 1 93.56 214 LEU B C 1
ATOM 3898 O O . LEU B 1 214 ? -15.531 -9.562 -6.012 1 93.56 214 LEU B O 1
ATOM 3902 N N . GLU B 1 215 ? -14.648 -7.816 -4.992 1 93.69 215 GLU B N 1
ATOM 3903 C CA . GLU B 1 215 ? -14.992 -8.312 -3.66 1 93.69 215 GLU B CA 1
ATOM 3904 C C . GLU B 1 215 ? -16.5 -8.352 -3.457 1 93.69 215 GLU B C 1
ATOM 3906 O O . GLU B 1 215 ? -17 -9.07 -2.592 1 93.69 215 GLU B O 1
ATOM 3911 N N . LYS B 1 216 ? -17.312 -7.578 -4.297 1 94.31 216 LYS B N 1
ATOM 3912 C CA . LYS B 1 216 ? -18.734 -7.406 -4.035 1 94.31 216 LYS B CA 1
ATOM 3913 C C . LYS B 1 216 ? -19.562 -7.801 -5.254 1 94.31 216 LYS B C 1
ATOM 3915 O O . LYS B 1 216 ? -20.797 -7.672 -5.242 1 94.31 216 LYS B O 1
ATOM 3920 N N . ILE B 1 217 ? -18.906 -8.227 -6.305 1 93.12 217 ILE B N 1
ATOM 3921 C CA . ILE B 1 217 ? -19.578 -8.359 -7.594 1 93.12 217 ILE B CA 1
ATOM 3922 C C . ILE B 1 217 ? -20.688 -9.398 -7.496 1 93.12 217 ILE B C 1
ATOM 3924 O O . ILE B 1 217 ? -21.766 -9.227 -8.078 1 93.12 217 ILE B O 1
ATOM 3928 N N . ASP B 1 218 ? -20.484 -10.477 -6.762 1 91.25 218 ASP B N 1
ATOM 3929 C CA . ASP B 1 218 ? -21.516 -11.508 -6.617 1 91.25 218 ASP B CA 1
ATOM 3930 C C . ASP B 1 218 ? -22.75 -10.945 -5.922 1 91.25 218 ASP B C 1
ATOM 3932 O O . ASP B 1 218 ? -23.891 -11.25 -6.309 1 91.25 218 ASP B O 1
ATOM 3936 N N . LEU B 1 219 ? -22.516 -10.172 -4.938 1 90.44 219 LEU B N 1
ATOM 3937 C CA . LEU B 1 219 ? -23.609 -9.531 -4.242 1 90.44 219 LEU B CA 1
ATOM 3938 C C . LEU B 1 219 ? -24.375 -8.602 -5.18 1 90.44 219 LEU B C 1
ATOM 3940 O O . LEU B 1 219 ? -25.609 -8.609 -5.203 1 90.44 219 LEU B O 1
ATOM 3944 N N . PHE B 1 220 ? -23.672 -7.805 -5.969 1 94.25 220 PHE B N 1
ATOM 3945 C CA . PHE B 1 220 ? -24.312 -6.852 -6.871 1 94.25 220 PHE B CA 1
ATOM 3946 C C . PHE B 1 220 ? -25.141 -7.574 -7.926 1 94.25 220 PHE B C 1
ATOM 3948 O O . PHE B 1 220 ? -26.25 -7.164 -8.234 1 94.25 220 PHE B O 1
ATOM 3955 N N . ARG B 1 221 ? -24.609 -8.648 -8.391 1 93.69 221 ARG B N 1
ATOM 3956 C CA . ARG B 1 221 ? -25.328 -9.445 -9.375 1 93.69 221 ARG B CA 1
ATOM 3957 C C . ARG B 1 221 ? -26.594 -10.055 -8.773 1 93.69 221 ARG B C 1
ATOM 3959 O O . ARG B 1 221 ? -27.656 -10.047 -9.398 1 93.69 221 ARG B O 1
ATOM 3966 N N . GLU B 1 222 ? -26.422 -10.578 -7.605 1 92.56 222 GLU B N 1
ATOM 3967 C CA . GLU B 1 222 ? -27.562 -11.18 -6.914 1 92.56 222 GLU B CA 1
ATOM 3968 C C . GLU B 1 222 ? -28.656 -10.148 -6.668 1 92.56 222 GLU B C 1
ATOM 3970 O O . GLU B 1 222 ? -29.844 -10.422 -6.926 1 92.56 222 GLU B O 1
ATOM 3975 N N . LEU B 1 223 ? -28.297 -9.023 -6.172 1 92.75 223 LEU B N 1
ATOM 3976 C CA . LEU B 1 223 ? -29.281 -7.984 -5.871 1 92.75 223 LEU B CA 1
ATOM 3977 C C . LEU B 1 223 ? -29.953 -7.488 -7.145 1 92.75 223 LEU B C 1
ATOM 3979 O O . LEU B 1 223 ? -31.156 -7.199 -7.145 1 92.75 223 LEU B O 1
ATOM 3983 N N . PHE B 1 224 ? -29.188 -7.422 -8.195 1 95.81 224 PHE B N 1
ATOM 3984 C CA . PHE B 1 224 ? -29.75 -7.039 -9.484 1 95.81 224 PHE B CA 1
ATOM 3985 C C . PHE B 1 224 ? -30.766 -8.078 -9.961 1 95.81 224 PHE B C 1
ATOM 3987 O O . PHE B 1 224 ? -31.797 -7.73 -10.523 1 95.81 224 PHE B O 1
ATOM 3994 N N . GLU B 1 225 ? -30.422 -9.32 -9.773 1 94.81 225 GLU B N 1
ATOM 3995 C CA . GLU B 1 225 ? -31.328 -10.398 -10.156 1 94.81 225 GLU B CA 1
ATOM 3996 C C . GLU B 1 225 ? -32.625 -10.328 -9.367 1 94.81 225 GLU B C 1
ATOM 3998 O O . GLU B 1 225 ? -33.719 -10.617 -9.906 1 94.81 225 GLU B O 1
ATOM 4003 N N . ILE B 1 226 ? -32.531 -9.875 -8.172 1 94.19 226 ILE B N 1
ATOM 4004 C CA . ILE B 1 226 ? -33.688 -9.867 -7.277 1 94.19 226 ILE B CA 1
ATOM 4005 C C . ILE B 1 226 ? -34.531 -8.625 -7.543 1 94.19 226 ILE B C 1
ATOM 4007 O O . ILE B 1 226 ? -35.75 -8.711 -7.648 1 94.19 226 ILE B O 1
ATOM 4011 N N . GLY B 1 227 ? -33.938 -7.453 -7.645 1 95.5 227 GLY B N 1
ATOM 4012 C CA . GLY B 1 227 ? -34.719 -6.227 -7.652 1 95.5 227 GLY B CA 1
ATOM 4013 C C . GLY B 1 227 ? -34.344 -5.293 -8.789 1 95.5 227 GLY B C 1
ATOM 4014 O O . GLY B 1 227 ? -34.812 -4.145 -8.828 1 95.5 227 GLY B O 1
ATOM 4015 N N . GLY B 1 228 ? -33.531 -5.758 -9.648 1 96.19 228 GLY B N 1
ATOM 4016 C CA . GLY B 1 228 ? -33.156 -4.957 -10.805 1 96.19 228 GLY B CA 1
ATOM 4017 C C . GLY B 1 228 ? -32.281 -3.777 -10.445 1 96.19 228 GLY B C 1
ATOM 4018 O O . GLY B 1 228 ? -31.547 -3.816 -9.453 1 96.19 228 GLY B O 1
ATOM 4019 N N . THR B 1 229 ? -32.281 -2.789 -11.305 1 97.56 229 THR B N 1
ATOM 4020 C CA . THR B 1 229 ? -31.453 -1.598 -11.172 1 97.56 229 THR B CA 1
ATOM 4021 C C . THR B 1 229 ? -31.734 -0.882 -9.852 1 97.56 229 THR B C 1
ATOM 4023 O O . THR B 1 229 ? -30.812 -0.39 -9.195 1 97.56 229 THR B O 1
ATOM 4026 N N . ALA B 1 230 ? -32.969 -0.822 -9.484 1 97.44 230 ALA B N 1
ATOM 4027 C CA . ALA B 1 230 ? -33.344 -0.101 -8.281 1 97.44 230 ALA B CA 1
ATOM 4028 C C . ALA B 1 230 ? -32.688 -0.686 -7.043 1 97.44 230 ALA B C 1
ATOM 4030 O O . ALA B 1 230 ? -32.094 0.047 -6.238 1 97.44 230 ALA B O 1
ATOM 4031 N N . GLU B 1 231 ? -32.719 -1.988 -6.941 1 96.06 231 GLU B N 1
ATOM 4032 C CA . GLU B 1 231 ? -32.125 -2.654 -5.793 1 96.06 231 GLU B CA 1
ATOM 4033 C C . GLU B 1 231 ? -30.594 -2.496 -5.793 1 96.06 231 GLU B C 1
ATOM 4035 O O . GLU B 1 231 ? -29.984 -2.299 -4.742 1 96.06 231 GLU B O 1
ATOM 4040 N N . LEU B 1 232 ? -30.016 -2.598 -6.984 1 97.19 232 LEU B N 1
ATOM 4041 C CA . LEU B 1 232 ? -28.578 -2.412 -7.125 1 97.19 232 LEU B CA 1
ATOM 4042 C C . LEU B 1 232 ? -28.156 -1.009 -6.691 1 97.19 232 LEU B C 1
ATOM 4044 O O . LEU B 1 232 ? -27.203 -0.845 -5.934 1 97.19 232 LEU B O 1
ATOM 4048 N N . LEU B 1 233 ? -28.938 0.013 -7.086 1 97.94 233 LEU B N 1
ATOM 4049 C CA . LEU B 1 233 ? -28.625 1.4 -6.754 1 97.94 233 LEU B CA 1
ATOM 4050 C C . LEU B 1 233 ? -28.75 1.645 -5.254 1 97.94 233 LEU B C 1
ATOM 4052 O O . LEU B 1 233 ? -27.969 2.395 -4.676 1 97.94 233 LEU B O 1
ATOM 4056 N N . VAL B 1 234 ? -29.656 1.027 -4.656 1 96 234 VAL B N 1
ATOM 4057 C CA . VAL B 1 234 ? -29.828 1.152 -3.213 1 96 234 VAL B CA 1
ATOM 4058 C C . VAL B 1 234 ? -28.578 0.643 -2.504 1 96 234 VAL B C 1
ATOM 4060 O O . VAL B 1 234 ? -28.047 1.307 -1.605 1 96 234 VAL B O 1
ATOM 4063 N N . GLN B 1 235 ? -28.156 -0.518 -2.947 1 94.56 235 GLN B N 1
ATOM 4064 C CA . GLN B 1 235 ? -26.984 -1.111 -2.312 1 94.56 235 GLN B CA 1
ATOM 4065 C C . GLN B 1 235 ? -25.734 -0.27 -2.562 1 94.56 235 GLN B C 1
ATOM 4067 O O . GLN B 1 235 ? -24.922 -0.064 -1.656 1 94.56 235 GLN B O 1
ATOM 4072 N N . LEU B 1 236 ? -25.516 0.194 -3.805 1 97.56 236 LEU B N 1
ATOM 4073 C CA . LEU B 1 236 ? -24.375 1.037 -4.125 1 97.56 236 LEU B CA 1
ATOM 4074 C C . LEU B 1 236 ? -24.375 2.307 -3.279 1 97.56 236 LEU B C 1
ATOM 4076 O O . LEU B 1 236 ? -23.328 2.719 -2.764 1 97.56 236 LEU B O 1
ATOM 4080 N N . ASN B 1 237 ? -25.531 2.871 -3.078 1 97.06 237 ASN B N 1
ATOM 4081 C CA . ASN B 1 237 ? -25.656 4.082 -2.277 1 97.06 237 ASN B CA 1
ATOM 4082 C C . ASN B 1 237 ? -25.406 3.809 -0.797 1 97.06 237 ASN B C 1
ATOM 4084 O O . ASN B 1 237 ? -24.844 4.648 -0.091 1 97.06 237 ASN B O 1
ATOM 4088 N N . ARG B 1 238 ? -25.828 2.678 -0.393 1 93.81 238 ARG B N 1
ATOM 4089 C CA . ARG B 1 238 ? -25.578 2.295 0.991 1 93.81 238 ARG B CA 1
ATOM 4090 C C . ARG B 1 238 ? -24.078 2.168 1.253 1 93.81 238 ARG B C 1
ATOM 4092 O O . ARG B 1 238 ? -23.578 2.654 2.268 1 93.81 238 ARG B O 1
ATOM 4099 N N . CYS B 1 239 ? -23.391 1.505 0.34 1 94.75 239 CYS B N 1
ATOM 4100 C CA . CYS B 1 239 ? -21.938 1.388 0.449 1 94.75 239 CYS B CA 1
ATOM 4101 C C . CYS B 1 239 ? -21.281 2.762 0.478 1 94.75 239 CYS B C 1
ATOM 4103 O O . CYS B 1 239 ? -20.469 3.049 1.359 1 94.75 239 CYS B O 1
ATOM 4105 N N . LYS B 1 240 ? -21.703 3.598 -0.443 1 96.31 240 LYS B N 1
ATOM 4106 C CA . LYS B 1 240 ? -21.141 4.945 -0.548 1 96.31 240 LYS B CA 1
ATOM 4107 C C . LYS B 1 240 ? -21.359 5.73 0.742 1 96.31 240 LYS B C 1
ATOM 4109 O O . LYS B 1 240 ? -20.422 6.348 1.264 1 96.31 240 LYS B O 1
ATOM 4114 N N . SER B 1 241 ? -22.547 5.664 1.286 1 94.62 241 SER B N 1
ATOM 4115 C CA . SER B 1 241 ? -22.922 6.441 2.465 1 94.62 241 SER B CA 1
ATOM 4116 C C . SER B 1 241 ? -22.109 6.02 3.684 1 94.62 241 SER B C 1
ATOM 4118 O O . SER B 1 241 ? -21.656 6.863 4.461 1 94.62 241 SER B O 1
ATOM 4120 N N . SER B 1 242 ? -21.922 4.746 3.807 1 92.38 242 SER B N 1
ATOM 4121 C CA . SER B 1 242 ? -21.125 4.242 4.922 1 92.38 242 SER B CA 1
ATOM 4122 C C . SER B 1 242 ? -19.672 4.711 4.828 1 92.38 242 SER B C 1
ATOM 4124 O O . SER B 1 242 ? -19.078 5.121 5.828 1 92.38 242 SER B O 1
ATOM 4126 N N . ILE B 1 243 ? -19.141 4.719 3.646 1 93.75 243 ILE B N 1
ATOM 4127 C CA . ILE B 1 243 ? -17.75 5.109 3.432 1 93.75 243 ILE B CA 1
ATOM 4128 C C . ILE B 1 243 ? -17.594 6.613 3.654 1 93.75 243 ILE B C 1
ATOM 4130 O O . ILE B 1 243 ? -16.641 7.059 4.289 1 93.75 243 ILE B O 1
ATOM 4134 N N . VAL B 1 244 ? -18.594 7.387 3.189 1 92.25 244 VAL B N 1
ATOM 4135 C CA . VAL B 1 244 ? -18.547 8.836 3.391 1 92.25 244 VAL B CA 1
ATOM 4136 C C . VAL B 1 244 ? -18.547 9.148 4.883 1 92.25 244 VAL B C 1
ATOM 4138 O O . VAL B 1 244 ? -17.766 9.992 5.34 1 92.25 244 VAL B O 1
ATOM 4141 N N . LYS B 1 245 ? -19.312 8.461 5.617 1 88.81 245 LYS B N 1
ATOM 4142 C CA . LYS B 1 245 ? -19.469 8.703 7.047 1 88.81 245 LYS B CA 1
ATOM 4143 C C . LYS B 1 245 ? -18.156 8.461 7.789 1 88.81 245 LYS B C 1
ATOM 4145 O O . LYS B 1 245 ? -17.812 9.211 8.703 1 88.81 245 LYS B O 1
ATOM 4150 N N . ASN B 1 246 ? -17.453 7.473 7.336 1 87.69 246 ASN B N 1
ATOM 4151 C CA . ASN B 1 246 ? -16.312 7.027 8.141 1 87.69 246 ASN B CA 1
ATOM 4152 C C . ASN B 1 246 ? -14.992 7.508 7.555 1 87.69 246 ASN B C 1
ATOM 4154 O O . ASN B 1 246 ? -13.977 7.547 8.258 1 87.69 246 ASN B O 1
ATOM 4158 N N . PHE B 1 247 ? -14.945 7.91 6.23 1 90.06 247 PHE B N 1
ATOM 4159 C CA . PHE B 1 247 ? -13.68 8.242 5.594 1 90.06 247 PHE B CA 1
ATOM 4160 C C . PHE B 1 247 ? -13.734 9.625 4.965 1 90.06 247 PHE B C 1
ATOM 4162 O O . PHE B 1 247 ? -12.695 10.211 4.648 1 90.06 247 PHE B O 1
ATOM 4169 N N . GLY B 1 248 ? -14.953 10.164 4.812 1 88 248 GLY B N 1
ATOM 4170 C CA . GLY B 1 248 ? -15.086 11.484 4.223 1 88 248 GLY B CA 1
ATOM 4171 C C . GLY B 1 248 ? -15.398 11.445 2.738 1 88 248 GLY B C 1
ATOM 4172 O O . GLY B 1 248 ? -15.188 10.422 2.078 1 88 248 GLY B O 1
ATOM 4173 N N . VAL B 1 249 ? -15.805 12.508 2.172 1 90.69 249 VAL B N 1
ATOM 4174 C CA . VAL B 1 249 ? -16.359 12.594 0.826 1 90.69 249 VAL B CA 1
ATOM 4175 C C . VAL B 1 249 ? -15.242 12.508 -0.206 1 90.69 249 VAL B C 1
ATOM 4177 O O . VAL B 1 249 ? -15.484 12.18 -1.37 1 90.69 249 VAL B O 1
ATOM 4180 N N . SER B 1 250 ? -14.023 12.828 0.189 1 90.81 250 SER B N 1
ATOM 4181 C CA . SER B 1 250 ? -12.922 12.875 -0.769 1 90.81 250 SER B CA 1
ATOM 4182 C C . SER B 1 250 ? -12.18 11.547 -0.822 1 90.81 250 SER B C 1
ATOM 4184 O O . SER B 1 250 ? -11.211 11.406 -1.578 1 90.81 250 SER B O 1
ATOM 4186 N N . PHE B 1 251 ? -12.664 10.57 -0.008 1 93.62 251 PHE B N 1
ATOM 4187 C CA . PHE B 1 251 ? -12.047 9.25 -0.029 1 93.62 251 PHE B CA 1
ATOM 4188 C C . PHE B 1 251 ? -12.234 8.594 -1.391 1 93.62 251 PHE B C 1
ATOM 4190 O O . PHE B 1 251 ? -13.305 8.672 -1.988 1 93.62 251 PHE B O 1
ATOM 4197 N N . TRP B 1 252 ? -11.203 7.926 -1.883 1 96.06 252 TRP B N 1
ATOM 4198 C CA . TRP B 1 252 ? -11.18 7.48 -3.271 1 96.06 252 TRP B CA 1
ATOM 4199 C C . TRP B 1 252 ? -12.297 6.473 -3.537 1 96.06 252 TRP B C 1
ATOM 4201 O O . TRP B 1 252 ? -12.844 6.426 -4.637 1 96.06 252 TRP B O 1
ATOM 4211 N N . LYS B 1 253 ? -12.672 5.707 -2.553 1 97.25 253 LYS B N 1
ATOM 4212 C CA . LYS B 1 253 ? -13.719 4.711 -2.768 1 97.25 253 LYS B CA 1
ATOM 4213 C C . LYS B 1 253 ? -15.078 5.379 -2.971 1 97.25 253 LYS B C 1
ATOM 4215 O O . LYS B 1 253 ? -15.961 4.809 -3.615 1 97.25 253 LYS B O 1
ATOM 4220 N N . VAL B 1 254 ? -15.266 6.559 -2.354 1 96.25 254 VAL B N 1
ATOM 4221 C CA . VAL B 1 254 ? -16.5 7.297 -2.578 1 96.25 254 VAL B CA 1
ATOM 4222 C C . VAL B 1 254 ? -16.656 7.613 -4.066 1 96.25 254 VAL B C 1
ATOM 4224 O O . VAL B 1 254 ? -17.719 7.422 -4.641 1 96.25 254 VAL B O 1
ATOM 4227 N N . ALA B 1 255 ? -15.547 8.039 -4.691 1 97.62 255 ALA B N 1
ATOM 4228 C CA . ALA B 1 255 ? -15.547 8.32 -6.129 1 97.62 255 ALA B CA 1
ATOM 4229 C C . ALA B 1 255 ? -15.867 7.059 -6.926 1 97.62 255 ALA B C 1
ATOM 4231 O O . ALA B 1 255 ? -16.547 7.121 -7.957 1 97.62 255 ALA B O 1
ATOM 4232 N N . VAL B 1 256 ? -15.422 5.891 -6.477 1 98.5 256 VAL B N 1
ATOM 4233 C CA . VAL B 1 256 ? -15.664 4.621 -7.156 1 98.5 256 VAL B CA 1
ATOM 4234 C C . VAL B 1 256 ? -17.172 4.332 -7.184 1 98.5 256 VAL B C 1
ATOM 4236 O O . VAL B 1 256 ? -17.719 4.039 -8.242 1 98.5 256 VAL B O 1
ATOM 4239 N N . TYR B 1 257 ? -17.781 4.43 -6.035 1 98.31 257 TYR B N 1
ATOM 4240 C CA . TYR B 1 257 ? -19.203 4.121 -5.957 1 98.31 257 TYR B CA 1
ATOM 4241 C C . TYR B 1 257 ? -20.031 5.145 -6.734 1 98.31 257 TYR B C 1
ATOM 4243 O O . TYR B 1 257 ? -21.016 4.789 -7.391 1 98.31 257 TYR B O 1
ATOM 4251 N N . GLU B 1 258 ? -19.641 6.398 -6.66 1 97.88 258 GLU B N 1
ATOM 4252 C CA . GLU B 1 258 ? -20.297 7.398 -7.492 1 97.88 258 GLU B CA 1
ATOM 4253 C C . GLU B 1 258 ? -20.156 7.062 -8.977 1 97.88 258 GLU B C 1
ATOM 4255 O O . GLU B 1 258 ? -21.109 7.199 -9.742 1 97.88 258 GLU B O 1
ATOM 4260 N N . GLY B 1 259 ? -19 6.637 -9.359 1 98.5 259 GLY B N 1
ATOM 4261 C CA . GLY B 1 259 ? -18.766 6.227 -10.734 1 98.5 259 GLY B CA 1
ATOM 4262 C C . GLY B 1 259 ? -19.609 5.039 -11.148 1 98.5 259 GLY B C 1
ATOM 4263 O O . GLY B 1 259 ? -20.172 5.02 -12.25 1 98.5 259 GLY B O 1
ATOM 4264 N N . LEU B 1 260 ? -19.719 4.055 -10.297 1 98.5 260 LEU B N 1
ATOM 4265 C CA . LEU B 1 260 ? -20.547 2.877 -10.57 1 98.5 260 LEU B CA 1
ATOM 4266 C C . LEU B 1 260 ? -22.016 3.254 -10.695 1 98.5 260 LEU B C 1
ATOM 4268 O O . LEU B 1 260 ? -22.703 2.779 -11.594 1 98.5 260 LEU B O 1
ATOM 4272 N N . ILE B 1 261 ? -22.453 4.117 -9.766 1 98.44 261 ILE B N 1
ATOM 4273 C CA . ILE B 1 261 ? -23.844 4.578 -9.75 1 98.44 261 ILE B CA 1
ATOM 4274 C C . ILE B 1 261 ? -24.172 5.285 -11.062 1 98.44 261 ILE B C 1
ATOM 4276 O O . ILE B 1 261 ? -25.266 5.137 -11.594 1 98.44 261 ILE B O 1
ATOM 4280 N N . ASN B 1 262 ? -23.219 5.961 -11.625 1 97.94 262 ASN B N 1
ATOM 4281 C CA . ASN B 1 262 ? -23.438 6.785 -12.812 1 97.94 262 ASN B CA 1
ATOM 4282 C C . ASN B 1 262 ? -23.156 6.008 -14.094 1 97.94 262 ASN B C 1
ATOM 4284 O O . ASN B 1 262 ? -23.312 6.539 -15.195 1 97.94 262 ASN B O 1
ATOM 4288 N N . CYS B 1 263 ? -22.75 4.816 -14.016 1 98.12 263 CYS B N 1
ATOM 4289 C CA . CYS B 1 263 ? -22.453 3.994 -15.18 1 98.12 263 CYS B CA 1
ATOM 4290 C C . CYS B 1 263 ? -23.656 3.15 -15.57 1 98.12 263 CYS B C 1
ATOM 4292 O O . CYS B 1 263 ? -23.891 2.082 -15 1 98.12 263 CYS B O 1
ATOM 4294 N N . ALA B 1 264 ? -24.344 3.545 -16.578 1 97.25 264 ALA B N 1
ATOM 4295 C CA . ALA B 1 264 ? -25.562 2.881 -17.016 1 97.25 264 ALA B CA 1
ATOM 4296 C C . ALA B 1 264 ? -25.297 1.433 -17.406 1 97.25 264 ALA B C 1
ATOM 4298 O O . ALA B 1 264 ? -26.094 0.541 -17.109 1 97.25 264 ALA B O 1
ATOM 4299 N N . GLU B 1 265 ? -24.188 1.202 -18.062 1 96.62 265 GLU B N 1
ATOM 4300 C CA . GLU B 1 265 ? -23.844 -0.151 -18.484 1 96.62 265 GLU B CA 1
ATOM 4301 C C . GLU B 1 265 ? -23.734 -1.096 -17.281 1 96.62 265 GLU B C 1
ATOM 4303 O O . GLU B 1 265 ? -24.125 -2.264 -17.375 1 96.62 265 GLU B O 1
ATOM 4308 N N . PHE B 1 266 ? -23.297 -0.591 -16.25 1 97.88 266 PHE B N 1
ATOM 4309 C CA . PHE B 1 266 ? -23.141 -1.41 -15.062 1 97.88 266 PHE B CA 1
ATOM 4310 C C . PHE B 1 266 ? -24.469 -1.53 -14.305 1 97.88 266 PHE B C 1
ATOM 4312 O O . PHE B 1 266 ? -24.859 -2.629 -13.922 1 97.88 266 PHE B O 1
ATOM 4319 N N . THR B 1 267 ? -25.156 -0.389 -14.109 1 97.69 267 THR B N 1
ATOM 4320 C CA . THR B 1 267 ? -26.344 -0.396 -13.258 1 97.69 267 THR B CA 1
ATOM 4321 C C . THR B 1 267 ? -27.516 -1.093 -13.953 1 97.69 267 THR B C 1
ATOM 4323 O O . THR B 1 267 ? -28.391 -1.641 -13.297 1 97.69 267 THR B O 1
ATOM 4326 N N . GLN B 1 268 ? -27.516 -1.143 -15.281 1 96.5 268 GLN B N 1
ATOM 4327 C CA . GLN B 1 268 ? -28.625 -1.735 -16.016 1 96.5 268 GLN B CA 1
ATOM 4328 C C . GLN B 1 268 ? -28.375 -3.215 -16.297 1 96.5 268 GLN B C 1
ATOM 4330 O O . GLN B 1 268 ? -29.312 -3.973 -16.547 1 96.5 268 GLN B O 1
ATOM 4335 N N . ASP B 1 269 ? -27.062 -3.59 -16.297 1 95.75 269 ASP B N 1
ATOM 4336 C CA . ASP B 1 269 ? -26.719 -4.996 -16.516 1 95.75 269 ASP B CA 1
ATOM 4337 C C . ASP B 1 269 ? -25.359 -5.332 -15.938 1 95.75 269 ASP B C 1
ATOM 4339 O O . ASP B 1 269 ? -24.406 -5.586 -16.688 1 95.75 269 ASP B O 1
ATOM 4343 N N . PRO B 1 270 ? -25.266 -5.453 -14.609 1 95.75 270 PRO B N 1
ATOM 4344 C CA . PRO B 1 270 ? -23.969 -5.723 -13.984 1 95.75 270 PRO B CA 1
ATOM 4345 C C . PRO B 1 270 ? -23.391 -7.07 -14.406 1 95.75 270 PRO B C 1
ATOM 4347 O O . PRO B 1 270 ? -22.172 -7.258 -14.367 1 95.75 270 PRO B O 1
ATOM 4350 N N . VAL B 1 271 ? -24.188 -8.047 -14.836 1 93.75 271 VAL B N 1
ATOM 4351 C CA . VAL B 1 271 ? -23.719 -9.359 -15.266 1 93.75 271 VAL B CA 1
ATOM 4352 C C . VAL B 1 271 ? -22.922 -9.234 -16.562 1 93.75 271 VAL B C 1
ATOM 4354 O O . VAL B 1 271 ? -21.766 -9.656 -16.625 1 93.75 271 VAL B O 1
ATOM 4357 N N . SER B 1 272 ? -23.469 -8.547 -17.531 1 93.88 272 SER B N 1
ATOM 4358 C CA . SER B 1 272 ? -22.797 -8.344 -18.797 1 93.88 272 SER B CA 1
ATOM 4359 C C . SER B 1 272 ? -21.594 -7.422 -18.656 1 93.88 272 SER B C 1
ATOM 4361 O O . SER B 1 272 ? -20.578 -7.613 -19.312 1 93.88 272 SER B O 1
ATOM 4363 N N . ALA B 1 273 ? -21.75 -6.461 -17.734 1 94.75 273 ALA B N 1
ATOM 4364 C CA . ALA B 1 273 ? -20.703 -5.445 -17.562 1 94.75 273 ALA B CA 1
ATOM 4365 C C . ALA B 1 273 ? -19.453 -6.039 -16.922 1 94.75 273 ALA B C 1
ATOM 4367 O O . ALA B 1 273 ? -18.391 -5.426 -16.969 1 94.75 273 ALA B O 1
ATOM 4368 N N . THR B 1 274 ? -19.609 -7.262 -16.328 1 93.31 274 THR B N 1
ATOM 4369 C CA . THR B 1 274 ? -18.484 -7.805 -15.578 1 93.31 274 THR B CA 1
ATOM 4370 C C . THR B 1 274 ? -18.203 -9.25 -15.984 1 93.31 274 THR B C 1
ATOM 4372 O O . THR B 1 274 ? -17.688 -10.031 -15.188 1 93.31 274 THR B O 1
ATOM 4375 N N . THR B 1 275 ? -18.547 -9.625 -17.141 1 89.81 275 THR B N 1
ATOM 4376 C CA . THR B 1 275 ? -18.453 -11 -17.609 1 89.81 275 THR B CA 1
ATOM 4377 C C . THR B 1 275 ? -17 -11.453 -17.672 1 89.81 275 THR B C 1
ATOM 4379 O O . THR B 1 275 ? -16.703 -12.625 -17.453 1 89.81 275 THR B O 1
ATOM 4382 N N . CYS B 1 276 ? -16.094 -10.492 -17.812 1 85.12 276 CYS B N 1
ATOM 4383 C CA . CYS B 1 276 ? -14.703 -10.867 -17.984 1 85.12 276 CYS B CA 1
ATOM 4384 C C . CYS B 1 276 ? -13.93 -10.734 -16.688 1 85.12 276 CYS B C 1
ATOM 4386 O O . CYS B 1 276 ? -12.711 -10.906 -16.656 1 85.12 276 CYS B O 1
ATOM 4388 N N . LEU B 1 277 ? -14.5 -10.18 -15.586 1 76.69 277 LEU B N 1
ATOM 4389 C CA . LEU B 1 277 ? -13.82 -10.141 -14.297 1 76.69 277 LEU B CA 1
ATOM 4390 C C . LEU B 1 277 ? -13.75 -11.531 -13.68 1 76.69 277 LEU B C 1
ATOM 4392 O O . LEU B 1 277 ? -12.914 -11.789 -12.805 1 76.69 277 LEU B O 1
ATOM 4396 N N . VAL B 1 278 ? -14.43 -12.727 -14.234 1 57.09 278 VAL B N 1
ATOM 4397 C CA . VAL B 1 278 ? -14.516 -14.062 -13.656 1 57.09 278 VAL B CA 1
ATOM 4398 C C . VAL B 1 278 ? -13.523 -14.992 -14.352 1 57.09 278 VAL B C 1
ATOM 4400 O O . VAL B 1 278 ? -13.211 -14.812 -15.531 1 57.09 278 VAL B O 1
#

Sequence (556 aa):
MWHRNPVIRKPETDYDLAASHRSAANKALIEGLRSRVFKHYTDYPKLREAPWDYNDELPLGPAERKALISNYDLLSRGRPLASLRDEILASARNGLCAFCGRNDVSTIDHFLPKEKFPEYSILIDNLIAACPRCNQKKRDGVGVPGRRYIYPSTSPLACSPLLTCIVTVEDGTPYFDFEGSSSLDPEVRQCVEFHLDTLELRDSFSIGALNELLEKIDLFRELFEIGGTAELLVQLNRCKSSIVKNFGVSFWKVAVYEGLINCAEFTQDPVSATTCLVMWHRNPVIRKPETDYDLAASHRSAANKALIEGLRSRVFKHYTDYPKLREAPWDYNDELPLGPAERKALISNYDLLSRGRPLASLRDEILASARNGLCAFCGRNDVSTIDHFLPKEKFPEYSILIDNLIAACPRCNQKKRDGVGVPGRRYIYPSTSPLACSPLLTCIVTVEDGTPYFDFEGSSSLDPEVRQCVEFHLDTLELRDSFSIGALNELLEKIDLFRELFEIGGTAELLVQLNRCKSSIVKNFGVSFWKVAVYEGLINCAEFTQDPVSATTCLV

pLDDT: mean 91.8, std 8.36, range [52.53, 98.5]

Radius of gyration: 25.87 Å; Cα contacts (8 Å, |Δi|>4): 917; chains: 2; bounding box: 69×63×52 Å

Solvent-accessible surface area (backbone atoms only — not comparable to full-atom values): 28896 Å² total; per-residue (Å²): 59,33,33,31,47,79,73,95,72,62,53,68,59,53,51,51,53,49,31,73,73,43,56,72,69,47,21,52,48,47,60,70,40,40,68,64,39,51,54,48,60,72,44,37,78,62,37,74,77,40,56,78,69,56,78,74,61,78,89,60,54,74,66,49,39,52,47,38,38,53,50,42,63,32,34,40,87,94,34,92,38,25,64,57,47,51,49,37,52,65,21,21,49,83,45,19,6,22,81,73,42,74,44,56,48,81,39,76,34,50,63,56,32,32,91,81,37,26,78,40,34,71,32,62,91,32,45,38,26,18,18,64,67,52,46,63,52,48,60,76,58,68,49,49,94,53,34,27,71,74,75,54,31,63,61,69,72,56,84,62,47,53,48,35,30,50,47,45,69,56,91,17,32,69,42,59,43,65,44,40,20,83,86,45,55,70,57,58,25,35,15,43,42,39,36,33,58,62,51,48,38,44,62,52,48,30,41,49,47,50,50,56,46,52,42,40,43,59,58,48,42,50,37,29,71,71,52,33,46,65,41,33,50,51,50,47,48,50,46,31,51,28,32,30,74,72,51,27,56,40,17,67,64,36,20,44,36,53,13,46,70,68,18,61,64,41,48,74,36,47,60,61,26,40,57,60,78,110,60,33,33,32,48,80,73,93,72,62,54,68,57,53,51,53,53,48,31,74,74,44,56,74,68,47,20,53,49,49,59,70,40,42,69,63,39,51,54,48,60,73,45,37,77,62,36,74,76,41,56,78,69,56,78,74,60,78,90,58,54,73,66,49,39,52,46,38,38,53,49,42,62,33,33,39,87,92,33,91,37,24,65,56,46,52,48,36,52,65,19,21,49,83,46,19,8,23,80,73,43,74,45,57,48,81,39,75,33,49,61,57,32,32,92,82,36,27,77,40,34,72,32,62,91,33,45,37,26,19,18,64,67,49,46,62,52,48,60,75,58,68,49,49,92,54,33,29,70,76,74,53,31,64,61,69,73,55,86,62,46,53,46,35,30,50,46,46,68,56,91,17,33,69,42,58,44,65,46,41,20,84,86,44,56,70,58,57,25,37,14,42,43,40,37,33,57,62,52,49,38,45,62,53,49,28,41,50,46,52,50,56,45,51,42,41,44,60,58,48,41,50,37,28,72,72,51,32,46,64,42,33,52,50,52,46,48,49,48,31,52,29,31,32,74,72,51,28,55,40,18,69,65,36,19,43,37,53,12,47,71,70,17,60,64,40,47,76,34,48,59,62,25,40,56,59,78,109

Foldseek 3Di:
DLAWADDDDDQLVLLLQLLVPDDPVLNVLSVVCSVVLVVCLVCVVVCLLAVVPCPVQPPDDPSSLVSLLCSLVQCDPPHDNVVLVVRQQVRDAVQAANLQRPHGFDDWAQLQDCNRRSSCNSPSQRIHGHHPLQRVLCPNDSAHQLQGGRHRYNDLPPPDAQKAWAWDFDQLEIWIFMAGDPVDDPSSRSNSRNSCVSSVNRVVLRVVLLVVCVVCLVVLQVQCVVPNLVSSLVVLVVVLVVCCVRPNCHNSVNNSSVNQNPYCVCSRHVCSRHVPVD/DLAWADFDDDQLVLLLQLLVPDPPVLNVLSVVCSVVLVVCLVCVVVCLLAVVPCPVQPPDDPSSLVSLLCSLVQCDPPHPNVVLVVRQQVRDAVQAANLQRPHGFDDWAQLQDCNRRSSCNSPSQRIHGHDPLQRVLCPNDSAHQLQGGRHRYNDLPPVDAQKAWAWDFDQLEIWIFMAGDPPDDPSSRSNSRNSCVSSVNRVVLRVVLLVVCVVCLVVLQVQCVVPNLVSSLVVLVVVLVVCCVRPNCHNSVNNSSVNQNPYCVCSRCVCSRHVPVD

Secondary structure (DSSP, 8-state):
--BB------HHHHHHHHHHTS-HHHHHHHHHTHHHHHHHHHHHHHHTT-GGG--------HHHHHHHHHGGGGGSTTSTTHHHHHHHHHTBGGGB-TTTSSSBP-EEEESS-TTT-GGGTT-GGGEEEE-HHHHHHHTT---BTTB-PPPPBS-TT--S-SEEEEEEEETTEEEEEEEE-TTS-HHHHHHHHHHHHHTTHHHHHHHHHHHHHHHHHHHHHHHHHHHHHHHHHHHHHHHHHHHHHHH-TTSHHHHHHHHHHT-HHHHH-HHHHTGGG-/--BB------HHHHHHHHHHTS-HHHHHHHHHTHHHHHHHHHHHHHHTT-GGG--------HHHHHHHHGGGGGGSTTSTTHHHHHHHHHTBGGGB-TTTSSSBP-EEEESS-TTT-GGGTT-GGGEEEE-HHHHHHHTT---BTTB-PPPPBS-TT--S-SEEEEEEEETTEEEEEEEE-TTS-HHHHHHHHHHHHHTTHHHHHHHHHHHHHHHHHHHHHHHHHHHHHHHHHHHHHHHHHHHHHHH-TTSHHHHHHHHHHT-HHHHH-HHHHTGGG-

Organism: NCBI:txid1990687

InterPro domains:
  IPR002711 HNH endonuclease [PF01844] (97-140)
  IPR003615 HNH nuclease [SM00507] (83-136)
  IPR003615 HNH nuclease [cd00085] (83-138)